Protein AF-A0A3B8IHG0-F1 (afdb_monomer_lite)

Radius of gyration: 27.93 Å; chains: 1; bounding box: 76×72×78 Å

Secondary structure (DSSP, 8-state):
-PPPPPTT--S-SS-S--B--S-EEEEPPP-SS---TT--SEEEEEEE---TTTTSBS-PPPPHHHHHHTTTS--TTTT--GGGSPEEEEEEE--STT--EEEEEE---HHHHHHHHT-SSSHHHHHHHHH-TTSS-EEETTEEEETTTEE-----SEEEEE--TT-SS-EEEEE-TTS--EEE-TTT--EEEESS-GGGS--TTTTT---SS----B-SB-EEETTTTEEEEEEEE--HHHHS----HHHHHHHHHHHHHHHHHHTT-HHHHHHHH---HHHHHHHHHHHHHHHHHHHHHHHHHHTTS-STTHHHHHHHHHHGGG-HHHHHHHHHHHHHHHHHHTT----S-EEEEEEESSSSS-EEEEEEEE-SSTT-EEEPP-SSEEEEEEE-SSEEEEEEE-----GGGG-S-TTTT-HHHHHHHHHHH--PPPSEEEEEEEEHHHHHHSTTEEE-----S---TT------S-TT---S-----EEEEHHHHHHHHHHTS-----------

pLDDT: mean 70.33, std 22.25, range [24.97, 97.0]

Foldseek 3Di:
DDDDDDPPDPDPPDDPFWAAQDKDKDWDDDPDDFDDQPDFDKDKWKDFFAALQCRGDDNDDDDPVLVVLCVPPDSLSFLADSLQGAIKMWMWGCHDGRIIMIIIHTEDDVLNVLQNCLHSVDPRNVVVCNVQVLSHWDQQFNWTARNQAGTDPRLGQTKDWADFVPRPDIWIWGFGFQAFIWIADNPPRYTDGGAFDPVLFAALQNPDDDHNGGRWGKARAWDADPVNRKTKIKTKFADLVLQDFPLPPVLLVVLVVVLVVVCVVPLPPVVVVCPPPVDDPVNVVVVVVVVVVVVVVVVVVVVVVCVVPDDPPVVSVVSVLVSLPPDPVCSCVVVCVVVVVVVVSVSDDRPDIWMKMWMDRPDNHIFIATEWADDPDVPDTHGDHQNAGQNHWDDDPWWTKGKSDFPFPWSLSSDSCSPPPCVVNNVSVSVRRGDDTDQWIKIWIWTPVVCVVDGHYTYTYEDPDADDPPDDPPPDDDPPPDDPHDDYTYTHGPVVVVVVVVVVVPDDPPPPDDDD

Structure (mmCIF, N/CA/C/O backbone):
data_AF-A0A3B8IHG0-F1
#
_entry.id   AF-A0A3B8IHG0-F1
#
loop_
_atom_site.group_PDB
_atom_site.id
_atom_site.type_symbol
_atom_site.label_atom_id
_atom_site.label_alt_id
_atom_site.label_comp_id
_atom_site.label_asym_id
_atom_site.label_entity_id
_atom_site.label_seq_id
_atom_site.pdbx_PDB_ins_code
_atom_site.Cartn_x
_atom_site.Cartn_y
_atom_site.Cartn_z
_atom_site.occupancy
_atom_site.B_iso_or_equiv
_atom_site.auth_seq_id
_atom_site.auth_comp_id
_atom_site.auth_asym_id
_atom_site.auth_atom_id
_atom_site.pdbx_PDB_model_num
ATOM 1 N N . MET A 1 1 ? 11.547 38.301 6.079 1.00 32.38 1 MET A N 1
ATOM 2 C CA . MET A 1 1 ? 11.155 39.068 4.879 1.00 32.38 1 MET A CA 1
ATOM 3 C C . MET A 1 1 ? 9.718 38.705 4.564 1.00 32.38 1 MET A C 1
ATOM 5 O O . MET A 1 1 ? 9.453 37.568 4.198 1.00 32.38 1 MET A O 1
ATOM 9 N N . SER A 1 2 ? 8.798 39.617 4.855 1.00 24.97 2 SER A N 1
ATOM 10 C CA . SER A 1 2 ? 7.365 39.487 4.592 1.00 24.97 2 SER A CA 1
ATOM 11 C C . SER A 1 2 ? 7.101 39.687 3.102 1.00 24.97 2 SER A C 1
ATOM 13 O O . SER A 1 2 ? 7.487 40.715 2.553 1.00 24.97 2 SER A O 1
ATOM 15 N N . VAL A 1 3 ? 6.467 38.713 2.455 1.00 30.45 3 VAL A N 1
ATOM 16 C CA . VAL A 1 3 ? 5.963 38.863 1.086 1.00 30.45 3 VAL A CA 1
ATOM 17 C C . VAL A 1 3 ? 4.487 39.219 1.194 1.00 30.45 3 VAL A C 1
ATOM 19 O O . VAL A 1 3 ? 3.702 38.452 1.749 1.00 30.45 3 VAL A O 1
ATOM 22 N N . GLU A 1 4 ? 4.138 40.412 0.722 1.00 30.56 4 GLU A N 1
ATOM 23 C CA . GLU A 1 4 ? 2.764 40.901 0.647 1.00 30.56 4 GLU A CA 1
ATOM 24 C C . GLU A 1 4 ? 1.925 40.026 -0.296 1.00 30.56 4 GLU A C 1
ATOM 26 O O . GLU A 1 4 ? 2.321 39.701 -1.419 1.00 30.56 4 GLU A O 1
ATOM 31 N N . ASN A 1 5 ? 0.749 39.630 0.191 1.00 35.06 5 ASN A N 1
ATOM 32 C CA . ASN A 1 5 ? -0.229 38.840 -0.542 1.00 35.06 5 ASN A CA 1
ATOM 33 C C . ASN A 1 5 ? -0.982 39.731 -1.533 1.00 35.06 5 ASN A C 1
ATOM 35 O O . ASN A 1 5 ? -1.719 40.627 -1.133 1.00 35.06 5 ASN A O 1
ATOM 39 N N . ASN A 1 6 ? -0.841 39.441 -2.825 1.00 31.97 6 ASN A N 1
ATOM 40 C CA . ASN A 1 6 ? -1.679 40.014 -3.874 1.00 31.97 6 ASN A CA 1
ATOM 41 C C . ASN A 1 6 ? -3.000 39.202 -3.955 1.00 31.97 6 ASN A C 1
ATOM 43 O O . ASN A 1 6 ? -2.927 37.996 -4.215 1.00 31.97 6 ASN A O 1
ATOM 47 N N . PRO A 1 7 ? -4.185 39.796 -3.709 1.00 39.50 7 PRO A N 1
ATOM 48 C CA . PRO A 1 7 ? -5.433 39.069 -3.429 1.00 39.50 7 PRO A CA 1
ATOM 49 C C . PRO A 1 7 ? -6.188 38.513 -4.657 1.00 39.50 7 PRO A C 1
ATOM 51 O O . PRO A 1 7 ? -7.359 38.168 -4.544 1.00 39.50 7 PRO A O 1
ATOM 54 N N . THR A 1 8 ? -5.564 38.395 -5.834 1.00 40.06 8 THR A N 1
ATOM 55 C CA . THR A 1 8 ? -6.278 38.099 -7.099 1.00 40.06 8 THR A CA 1
ATOM 56 C C . THR A 1 8 ? -6.035 36.711 -7.707 1.00 40.06 8 THR A C 1
ATOM 58 O O . THR A 1 8 ? -6.460 36.456 -8.829 1.00 40.06 8 THR A O 1
ATOM 61 N N . SER A 1 9 ? -5.420 35.770 -6.982 1.00 37.22 9 SER A N 1
ATOM 62 C CA . SER A 1 9 ? -5.340 34.356 -7.397 1.00 37.22 9 SER A CA 1
ATOM 63 C C . SER A 1 9 ? -6.061 33.480 -6.378 1.00 37.22 9 SER A C 1
ATOM 65 O O . SER A 1 9 ? -5.497 33.170 -5.332 1.00 37.22 9 SER A O 1
ATOM 67 N N . SER A 1 10 ? -7.296 33.069 -6.676 1.00 41.34 10 SER A N 1
ATOM 68 C CA . SER A 1 10 ? -8.087 32.152 -5.837 1.00 41.34 10 SER A CA 1
ATOM 69 C C . SER A 1 10 ? -7.561 30.710 -5.828 1.00 41.34 10 SER A C 1
ATOM 71 O O . SER A 1 10 ? -8.042 29.889 -5.052 1.00 41.34 10 SER A O 1
ATOM 73 N N . TYR A 1 11 ? -6.552 30.398 -6.645 1.00 38.50 11 TYR A N 1
ATOM 74 C CA . TYR A 1 11 ? -5.833 29.130 -6.588 1.00 38.50 11 TYR A CA 1
ATOM 75 C C . TYR A 1 11 ? -4.583 29.265 -5.707 1.00 38.50 11 TYR A C 1
ATOM 77 O O . TYR A 1 11 ? -3.817 30.224 -5.887 1.00 38.50 11 TYR A O 1
ATOM 85 N N . PRO A 1 12 ? -4.338 28.334 -4.763 1.00 41.59 12 PRO A N 1
ATOM 86 C CA . PRO A 1 12 ? -3.113 28.341 -3.978 1.00 41.59 12 PRO A CA 1
ATOM 87 C C . PRO A 1 12 ? -1.902 28.231 -4.915 1.00 41.59 12 PRO A C 1
ATOM 89 O O . PRO A 1 12 ? -1.787 27.297 -5.699 1.00 41.59 12 PRO A O 1
ATOM 92 N N . LYS A 1 13 ? -0.970 29.190 -4.818 1.00 50.28 13 LYS A N 1
ATOM 93 C CA . LYS A 1 13 ? 0.314 29.185 -5.555 1.00 50.28 13 LYS A CA 1
ATOM 94 C C . LYS A 1 13 ? 1.269 28.065 -5.110 1.00 50.28 13 LYS A C 1
ATOM 96 O O . LYS A 1 13 ? 2.335 27.898 -5.693 1.00 50.28 13 LYS A O 1
ATOM 101 N N . GLN A 1 14 ? 0.925 27.337 -4.049 1.00 54.75 14 GLN A N 1
ATOM 102 C CA . GLN A 1 14 ? 1.645 26.148 -3.607 1.00 54.75 14 GLN A CA 1
ATOM 103 C C . GLN A 1 14 ? 1.074 24.928 -4.324 1.00 54.75 14 GLN A C 1
ATOM 105 O O . GLN A 1 14 ? -0.140 24.824 -4.481 1.00 54.75 14 GLN A O 1
ATOM 110 N N . ALA A 1 15 ? 1.946 24.004 -4.739 1.00 55.78 15 ALA A N 1
ATOM 111 C CA . ALA A 1 15 ? 1.513 22.710 -5.250 1.00 55.78 15 ALA A CA 1
ATOM 112 C C . ALA A 1 15 ? 0.480 22.107 -4.286 1.00 55.78 15 ALA A C 1
ATOM 114 O O . ALA A 1 15 ? 0.706 22.094 -3.076 1.00 55.78 15 ALA A O 1
ATOM 115 N N . ILE A 1 16 ? -0.629 21.595 -4.829 1.00 63.72 16 ILE A N 1
ATOM 116 C CA . ILE A 1 16 ? -1.713 20.936 -4.073 1.00 63.72 16 ILE A CA 1
ATOM 117 C C . ILE A 1 16 ? -1.166 19.789 -3.192 1.00 63.72 16 ILE A C 1
ATOM 119 O O . ILE A 1 16 ? -1.805 19.371 -2.236 1.00 63.72 16 ILE A O 1
ATOM 123 N N . MET A 1 17 ? 0.050 19.313 -3.479 1.00 74.75 17 MET A N 1
ATOM 124 C CA . MET A 1 17 ? 0.672 18.142 -2.874 1.00 74.75 17 MET A CA 1
ATOM 125 C C . MET A 1 17 ? 1.993 18.512 -2.195 1.00 74.75 17 MET A C 1
ATOM 127 O O . MET A 1 17 ? 3.075 18.302 -2.745 1.00 74.75 17 MET A O 1
ATOM 131 N N . ASN A 1 18 ? 1.895 19.076 -0.993 1.00 86.12 18 ASN A N 1
ATOM 132 C CA . ASN A 1 18 ? 3.021 19.247 -0.079 1.00 86.12 18 ASN A CA 1
ATOM 133 C C . ASN A 1 18 ? 2.807 18.339 1.128 1.00 86.12 18 ASN A C 1
ATOM 135 O O . ASN A 1 18 ? 1.807 18.461 1.833 1.00 86.12 18 ASN A O 1
ATOM 139 N N . ALA A 1 19 ? 3.766 17.460 1.384 1.00 89.56 19 ALA A N 1
ATOM 140 C CA . ALA A 1 19 ? 3.739 16.567 2.531 1.00 89.56 19 ALA A CA 1
ATOM 141 C C . ALA A 1 19 ? 5.154 16.417 3.080 1.00 89.56 19 ALA A C 1
ATOM 143 O O . ALA A 1 19 ? 6.122 16.359 2.323 1.00 89.56 19 ALA A O 1
ATOM 144 N N . SER A 1 20 ? 5.278 16.381 4.401 1.00 90.88 20 SER A N 1
ATOM 145 C CA . SER A 1 20 ? 6.559 16.233 5.086 1.00 90.88 20 SER A CA 1
ATOM 146 C C . SER A 1 20 ? 6.671 14.838 5.675 1.00 90.88 20 SER A C 1
ATOM 148 O O . SER A 1 20 ? 5.685 14.300 6.167 1.00 90.88 20 SER A O 1
ATOM 150 N N . ARG A 1 21 ? 7.888 14.289 5.682 1.00 93.44 21 ARG A N 1
ATOM 151 C CA . ARG A 1 21 ? 8.213 13.070 6.439 1.00 93.44 21 ARG A CA 1
ATOM 152 C C . ARG A 1 21 ? 8.388 13.325 7.932 1.00 93.44 21 ARG A C 1
ATOM 154 O O . ARG A 1 21 ? 8.485 12.373 8.695 1.00 93.44 21 ARG A O 1
ATOM 161 N N . ASN A 1 22 ? 8.516 14.588 8.335 1.00 93.56 22 ASN A N 1
ATOM 162 C CA . ASN A 1 22 ? 8.795 14.925 9.721 1.00 93.56 22 ASN A CA 1
ATOM 163 C C . ASN A 1 22 ? 7.569 14.664 10.586 1.00 93.56 22 ASN A C 1
ATOM 165 O O . ASN A 1 22 ? 6.467 15.124 10.275 1.00 93.56 22 ASN A O 1
ATOM 169 N N . ASP A 1 23 ? 7.811 14.013 11.714 1.00 94.62 23 ASP A N 1
ATOM 170 C CA . ASP A 1 23 ? 6.814 13.876 12.757 1.00 94.62 23 ASP A CA 1
ATOM 171 C C . ASP A 1 23 ? 6.455 15.249 13.335 1.00 94.62 23 ASP A C 1
ATOM 173 O O . ASP A 1 23 ? 7.310 16.126 13.505 1.00 94.62 23 ASP A O 1
ATOM 177 N N . TYR A 1 24 ? 5.186 15.430 13.682 1.00 94.19 24 TYR A N 1
ATOM 178 C CA . TYR A 1 24 ? 4.730 16.614 14.402 1.00 94.19 24 TYR A CA 1
ATOM 179 C C . TYR A 1 24 ? 3.562 16.276 15.315 1.00 94.19 24 TYR A C 1
ATOM 181 O O . TYR A 1 24 ? 2.831 15.316 15.080 1.00 94.19 24 TYR A O 1
ATOM 189 N N . ARG A 1 25 ? 3.367 17.108 16.339 1.00 95.25 25 ARG A N 1
ATOM 190 C CA . ARG A 1 25 ? 2.206 17.081 17.227 1.00 95.25 25 ARG A CA 1
ATOM 191 C C . ARG A 1 25 ? 1.835 18.511 17.589 1.00 95.25 25 ARG A C 1
ATOM 193 O O . ARG A 1 25 ? 2.660 19.233 18.145 1.00 95.25 25 ARG A O 1
ATOM 200 N N . VAL A 1 26 ? 0.633 18.936 17.220 1.00 96.25 26 VAL A N 1
ATOM 201 C CA . VAL A 1 26 ? 0.191 20.331 17.335 1.00 96.25 26 VAL A CA 1
ATOM 202 C C . VAL A 1 26 ? -1.273 20.409 17.749 1.00 96.25 26 VAL A C 1
ATOM 204 O O . VAL A 1 26 ? -2.099 19.617 17.305 1.00 96.25 26 VAL A O 1
ATOM 207 N N . THR A 1 27 ? -1.616 21.403 18.563 1.00 97.00 27 THR A N 1
ATOM 208 C CA . THR A 1 27 ? -3.016 21.764 18.810 1.00 97.00 27 THR A CA 1
ATOM 209 C C . THR A 1 27 ? -3.531 22.580 17.628 1.00 97.00 27 THR A C 1
ATOM 211 O O . THR A 1 27 ? -2.935 23.597 17.256 1.00 97.00 27 THR A O 1
ATOM 214 N N . LEU A 1 28 ? -4.625 22.132 17.020 1.00 95.81 28 LEU A N 1
ATOM 215 C CA . LEU A 1 28 ? -5.257 22.824 15.905 1.00 95.81 28 LEU A CA 1
ATOM 216 C C . LEU A 1 28 ? -5.952 24.099 16.391 1.00 95.81 28 LEU A C 1
ATOM 218 O O . LEU A 1 28 ? -6.587 24.126 17.443 1.00 95.81 28 LEU A O 1
ATOM 222 N N . LYS A 1 29 ? -5.842 25.168 15.596 1.00 95.44 29 LYS A N 1
ATOM 223 C CA . LYS A 1 29 ? -6.593 26.407 15.818 1.00 95.44 29 LYS A CA 1
ATOM 224 C C . LYS A 1 29 ? -7.931 26.317 15.097 1.00 95.44 29 LYS A C 1
ATOM 226 O O . LYS A 1 29 ? -7.952 26.120 13.882 1.00 95.44 29 LYS A O 1
ATOM 231 N N . ILE A 1 30 ? -9.020 26.521 15.830 1.00 93.12 30 ILE A N 1
ATOM 232 C CA . ILE A 1 30 ? -10.362 26.626 15.256 1.00 93.12 30 ILE A CA 1
ATOM 233 C C . ILE A 1 30 ? -10.409 27.897 14.396 1.00 93.12 30 ILE A C 1
ATOM 235 O O . ILE A 1 30 ? -10.124 28.992 14.878 1.00 93.12 30 ILE A O 1
ATOM 239 N N . ARG A 1 31 ? -10.690 27.737 13.099 1.00 94.00 31 ARG A N 1
ATOM 240 C CA . ARG A 1 31 ? -10.816 28.851 12.141 1.00 94.00 31 ARG A CA 1
ATOM 241 C C . ARG A 1 31 ? -12.199 29.498 12.203 1.00 94.00 31 ARG A C 1
ATOM 243 O O . ARG A 1 31 ? -12.289 30.714 12.096 1.00 94.00 31 ARG A O 1
ATOM 250 N N . GLU A 1 32 ? -13.235 28.682 12.365 1.00 95.50 32 GLU A N 1
ATOM 251 C CA . GLU A 1 32 ? -14.646 29.068 12.382 1.00 95.50 32 GLU A CA 1
ATOM 252 C C . GLU A 1 32 ? -15.437 28.062 13.234 1.00 95.50 32 GLU A C 1
ATOM 254 O O . GLU A 1 32 ? -15.062 26.889 13.303 1.00 95.50 32 GLU A O 1
ATOM 259 N N . GLY A 1 33 ? -16.518 28.517 13.874 1.00 95.00 33 GLY A N 1
ATOM 260 C CA . GLY A 1 33 ? -17.397 27.678 14.692 1.00 95.00 33 GLY A CA 1
ATOM 261 C C . GLY A 1 33 ? -16.801 27.272 16.044 1.00 95.00 33 GLY A C 1
ATOM 262 O O . GLY A 1 33 ? -15.905 27.929 16.573 1.00 95.00 33 GLY A O 1
ATOM 263 N N . GLN A 1 34 ? -17.333 26.188 16.608 1.00 94.69 34 GLN A N 1
ATOM 264 C CA . GLN A 1 34 ? -16.883 25.580 17.861 1.00 94.69 34 GLN A CA 1
ATOM 265 C C . GLN A 1 34 ? -16.839 24.056 17.711 1.00 94.69 34 GLN A C 1
ATOM 267 O O . GLN A 1 34 ? -17.663 23.482 17.000 1.00 94.69 34 GLN A O 1
ATOM 272 N N . ILE A 1 35 ? -15.872 23.409 18.364 1.00 94.69 35 ILE A N 1
ATOM 273 C CA . ILE A 1 35 ? -15.823 21.944 18.445 1.00 94.69 35 ILE A CA 1
ATOM 274 C C . ILE A 1 35 ? -16.945 21.502 19.399 1.00 94.69 35 ILE A C 1
ATOM 276 O O . ILE A 1 35 ? -17.004 22.051 20.502 1.00 94.69 35 ILE A O 1
ATOM 280 N N . PRO A 1 36 ? -17.828 20.562 19.007 1.00 93.81 36 PRO A N 1
ATOM 281 C CA . PRO A 1 36 ? -18.856 20.035 19.902 1.00 93.81 36 PRO A CA 1
ATOM 282 C C . PRO A 1 36 ? -18.241 19.497 21.198 1.00 93.81 36 PRO A C 1
ATOM 284 O O . PRO A 1 36 ? -17.192 18.864 21.165 1.00 93.81 36 PRO A O 1
ATOM 287 N N . GLU A 1 37 ? -18.859 19.756 22.348 1.00 92.62 37 GLU A N 1
ATOM 288 C CA . GLU A 1 37 ? -18.316 19.299 23.639 1.00 92.62 37 GLU A CA 1
ATOM 289 C C . GLU A 1 37 ? -18.487 17.788 23.856 1.00 92.62 37 GLU A C 1
ATOM 291 O O . GLU A 1 37 ? -17.806 17.202 24.695 1.00 92.62 37 GLU A O 1
ATOM 296 N N . ASP A 1 38 ? -19.383 17.164 23.093 1.00 93.50 38 ASP A N 1
ATOM 297 C CA . ASP A 1 38 ? -19.737 15.748 23.143 1.00 93.50 38 ASP A CA 1
ATOM 298 C C . ASP A 1 38 ? -18.982 14.884 22.120 1.00 93.50 38 ASP A C 1
ATOM 300 O O . ASP A 1 38 ? -19.128 13.660 22.123 1.00 93.50 38 ASP A O 1
ATOM 304 N N . ILE A 1 39 ? -18.148 15.484 21.262 1.00 94.31 39 ILE A N 1
ATOM 305 C CA . ILE A 1 39 ? -17.276 14.722 20.366 1.00 94.31 39 ILE A CA 1
ATOM 306 C C . ILE A 1 39 ? -16.133 14.087 21.166 1.00 94.31 39 ILE A C 1
ATOM 308 O O . ILE A 1 39 ? -15.470 14.737 21.972 1.00 94.31 39 ILE A O 1
ATOM 312 N N . TYR A 1 40 ? -15.887 12.800 20.934 1.00 93.94 40 TYR A N 1
ATOM 313 C CA . TYR A 1 40 ? -14.830 12.049 21.604 1.00 93.94 40 TYR A CA 1
ATOM 314 C C . TYR A 1 40 ? -14.223 11.013 20.658 1.00 93.94 40 TYR A C 1
ATOM 316 O O . TYR A 1 40 ? -14.923 10.419 19.838 1.00 93.94 40 TYR A O 1
ATOM 324 N N . GLY A 1 41 ? -12.919 10.774 20.799 1.00 91.75 41 GLY A N 1
ATOM 325 C CA . GLY A 1 41 ? -12.177 9.785 20.022 1.00 91.75 41 GLY A CA 1
ATOM 326 C C . GLY A 1 41 ? -11.142 10.405 19.088 1.00 91.75 41 GLY A C 1
ATOM 327 O O . GLY A 1 41 ? -10.774 11.574 19.210 1.00 91.75 41 GLY A O 1
ATOM 328 N N . VAL A 1 42 ? -10.640 9.588 18.163 1.00 92.12 42 VAL A N 1
ATOM 329 C CA . VAL A 1 42 ? -9.525 9.944 17.282 1.00 92.12 42 VAL A CA 1
ATOM 330 C C . VAL A 1 42 ? -9.880 9.608 15.840 1.00 92.12 42 VAL A C 1
ATOM 332 O O . VAL A 1 42 ? -10.253 8.478 15.530 1.00 92.12 42 VAL A O 1
ATOM 335 N N . VAL A 1 43 ? -9.713 10.575 14.942 1.00 92.75 43 VAL A N 1
ATOM 336 C CA . VAL A 1 43 ? -9.741 10.332 13.496 1.00 92.75 43 VAL A CA 1
ATOM 337 C C . VAL A 1 43 ? -8.337 9.943 13.062 1.00 92.75 43 VAL A C 1
ATOM 339 O O . VAL A 1 43 ? -7.399 10.697 13.305 1.00 92.75 43 VAL A O 1
ATOM 342 N N . VAL A 1 44 ? -8.186 8.794 12.410 1.00 93.19 44 VAL A N 1
ATOM 343 C CA . VAL A 1 44 ? -6.906 8.295 11.891 1.00 93.19 44 VAL A CA 1
ATOM 344 C C . VAL A 1 44 ? -6.970 8.137 10.376 1.00 93.19 44 VAL A C 1
ATOM 346 O O . VAL A 1 44 ? -7.945 7.624 9.834 1.00 93.19 44 VAL A O 1
ATOM 349 N N . MET A 1 45 ? -5.935 8.603 9.685 1.00 92.38 45 MET A N 1
ATOM 350 C CA . MET A 1 45 ? -5.834 8.609 8.226 1.00 92.38 45 MET A CA 1
ATOM 351 C C . MET A 1 45 ? -4.400 8.301 7.798 1.00 92.38 45 MET A C 1
ATOM 353 O O . MET A 1 45 ? -3.443 8.627 8.503 1.00 92.38 45 MET A O 1
ATOM 357 N N . THR A 1 46 ? -4.239 7.673 6.638 1.00 92.25 46 THR A N 1
ATOM 358 C CA . THR A 1 46 ? -2.932 7.536 5.996 1.00 92.25 46 THR A CA 1
ATOM 359 C C . THR A 1 46 ? -2.626 8.794 5.194 1.00 92.25 46 THR A C 1
ATOM 361 O O . THR A 1 46 ? -3.513 9.449 4.646 1.00 92.25 46 THR A O 1
ATOM 364 N N . ASN A 1 47 ? -1.350 9.144 5.126 1.00 91.25 47 ASN A N 1
ATOM 365 C CA . ASN A 1 47 ? -0.840 10.201 4.274 1.00 91.25 47 ASN A CA 1
ATOM 366 C C . ASN A 1 47 ? 0.401 9.700 3.533 1.00 91.25 47 ASN A C 1
ATOM 368 O O . ASN A 1 47 ? 1.187 8.927 4.078 1.00 91.25 47 ASN A O 1
ATOM 372 N N . LEU A 1 48 ? 0.588 10.158 2.300 1.00 93.19 48 LEU A N 1
ATOM 373 C CA . LEU A 1 48 ? 1.728 9.804 1.458 1.00 93.19 48 LEU A CA 1
ATOM 374 C C . LEU A 1 48 ? 2.767 10.920 1.574 1.00 93.19 48 LEU A C 1
ATOM 376 O O . LEU A 1 48 ? 2.482 12.072 1.247 1.00 93.19 48 LEU A O 1
ATOM 380 N N . VAL A 1 49 ? 3.974 10.600 2.042 1.00 94.19 49 VAL A N 1
ATOM 381 C CA . VAL A 1 49 ? 4.981 11.612 2.424 1.00 94.19 49 VAL A CA 1
ATOM 382 C C . VAL A 1 49 ? 6.282 11.532 1.615 1.00 94.19 49 VAL A C 1
ATOM 384 O O . VAL A 1 49 ? 7.348 11.937 2.079 1.00 94.19 49 VAL A O 1
ATOM 387 N N . GLY A 1 50 ? 6.215 11.038 0.375 1.00 93.06 50 GLY A N 1
ATOM 388 C CA . GLY A 1 50 ? 7.387 10.876 -0.496 1.00 93.06 50 GLY A CA 1
ATOM 389 C C . GLY A 1 50 ? 8.364 9.816 0.029 1.00 93.06 50 GLY A C 1
ATOM 390 O O . GLY A 1 50 ? 7.987 8.954 0.808 1.00 93.06 50 GLY A O 1
ATOM 391 N N . SER A 1 51 ? 9.632 9.851 -0.367 1.00 92.81 51 SER A N 1
ATOM 392 C CA . SER A 1 51 ? 10.648 8.864 0.036 1.00 92.81 51 SER A CA 1
ATOM 393 C C . SER A 1 51 ? 11.778 9.501 0.849 1.00 92.81 51 SER A C 1
ATOM 395 O O . SER A 1 51 ? 11.894 10.728 0.929 1.00 92.81 51 SER A O 1
ATOM 397 N N . CYS A 1 52 ? 12.653 8.681 1.438 1.00 91.62 52 CYS A N 1
ATOM 398 C CA . CYS A 1 52 ? 13.858 9.176 2.111 1.00 91.62 52 CYS A CA 1
ATOM 399 C C . CYS A 1 52 ? 14.754 9.981 1.150 1.00 91.62 52 CYS A C 1
ATOM 401 O O . CYS A 1 52 ? 15.463 10.891 1.571 1.00 91.62 52 CYS A O 1
ATOM 403 N N . ASN A 1 53 ? 14.680 9.690 -0.152 1.00 89.12 53 ASN A N 1
ATOM 404 C CA . ASN A 1 53 ? 15.413 10.394 -1.195 1.00 89.12 53 ASN A CA 1
ATOM 405 C C . ASN A 1 53 ? 14.718 11.683 -1.650 1.00 89.12 53 ASN A C 1
ATOM 407 O O . ASN A 1 53 ? 15.414 12.593 -2.089 1.00 89.12 53 ASN A O 1
ATOM 411 N N . SER A 1 54 ? 13.389 11.792 -1.570 1.00 88.44 54 SER A N 1
ATOM 412 C CA . SER A 1 54 ? 12.681 13.036 -1.914 1.00 88.44 54 SER A CA 1
ATOM 413 C C . SER A 1 54 ? 12.557 14.001 -0.731 1.00 88.44 54 SER A C 1
ATOM 415 O O . SER A 1 54 ? 12.388 15.203 -0.935 1.00 88.44 54 SER A O 1
ATOM 417 N N . ASN A 1 55 ? 12.681 13.482 0.497 1.00 88.75 55 ASN A N 1
ATOM 418 C CA . ASN A 1 55 ? 12.502 14.209 1.753 1.00 88.75 55 ASN A CA 1
ATOM 419 C C . ASN A 1 55 ? 11.154 14.954 1.827 1.00 88.75 55 ASN A C 1
ATOM 421 O O . ASN A 1 55 ? 11.094 16.138 2.162 1.00 88.75 55 ASN A O 1
ATOM 425 N N . GLY A 1 56 ? 10.075 14.253 1.475 1.00 90.69 56 GLY A N 1
ATOM 426 C CA . GLY A 1 56 ? 8.733 14.823 1.376 1.00 90.69 56 GLY A CA 1
ATOM 427 C C . GLY A 1 56 ? 8.232 14.939 -0.062 1.00 90.69 56 GLY A C 1
ATOM 428 O O . GLY A 1 56 ? 8.877 14.491 -1.013 1.00 90.69 56 GLY A O 1
ATOM 429 N N . LEU A 1 57 ? 7.060 15.546 -0.202 1.00 90.62 57 LEU A N 1
ATOM 430 C CA . LEU A 1 57 ? 6.447 15.912 -1.473 1.00 90.62 57 LEU A CA 1
ATOM 431 C C . LEU A 1 57 ? 6.547 17.429 -1.709 1.00 90.62 57 LEU A C 1
ATOM 433 O O . LEU A 1 57 ? 6.559 18.196 -0.739 1.00 90.62 57 LEU A O 1
ATOM 437 N N . PRO A 1 58 ? 6.581 17.873 -2.980 1.00 88.12 58 PRO A N 1
ATOM 438 C CA . PRO A 1 58 ? 6.551 17.058 -4.202 1.00 88.12 58 PRO A CA 1
ATOM 439 C C . PRO A 1 58 ? 7.894 16.371 -4.495 1.00 88.12 58 PRO A C 1
ATOM 441 O O . PRO A 1 58 ? 8.935 16.773 -3.975 1.00 88.12 58 PRO A O 1
ATOM 444 N N . TYR A 1 59 ? 7.882 15.365 -5.373 1.00 85.00 59 TYR A N 1
ATOM 445 C CA . TYR A 1 59 ? 9.103 14.788 -5.936 1.00 85.00 59 TYR A CA 1
ATOM 446 C C . TYR A 1 59 ? 9.824 15.824 -6.806 1.00 85.00 59 TYR A C 1
ATOM 448 O O . TYR A 1 59 ? 9.366 16.168 -7.894 1.00 85.00 59 TYR A O 1
ATOM 456 N N . LYS A 1 60 ? 10.939 16.360 -6.306 1.00 78.19 60 LYS A N 1
ATOM 457 C CA . LYS A 1 60 ? 11.696 17.424 -6.980 1.00 78.19 60 LYS A CA 1
ATOM 458 C C . LYS A 1 60 ? 12.692 16.838 -7.973 1.00 78.19 60 LYS A C 1
ATOM 460 O O . LYS A 1 60 ? 13.365 15.859 -7.653 1.00 78.19 60 LYS A O 1
ATOM 465 N N . SER A 1 61 ? 12.862 17.504 -9.116 1.00 72.44 61 SER A N 1
ATOM 466 C CA . SER A 1 61 ? 13.982 17.213 -10.010 1.00 72.44 61 SER A CA 1
ATOM 467 C C . SER A 1 61 ? 15.312 17.438 -9.279 1.00 72.44 61 SER A C 1
ATOM 469 O O . SER A 1 61 ? 15.471 18.463 -8.605 1.00 72.44 61 SER A O 1
ATOM 471 N N . PRO A 1 62 ? 16.287 16.519 -9.401 1.00 68.25 62 PRO A N 1
ATOM 472 C CA . PRO A 1 62 ? 17.589 16.698 -8.781 1.00 68.25 62 PRO A CA 1
ATOM 473 C C . PRO A 1 62 ? 18.315 17.900 -9.395 1.00 68.25 62 PRO A C 1
ATOM 475 O O . PRO A 1 62 ? 18.259 18.134 -10.607 1.00 68.25 62 PRO A O 1
ATOM 478 N N . THR A 1 63 ? 19.036 18.649 -8.560 1.00 69.62 63 THR A N 1
ATOM 479 C CA . THR A 1 63 ? 19.860 19.785 -8.994 1.00 69.62 63 THR A CA 1
ATOM 480 C C . THR A 1 63 ? 20.994 19.328 -9.918 1.00 69.62 63 THR A C 1
ATOM 482 O O . THR A 1 63 ? 21.388 18.162 -9.913 1.00 69.62 63 THR A O 1
ATOM 485 N N . HIS A 1 64 ? 21.587 20.244 -10.694 1.00 68.69 64 HIS A N 1
ATOM 486 C CA . HIS A 1 64 ? 22.753 19.916 -11.530 1.00 68.69 64 HIS A CA 1
ATOM 487 C C . HIS A 1 64 ? 23.905 19.299 -10.728 1.00 68.69 64 HIS A C 1
ATOM 489 O O . HIS A 1 64 ? 24.524 18.343 -11.190 1.00 68.69 64 HIS A O 1
ATOM 495 N N . GLN A 1 65 ? 24.160 19.801 -9.517 1.00 67.94 65 GLN A N 1
ATOM 496 C CA . GLN A 1 65 ? 25.172 19.246 -8.623 1.00 67.94 65 GLN A CA 1
ATOM 497 C C . GLN A 1 65 ? 24.814 17.816 -8.197 1.00 67.94 65 GLN A C 1
ATOM 499 O O . GLN A 1 65 ? 25.644 16.916 -8.305 1.00 67.94 65 GLN A O 1
ATOM 504 N N . GLN A 1 66 ? 23.560 17.577 -7.804 1.00 67.75 66 GLN A N 1
ATOM 505 C CA . GLN A 1 66 ? 23.071 16.238 -7.475 1.00 67.75 66 GLN A CA 1
ATOM 506 C C . GLN A 1 66 ? 23.190 15.285 -8.673 1.00 67.75 66 GLN A C 1
ATOM 508 O O . GLN A 1 66 ? 23.705 14.183 -8.507 1.00 67.75 66 GLN A O 1
ATOM 513 N N . LYS A 1 67 ? 22.822 15.718 -9.890 1.00 66.81 67 LYS A N 1
ATOM 514 C CA . LYS A 1 67 ? 23.001 14.946 -11.136 1.00 66.81 67 LYS A CA 1
ATOM 515 C C . LYS A 1 67 ? 24.488 14.629 -11.408 1.00 66.81 67 LYS A C 1
ATOM 517 O O . LYS A 1 67 ? 24.802 13.530 -11.861 1.00 66.81 67 LYS A O 1
ATOM 522 N N . GLN A 1 68 ? 25.416 15.541 -11.100 1.00 65.31 68 GLN A N 1
ATOM 523 C CA . GLN A 1 68 ? 26.865 15.326 -11.259 1.00 65.31 68 GLN A CA 1
ATOM 524 C C . GLN A 1 68 ? 27.468 14.391 -10.197 1.00 65.31 68 GLN A C 1
ATOM 526 O O . GLN A 1 68 ? 28.364 13.607 -10.510 1.00 65.31 68 GLN A O 1
ATOM 531 N N . GLU A 1 69 ? 26.988 14.435 -8.955 1.00 63.25 69 GLU A N 1
ATOM 532 C CA . GLU A 1 69 ? 27.420 13.531 -7.877 1.00 63.25 69 GLU A CA 1
ATOM 533 C C . GLU A 1 69 ? 26.818 12.120 -8.028 1.00 63.25 69 GLU A C 1
ATOM 535 O O . GLU A 1 69 ? 27.428 11.112 -7.651 1.00 63.25 69 GLU A O 1
ATOM 540 N N . ALA A 1 70 ? 25.636 12.037 -8.637 1.00 59.31 70 ALA A N 1
ATOM 541 C CA . ALA A 1 70 ? 24.870 10.827 -8.916 1.00 59.31 70 ALA A CA 1
ATOM 542 C C . ALA A 1 70 ? 25.400 9.993 -10.100 1.00 59.31 70 ALA A C 1
ATOM 544 O O . ALA A 1 70 ? 24.736 9.048 -10.501 1.00 59.31 70 ALA A O 1
ATOM 545 N N . ARG A 1 71 ? 26.601 10.278 -10.637 1.00 54.16 71 ARG A N 1
ATOM 546 C CA . ARG A 1 71 ? 27.231 9.656 -11.835 1.00 54.16 71 ARG A CA 1
ATOM 547 C C . ARG A 1 71 ? 27.071 8.132 -12.032 1.00 54.16 71 ARG A C 1
ATOM 549 O O . ARG A 1 71 ? 27.274 7.671 -13.148 1.00 54.16 71 ARG A O 1
ATOM 556 N N . LEU A 1 72 ? 26.753 7.358 -10.990 1.00 49.97 72 LEU A N 1
ATOM 557 C CA . LEU A 1 72 ? 26.550 5.901 -11.035 1.00 49.97 72 LEU A CA 1
ATOM 558 C C . LEU A 1 72 ? 25.146 5.427 -10.604 1.00 49.97 72 LEU A C 1
ATOM 560 O O . LEU A 1 72 ? 24.831 4.262 -10.812 1.00 49.97 72 LEU A O 1
ATOM 564 N N . LEU A 1 73 ? 24.321 6.285 -9.997 1.00 54.97 73 LEU A N 1
ATOM 565 C CA . LEU A 1 73 ? 22.980 5.958 -9.502 1.00 54.97 73 LEU A CA 1
ATOM 566 C C . LEU A 1 73 ? 22.059 7.157 -9.745 1.00 54.97 73 LEU A C 1
ATOM 568 O O . LEU A 1 73 ? 22.245 8.173 -9.076 1.00 54.97 73 LEU A O 1
ATOM 572 N N . PRO A 1 74 ? 21.093 7.079 -10.674 1.00 57.00 74 PRO A N 1
ATOM 573 C CA . PRO A 1 74 ? 20.162 8.174 -10.895 1.00 57.00 74 PRO A CA 1
ATOM 574 C C . PRO A 1 74 ? 19.388 8.481 -9.606 1.00 57.00 74 PRO A C 1
ATOM 576 O O . PRO A 1 74 ? 18.813 7.577 -9.004 1.00 57.00 74 PRO A O 1
ATOM 579 N N . ILE A 1 75 ? 19.333 9.752 -9.193 1.00 56.22 75 ILE A N 1
ATOM 580 C CA . ILE A 1 75 ? 18.323 10.220 -8.229 1.00 56.22 75 ILE A CA 1
ATOM 581 C C . ILE A 1 75 ? 17.019 10.374 -9.028 1.00 56.22 75 ILE A C 1
ATOM 583 O O . ILE A 1 75 ? 16.601 11.479 -9.359 1.00 56.22 75 ILE A O 1
ATOM 587 N N . GLU A 1 76 ? 16.436 9.255 -9.452 1.00 64.75 76 GLU A N 1
ATOM 588 C CA . GLU A 1 76 ? 15.209 9.210 -10.260 1.00 64.75 76 GLU A CA 1
ATOM 589 C C . GLU A 1 76 ? 13.995 9.032 -9.338 1.00 64.75 76 GLU A C 1
ATOM 591 O O . GLU A 1 76 ? 13.281 8.035 -9.370 1.00 64.75 76 GLU A O 1
ATOM 596 N N . GLU A 1 77 ? 13.799 10.015 -8.454 1.00 79.38 77 GLU A N 1
ATOM 597 C CA . GLU A 1 77 ? 12.538 10.180 -7.718 1.00 79.38 77 GLU A CA 1
ATOM 598 C C . GLU A 1 77 ? 11.592 11.138 -8.459 1.00 79.38 77 GLU A C 1
ATOM 600 O O . GLU A 1 77 ? 10.387 11.114 -8.221 1.00 79.38 77 GLU A O 1
ATOM 605 N N . THR A 1 78 ? 12.116 11.976 -9.364 1.00 76.06 78 THR A N 1
ATOM 606 C CA . THR A 1 78 ? 11.328 12.889 -10.206 1.00 76.06 78 THR A CA 1
ATOM 607 C C . THR A 1 78 ? 10.189 12.149 -10.894 1.00 76.06 78 THR A C 1
ATOM 609 O O . THR A 1 78 ? 10.373 11.014 -11.318 1.00 76.06 78 THR A O 1
ATOM 612 N N . ALA A 1 79 ? 9.024 12.798 -10.991 1.00 76.50 79 ALA A N 1
ATOM 613 C CA . ALA A 1 79 ? 7.842 12.268 -11.676 1.00 76.50 79 ALA A CA 1
ATOM 614 C C . ALA A 1 79 ? 7.383 10.875 -11.192 1.00 76.50 79 ALA A C 1
ATOM 616 O O . ALA A 1 79 ? 6.627 10.182 -11.876 1.00 76.50 79 ALA A O 1
ATOM 617 N N . SER A 1 80 ? 7.783 10.488 -9.977 1.00 85.00 80 SER A N 1
ATOM 618 C CA . SER A 1 80 ? 7.261 9.287 -9.338 1.00 85.00 80 SER A CA 1
ATOM 619 C C . SER A 1 80 ? 5.783 9.473 -8.967 1.00 85.00 80 SER A C 1
ATOM 621 O O . SER A 1 80 ? 5.410 10.539 -8.462 1.00 85.00 80 SER A O 1
ATOM 623 N N . PRO A 1 81 ? 4.925 8.459 -9.183 1.00 85.81 81 PRO A N 1
ATOM 624 C CA . PRO A 1 81 ? 3.553 8.469 -8.700 1.00 85.81 81 PRO A CA 1
ATOM 625 C C . PRO A 1 81 ? 3.501 8.685 -7.190 1.00 85.81 81 PRO A C 1
ATOM 627 O O . PRO A 1 81 ? 4.279 8.094 -6.450 1.00 85.81 81 PRO A O 1
ATOM 630 N N . LEU A 1 82 ? 2.530 9.460 -6.709 1.00 87.44 82 LEU A N 1
ATOM 631 C CA . LEU A 1 82 ? 2.330 9.678 -5.268 1.00 87.44 82 LEU A CA 1
ATOM 632 C C . LEU A 1 82 ? 2.225 8.378 -4.473 1.00 87.44 82 LEU A C 1
ATOM 634 O O . LEU A 1 82 ? 2.718 8.309 -3.354 1.00 87.44 82 LEU A O 1
ATOM 638 N N . LEU A 1 83 ? 1.604 7.362 -5.079 1.00 88.31 83 LEU A N 1
ATOM 639 C CA . LEU A 1 83 ? 1.352 6.046 -4.492 1.00 88.31 83 LEU A CA 1
ATOM 640 C C . LEU A 1 83 ? 2.631 5.307 -4.078 1.00 88.31 83 LEU A C 1
ATOM 642 O O . LEU A 1 83 ? 2.556 4.376 -3.283 1.00 88.31 83 LEU A O 1
ATOM 646 N N . VAL A 1 84 ? 3.798 5.724 -4.582 1.00 90.50 84 VAL A N 1
ATOM 647 C CA . VAL A 1 84 ? 5.092 5.136 -4.218 1.00 90.50 84 VAL A CA 1
ATOM 648 C C . VAL A 1 84 ? 5.742 5.805 -2.991 1.00 90.50 84 VAL A C 1
ATOM 650 O O . VAL A 1 84 ? 6.832 5.422 -2.564 1.00 90.50 84 VAL A O 1
ATOM 653 N N . GLY A 1 85 ? 5.090 6.817 -2.412 1.00 92.69 85 GLY A N 1
ATOM 654 C CA . GLY A 1 85 ? 5.550 7.496 -1.203 1.00 92.69 85 GLY A CA 1
ATOM 655 C C . GLY A 1 85 ? 5.395 6.639 0.052 1.00 92.69 85 GLY A C 1
ATOM 656 O O . GLY A 1 85 ? 4.493 5.819 0.152 1.00 92.69 85 GLY A O 1
ATOM 657 N N . ASP A 1 86 ? 6.253 6.854 1.041 1.00 95.44 86 ASP A N 1
ATOM 658 C CA . ASP A 1 86 ? 6.111 6.266 2.367 1.00 95.44 86 ASP A CA 1
ATOM 659 C C . ASP A 1 86 ? 4.800 6.699 3.022 1.00 95.44 86 ASP A C 1
ATOM 661 O O . ASP A 1 86 ? 4.341 7.833 2.841 1.00 95.44 86 ASP A O 1
ATOM 665 N N . GLY A 1 87 ? 4.214 5.788 3.795 1.00 95.50 87 GLY A N 1
ATOM 666 C CA . GLY A 1 87 ? 3.047 6.073 4.609 1.00 95.50 87 GLY A CA 1
ATOM 667 C C . GLY A 1 87 ? 3.410 6.836 5.877 1.00 95.50 87 GLY A C 1
ATOM 668 O O . GLY A 1 87 ? 4.387 6.526 6.558 1.00 95.50 87 GLY A O 1
ATOM 669 N N . ALA A 1 88 ? 2.586 7.811 6.228 1.00 95.62 88 ALA A N 1
ATOM 670 C CA . ALA A 1 88 ? 2.532 8.412 7.549 1.00 95.62 88 ALA A CA 1
ATOM 671 C C . ALA A 1 88 ? 1.111 8.282 8.103 1.00 95.62 88 ALA A C 1
ATOM 673 O O . ALA A 1 88 ? 0.138 8.408 7.362 1.00 95.62 88 ALA A O 1
ATOM 674 N N . MET A 1 89 ? 0.986 8.045 9.404 1.00 95.62 89 MET A N 1
ATOM 675 C CA . MET A 1 89 ? -0.293 8.121 10.097 1.00 95.62 89 MET A CA 1
ATOM 676 C C . MET A 1 89 ? -0.536 9.566 10.513 1.00 95.62 89 MET A C 1
ATOM 678 O O . MET A 1 89 ? 0.238 10.119 11.294 1.00 95.62 89 MET A O 1
ATOM 682 N N . LEU A 1 90 ? -1.615 10.156 10.011 1.00 94.44 90 LEU A N 1
ATOM 683 C CA . LEU A 1 90 ? -2.177 11.407 10.495 1.00 94.44 90 LEU A CA 1
ATOM 684 C C . LEU A 1 90 ? -3.315 11.078 11.462 1.00 94.44 90 LEU A C 1
ATOM 686 O O . LEU A 1 90 ? -4.267 10.402 11.080 1.00 94.44 90 LEU A O 1
ATOM 690 N N . SER A 1 91 ? -3.240 11.574 12.690 1.00 94.62 91 SER A N 1
ATOM 691 C CA . SER A 1 91 ? -4.312 11.455 13.672 1.00 94.62 91 SER A CA 1
ATOM 692 C C . SER A 1 91 ? -4.794 12.825 14.139 1.00 94.62 91 SER A C 1
ATOM 694 O O . SER A 1 91 ? -3.998 13.755 14.268 1.00 94.62 91 SER A O 1
ATOM 696 N N . ILE A 1 92 ? -6.096 12.954 14.388 1.00 95.06 92 ILE A N 1
ATOM 697 C CA . ILE A 1 92 ? -6.732 14.126 14.998 1.00 95.06 92 ILE A CA 1
ATOM 698 C C . ILE A 1 92 ? -7.501 13.636 16.221 1.00 95.06 92 ILE A C 1
ATOM 700 O O . ILE A 1 92 ? -8.491 12.921 16.088 1.00 95.06 92 ILE A O 1
ATOM 704 N N . ASP A 1 93 ? -7.008 13.988 17.401 1.00 94.50 93 ASP A N 1
ATOM 705 C CA . ASP A 1 93 ? -7.535 13.569 18.697 1.00 94.50 93 ASP A CA 1
ATOM 706 C C . ASP A 1 93 ? -8.470 14.641 19.273 1.00 94.50 93 ASP A C 1
ATOM 708 O O . ASP A 1 93 ? -8.065 15.798 19.430 1.00 94.50 93 ASP A O 1
ATOM 712 N N . PHE A 1 94 ? -9.704 14.237 19.576 1.00 95.62 94 PHE A N 1
ATOM 713 C CA . PHE A 1 94 ? -10.772 15.047 20.166 1.00 95.62 94 PHE A CA 1
ATOM 714 C C . PHE A 1 94 ? -11.070 14.665 21.626 1.00 95.62 94 PHE A C 1
ATOM 716 O O . PHE A 1 94 ? -12.075 15.083 22.189 1.00 95.62 94 PHE A O 1
ATOM 723 N N . SER A 1 95 ? -10.214 13.872 22.274 1.00 91.81 95 SER A N 1
ATOM 724 C CA . SER A 1 95 ? -10.459 13.355 23.631 1.00 91.81 95 SER A CA 1
ATOM 725 C C . SER A 1 95 ? -10.490 14.435 24.721 1.00 91.81 95 SER A C 1
ATOM 727 O O . SER A 1 95 ? -10.887 14.156 25.852 1.00 91.81 95 SER A O 1
ATOM 729 N N . GLN A 1 96 ? -10.046 15.656 24.411 1.00 92.62 96 GLN A N 1
ATOM 730 C CA . GLN A 1 96 ? -10.115 16.818 25.295 1.00 92.62 96 GLN A CA 1
ATOM 731 C C . GLN A 1 96 ? -11.181 17.804 24.779 1.00 92.62 96 GLN A C 1
ATOM 733 O O . GLN A 1 96 ? -10.988 18.364 23.692 1.00 92.62 96 GLN A O 1
ATOM 738 N N . PRO A 1 97 ? -12.259 18.067 25.550 1.00 93.44 97 PRO A N 1
ATOM 739 C CA . PRO A 1 97 ? -13.354 18.942 25.134 1.00 93.44 97 PRO A CA 1
ATOM 740 C C . PRO A 1 97 ? -12.881 20.308 24.632 1.00 93.44 97 PRO A C 1
ATOM 742 O O . PRO A 1 97 ? -12.009 20.942 25.230 1.00 93.44 97 PRO A O 1
ATOM 745 N N . GLY A 1 98 ? -13.455 20.758 23.514 1.00 91.75 98 GLY A N 1
ATOM 746 C CA . GLY A 1 98 ? -13.130 22.048 22.901 1.00 91.75 98 GLY A CA 1
ATOM 747 C C . GLY A 1 98 ? -11.756 22.117 22.223 1.00 91.75 98 GLY A C 1
ATOM 748 O O . GLY A 1 98 ? -11.366 23.188 21.752 1.00 91.75 98 GLY A O 1
ATOM 749 N N . THR A 1 99 ? -11.014 21.008 22.140 1.00 93.56 99 THR A N 1
ATOM 750 C CA . THR A 1 99 ? -9.689 20.968 21.508 1.00 93.56 99 THR A CA 1
ATOM 751 C C . THR A 1 99 ? -9.586 19.861 20.463 1.00 93.56 99 THR A C 1
ATOM 753 O O . THR A 1 99 ? -10.282 18.854 20.521 1.00 93.56 99 THR A O 1
ATOM 756 N N . ALA A 1 100 ? -8.694 20.062 19.494 1.00 96.25 100 ALA A N 1
ATOM 757 C CA . ALA A 1 100 ? -8.317 19.046 18.523 1.00 96.25 100 ALA A CA 1
ATOM 758 C C . ALA A 1 100 ? -6.793 19.017 18.401 1.00 96.25 100 ALA A C 1
ATOM 760 O O . ALA A 1 100 ? -6.162 20.045 18.130 1.00 96.25 100 ALA A O 1
ATOM 761 N N . MET A 1 101 ? -6.186 17.854 18.603 1.00 96.19 101 MET A N 1
ATOM 762 C CA . MET A 1 101 ? -4.738 17.674 18.530 1.00 96.19 101 MET A CA 1
ATOM 763 C C . MET A 1 101 ? -4.374 16.841 17.308 1.00 96.19 101 MET A C 1
ATOM 765 O O . MET A 1 101 ? -4.731 15.672 17.220 1.00 96.19 101 MET A O 1
ATOM 769 N N . ALA A 1 102 ? -3.639 17.439 16.374 1.00 95.19 102 ALA A N 1
ATOM 770 C CA . ALA A 1 102 ? -3.142 16.746 15.198 1.00 95.19 102 ALA A CA 1
ATOM 771 C C . ALA A 1 102 ? -1.746 16.174 15.449 1.00 95.19 102 ALA A C 1
ATOM 773 O O . ALA A 1 102 ? -0.861 16.876 15.946 1.00 95.19 102 ALA A O 1
ATOM 774 N N . GLN A 1 103 ? -1.525 14.929 15.044 1.00 94.94 103 GLN A N 1
ATOM 775 C CA . GLN A 1 103 ? -0.223 14.275 15.054 1.00 94.94 103 GLN A CA 1
ATOM 776 C C . GLN A 1 103 ? 0.035 13.620 13.699 1.00 94.94 103 GLN A C 1
ATOM 778 O O . GLN A 1 103 ? -0.863 13.020 13.122 1.00 94.94 103 GLN A O 1
ATOM 783 N N . SER A 1 104 ? 1.262 13.723 13.197 1.00 94.81 104 SER A N 1
ATOM 784 C CA . SER A 1 104 ? 1.736 12.922 12.068 1.00 94.81 104 SER A CA 1
ATOM 785 C C . SER A 1 104 ? 2.919 12.089 12.517 1.00 94.81 104 SER A C 1
ATOM 787 O O . SER A 1 104 ? 3.820 12.615 13.178 1.00 94.81 104 SER A O 1
ATOM 789 N N . LYS A 1 105 ? 2.919 10.810 12.148 1.00 96.00 105 LYS A N 1
ATOM 790 C CA . LYS A 1 105 ? 4.001 9.875 12.443 1.00 96.00 105 LYS A CA 1
ATOM 791 C C . LYS A 1 105 ? 4.360 9.068 11.204 1.00 96.00 105 LYS A C 1
ATOM 793 O O . LYS A 1 105 ? 3.484 8.427 10.623 1.00 96.00 105 LYS A O 1
ATOM 798 N N . LEU A 1 106 ? 5.629 9.078 10.804 1.00 96.38 106 LEU A N 1
ATOM 799 C CA . LEU A 1 106 ? 6.104 8.210 9.725 1.00 96.38 106 LEU A CA 1
ATOM 800 C C . LEU A 1 106 ? 5.936 6.733 10.117 1.00 96.38 106 LEU A C 1
ATOM 802 O O . LEU A 1 106 ? 6.313 6.326 11.218 1.00 96.38 106 LEU A O 1
ATOM 806 N N . LEU A 1 107 ? 5.391 5.926 9.209 1.00 96.00 107 LEU A N 1
ATOM 807 C CA . LEU A 1 107 ? 5.201 4.497 9.424 1.00 96.00 107 LEU A CA 1
ATOM 808 C C . LEU A 1 107 ? 6.447 3.727 8.985 1.00 96.00 107 LEU A C 1
ATOM 810 O O . LEU A 1 107 ? 6.915 3.833 7.849 1.00 96.00 107 LEU A O 1
ATOM 814 N N . ILE A 1 108 ? 7.002 2.939 9.905 1.00 95.44 108 ILE A N 1
ATOM 815 C CA . ILE A 1 108 ? 8.308 2.304 9.739 1.00 95.44 108 ILE A CA 1
ATOM 816 C C . ILE A 1 108 ? 8.133 0.799 9.556 1.00 95.44 108 ILE A C 1
ATOM 818 O O . ILE A 1 108 ? 8.006 0.035 10.511 1.00 95.44 108 ILE A O 1
ATOM 822 N N . HIS A 1 109 ? 8.202 0.360 8.302 1.00 94.69 109 HIS A N 1
ATOM 823 C CA . HIS A 1 109 ? 8.390 -1.043 7.950 1.00 94.69 109 HIS A CA 1
ATOM 824 C C . HIS A 1 109 ? 9.898 -1.384 7.959 1.00 94.69 109 HIS A C 1
ATOM 826 O O . HIS A 1 109 ? 10.717 -0.514 7.654 1.00 94.69 109 HIS A O 1
ATOM 832 N N . PRO A 1 110 ? 10.332 -2.637 8.204 1.00 93.75 110 PRO A N 1
ATOM 833 C CA . PRO A 1 110 ? 11.749 -3.003 8.097 1.00 93.75 110 PRO A CA 1
ATOM 834 C C . PRO A 1 110 ? 12.410 -2.629 6.757 1.00 93.75 110 PRO A C 1
ATOM 836 O O . PRO A 1 110 ? 13.585 -2.270 6.727 1.00 93.75 110 PRO A O 1
ATOM 839 N N . SER A 1 111 ? 11.660 -2.637 5.648 1.00 94.31 111 SER A N 1
ATOM 840 C CA . SER A 1 111 ? 12.170 -2.147 4.356 1.00 94.31 111 SER A CA 1
ATOM 841 C C . SER A 1 111 ? 12.448 -0.639 4.346 1.00 94.31 111 SER A C 1
ATOM 843 O O . SER A 1 111 ? 13.327 -0.212 3.607 1.00 94.31 111 SER A O 1
ATOM 845 N N . THR A 1 112 ? 11.721 0.157 5.145 1.00 95.25 112 THR A N 1
ATOM 846 C CA . THR A 1 112 ? 11.958 1.603 5.322 1.00 95.25 112 THR A CA 1
ATOM 847 C C . THR A 1 112 ? 13.358 1.843 5.865 1.00 95.25 112 THR A C 1
ATOM 849 O O . THR A 1 112 ? 14.096 2.654 5.322 1.00 95.25 112 THR A O 1
ATOM 852 N N . LEU A 1 113 ? 13.768 1.068 6.872 1.00 94.75 113 LEU A N 1
ATOM 853 C CA . LEU A 1 113 ? 15.088 1.202 7.491 1.00 94.75 113 LEU A CA 1
ATOM 854 C C . LEU A 1 113 ? 16.223 0.913 6.501 1.00 94.75 113 LEU A C 1
ATOM 856 O O . LEU A 1 113 ? 17.242 1.599 6.502 1.00 94.75 113 LEU A O 1
ATOM 860 N N . VAL A 1 114 ? 16.055 -0.091 5.634 1.00 94.00 114 VAL A N 1
ATOM 861 C CA . VAL A 1 114 ? 17.067 -0.421 4.616 1.00 94.00 114 VAL A CA 1
ATOM 862 C C . VAL A 1 114 ? 17.138 0.651 3.526 1.00 94.00 114 VAL A C 1
ATOM 864 O O . VAL A 1 114 ? 18.218 0.992 3.040 1.00 94.00 114 VAL A O 1
ATOM 867 N N . ASP A 1 115 ? 15.992 1.212 3.159 1.00 94.56 115 ASP A N 1
ATOM 868 C CA . ASP A 1 115 ? 15.916 2.320 2.216 1.00 94.56 115 ASP A CA 1
ATOM 869 C C . ASP A 1 115 ? 16.581 3.588 2.771 1.00 94.56 115 ASP A C 1
ATOM 871 O O . ASP A 1 115 ? 17.408 4.212 2.110 1.00 94.56 115 ASP A O 1
ATOM 875 N N . GLU A 1 116 ? 16.323 3.919 4.035 1.00 94.62 116 GLU A N 1
ATOM 876 C CA . GLU A 1 116 ? 16.998 5.013 4.736 1.00 94.62 116 GLU A CA 1
ATOM 877 C C . GLU A 1 116 ? 18.506 4.771 4.874 1.00 94.62 116 GLU A C 1
ATOM 879 O O . GLU A 1 116 ? 19.295 5.682 4.627 1.00 94.62 116 GLU A O 1
ATOM 884 N N . ALA A 1 117 ? 18.938 3.540 5.163 1.00 94.38 117 ALA A N 1
ATOM 885 C CA . ALA A 1 117 ? 20.360 3.192 5.225 1.00 94.38 117 ALA A CA 1
ATOM 886 C C . ALA A 1 117 ? 21.078 3.348 3.871 1.00 94.38 117 ALA A C 1
ATOM 888 O O . ALA A 1 117 ? 22.278 3.623 3.835 1.00 94.38 117 ALA A O 1
ATOM 889 N N . THR A 1 118 ? 20.357 3.186 2.758 1.00 91.81 118 THR A N 1
ATOM 890 C CA . THR A 1 118 ? 20.884 3.352 1.392 1.00 91.81 118 THR A CA 1
ATOM 891 C C . THR A 1 118 ? 20.472 4.679 0.749 1.00 91.81 118 THR A C 1
ATOM 893 O O . THR A 1 118 ? 20.612 4.837 -0.465 1.00 91.81 118 THR A O 1
ATOM 896 N N . THR A 1 119 ? 19.996 5.647 1.539 1.00 89.31 119 THR A N 1
ATOM 897 C CA . THR A 1 119 ? 19.522 6.935 1.023 1.00 89.31 119 THR A CA 1
ATOM 898 C C . THR A 1 119 ? 20.608 7.691 0.261 1.00 89.31 119 THR A C 1
ATOM 900 O O . THR A 1 119 ? 21.780 7.730 0.644 1.00 89.31 119 THR A O 1
ATOM 903 N N . LEU A 1 120 ? 20.211 8.375 -0.807 1.00 85.81 120 LEU A N 1
ATOM 904 C CA . LEU A 1 120 ? 21.111 9.226 -1.580 1.00 85.81 120 LEU A CA 1
ATOM 905 C C . LEU A 1 120 ? 21.301 10.612 -0.948 1.00 85.81 120 LEU A C 1
ATOM 907 O O . LEU A 1 120 ? 22.159 11.372 -1.405 1.00 85.81 120 LEU A O 1
ATOM 911 N N . GLN A 1 121 ? 20.565 10.938 0.120 1.00 83.81 121 GLN A N 1
ATOM 912 C CA . GLN A 1 121 ? 20.667 12.224 0.817 1.00 83.81 121 GLN A CA 1
ATOM 913 C C . GLN A 1 121 ? 21.924 12.328 1.696 1.00 83.81 121 GLN A C 1
ATOM 915 O O . GLN A 1 121 ? 22.515 13.404 1.804 1.00 83.81 121 GLN A O 1
ATOM 920 N N . THR A 1 122 ? 22.420 11.215 2.243 1.00 86.50 122 THR A N 1
ATOM 921 C CA . THR A 1 122 ? 23.617 11.186 3.102 1.00 86.50 122 THR A CA 1
ATOM 922 C C . THR A 1 122 ? 24.848 10.680 2.352 1.00 86.50 122 THR A C 1
ATOM 924 O O . THR A 1 122 ? 24.752 9.974 1.345 1.00 86.50 122 THR A O 1
ATOM 927 N N . LYS A 1 123 ? 26.047 11.048 2.817 1.00 87.31 123 LYS A N 1
ATOM 928 C CA . LYS A 1 123 ? 27.300 10.580 2.204 1.00 87.31 123 LYS A CA 1
ATOM 929 C C . LYS A 1 123 ? 27.452 9.068 2.376 1.00 87.31 123 LYS A C 1
ATOM 931 O O . LYS A 1 123 ? 27.835 8.380 1.432 1.00 87.31 123 LYS A O 1
ATOM 936 N N . GLU A 1 124 ? 27.131 8.572 3.562 1.00 91.00 124 GLU A N 1
ATOM 937 C CA . GLU A 1 124 ? 27.221 7.171 3.965 1.00 91.00 124 GLU A CA 1
ATOM 938 C C . GLU A 1 124 ? 26.251 6.315 3.147 1.00 91.00 124 GLU A C 1
ATOM 940 O O . GLU A 1 124 ? 26.669 5.317 2.557 1.00 91.00 124 GLU A O 1
ATOM 945 N N . GLY A 1 125 ? 24.995 6.755 3.015 1.00 90.19 125 GLY A N 1
ATOM 946 C CA . GLY A 1 125 ? 23.995 6.070 2.200 1.00 90.19 125 GLY A CA 1
ATOM 947 C C . GLY A 1 125 ? 24.384 6.027 0.720 1.00 90.19 125 GLY A C 1
ATOM 948 O O . GLY A 1 125 ? 24.337 4.959 0.108 1.00 90.19 125 GLY A O 1
ATOM 949 N N . ARG A 1 126 ? 24.933 7.122 0.163 1.00 86.81 126 ARG A N 1
ATOM 950 C CA . ARG A 1 126 ? 25.500 7.132 -1.203 1.00 86.81 126 ARG A CA 1
ATOM 951 C C . ARG A 1 126 ? 26.651 6.139 -1.381 1.00 86.81 126 ARG A C 1
ATOM 953 O O . ARG A 1 126 ? 26.793 5.556 -2.456 1.00 86.81 126 ARG A O 1
ATOM 960 N N . VAL A 1 127 ? 27.513 5.966 -0.379 1.00 88.75 127 VAL A N 1
ATOM 961 C CA . VAL A 1 127 ? 28.597 4.967 -0.426 1.00 88.75 127 VAL A CA 1
ATOM 962 C C . VAL A 1 127 ? 28.015 3.555 -0.401 1.00 88.75 127 VAL A C 1
ATOM 964 O O . VAL A 1 127 ? 28.415 2.723 -1.219 1.00 88.75 127 VAL A O 1
ATOM 967 N N . LEU A 1 128 ? 27.050 3.295 0.484 1.00 89.50 128 LEU A N 1
ATOM 968 C CA . LEU A 1 128 ? 26.428 1.982 0.623 1.00 89.50 128 LEU A CA 1
ATOM 969 C C . LEU A 1 128 ? 25.660 1.583 -0.642 1.00 89.50 128 LEU A C 1
ATOM 971 O O . LEU A 1 128 ? 25.879 0.488 -1.159 1.00 89.50 128 LEU A O 1
ATOM 975 N N . ALA A 1 129 ? 24.850 2.490 -1.192 1.00 86.50 129 ALA A N 1
ATOM 976 C CA . ALA A 1 129 ? 24.096 2.270 -2.422 1.00 86.50 129 ALA A CA 1
ATOM 977 C C . ALA A 1 129 ? 25.019 1.968 -3.615 1.00 86.50 129 ALA A C 1
ATOM 979 O O . ALA A 1 129 ? 24.747 1.054 -4.388 1.00 86.50 129 ALA A O 1
ATOM 980 N N . ARG A 1 130 ? 26.157 2.669 -3.748 1.00 85.19 130 ARG A N 1
ATOM 981 C CA . ARG A 1 130 ? 27.133 2.397 -4.824 1.00 85.19 130 ARG A CA 1
ATOM 982 C C . ARG A 1 130 ? 27.863 1.070 -4.646 1.00 85.19 130 ARG A C 1
ATOM 984 O O . ARG A 1 130 ? 28.134 0.392 -5.632 1.00 85.19 130 ARG A O 1
ATOM 991 N N . LYS A 1 131 ? 28.209 0.708 -3.408 1.00 88.06 131 LYS A N 1
ATOM 992 C CA . LYS A 1 131 ? 28.895 -0.556 -3.104 1.00 88.06 131 LYS A CA 1
ATOM 993 C C . LYS A 1 131 ? 27.958 -1.758 -3.254 1.00 88.06 131 LYS A C 1
ATOM 995 O O . LYS A 1 131 ? 28.404 -2.838 -3.634 1.00 88.06 131 LYS A O 1
ATOM 1000 N N . HIS A 1 132 ? 26.671 -1.564 -2.975 1.00 87.31 132 HIS A N 1
ATOM 1001 C CA . HIS A 1 132 ? 25.653 -2.608 -2.988 1.00 87.31 132 HIS A CA 1
ATOM 1002 C C . HIS A 1 132 ? 24.389 -2.178 -3.760 1.00 87.31 132 HIS A C 1
ATOM 1004 O O . HIS A 1 132 ? 23.304 -2.097 -3.180 1.00 87.31 132 HIS A O 1
ATOM 1010 N N . PRO A 1 133 ? 24.483 -1.954 -5.084 1.00 81.38 133 PRO A N 1
ATOM 1011 C CA . PRO A 1 133 ? 23.394 -1.379 -5.882 1.00 81.38 133 PRO A CA 1
ATOM 1012 C C . PRO A 1 133 ? 22.143 -2.260 -5.966 1.00 81.38 133 PRO A C 1
ATOM 1014 O O . PRO A 1 133 ? 21.063 -1.750 -6.247 1.00 81.38 133 PRO A O 1
ATOM 1017 N N . LEU A 1 134 ? 22.267 -3.567 -5.697 1.00 83.69 134 LEU A N 1
ATOM 1018 C CA . LEU A 1 134 ? 21.133 -4.495 -5.622 1.00 83.69 134 LEU A CA 1
ATOM 1019 C C . LEU A 1 134 ? 20.266 -4.284 -4.370 1.00 83.69 134 LEU A C 1
ATOM 1021 O O . LEU A 1 134 ? 19.112 -4.700 -4.370 1.00 83.69 134 LEU A O 1
ATOM 1025 N N . PHE A 1 135 ? 20.800 -3.670 -3.313 1.00 89.12 135 PHE A N 1
ATOM 1026 C CA . PHE A 1 135 ? 20.084 -3.436 -2.053 1.00 89.12 135 PHE A CA 1
ATOM 1027 C C . PHE A 1 135 ? 19.560 -2.000 -1.915 1.00 89.12 135 PHE A C 1
ATOM 1029 O O . PHE A 1 135 ? 18.870 -1.701 -0.946 1.00 89.12 135 PHE A O 1
ATOM 1036 N N . HIS A 1 136 ? 19.860 -1.131 -2.882 1.00 89.31 136 HIS A N 1
ATOM 1037 C CA . HIS A 1 136 ? 19.258 0.193 -2.980 1.00 89.31 136 HIS A CA 1
ATOM 1038 C C . HIS A 1 136 ? 17.867 0.104 -3.619 1.00 89.31 136 HIS A C 1
ATOM 1040 O O . HIS A 1 136 ? 17.674 -0.652 -4.575 1.00 89.31 136 HIS A O 1
ATOM 1046 N N . TYR A 1 137 ? 16.912 0.872 -3.096 1.00 90.56 137 TYR A N 1
ATOM 1047 C CA . TYR A 1 137 ? 15.561 0.940 -3.639 1.00 90.56 137 TYR A CA 1
ATOM 1048 C C . TYR A 1 137 ? 15.441 1.998 -4.728 1.00 90.56 137 TYR A C 1
ATOM 1050 O O . TYR A 1 137 ? 15.834 3.147 -4.546 1.00 90.56 137 TYR A O 1
ATOM 1058 N N . TYR A 1 138 ? 14.816 1.605 -5.832 1.00 85.31 138 TYR A N 1
ATOM 1059 C CA . TYR A 1 138 ? 14.497 2.479 -6.953 1.00 85.31 138 TYR A CA 1
ATOM 1060 C C . TYR A 1 138 ? 12.983 2.592 -7.080 1.00 85.31 138 TYR A C 1
ATOM 1062 O O . TYR A 1 138 ? 12.278 1.591 -6.907 1.00 85.31 138 TYR A O 1
ATOM 1070 N N . ASN A 1 139 ? 12.483 3.776 -7.431 1.00 86.31 139 ASN A N 1
ATOM 1071 C CA . ASN A 1 139 ? 11.104 3.884 -7.888 1.00 86.31 139 ASN A CA 1
ATOM 1072 C C . ASN A 1 139 ? 11.010 3.291 -9.298 1.00 86.31 139 ASN A C 1
ATOM 1074 O O . ASN A 1 139 ? 11.828 3.567 -10.177 1.00 86.31 139 ASN A O 1
ATOM 1078 N N . PHE A 1 140 ? 9.980 2.492 -9.505 1.00 78.56 140 PHE A N 1
ATOM 1079 C CA . PHE A 1 140 ? 9.637 1.817 -10.742 1.00 78.56 140 PHE A CA 1
ATOM 1080 C C . PHE A 1 140 ? 8.131 1.991 -10.957 1.00 78.56 140 PHE A C 1
ATOM 1082 O O . PHE A 1 140 ? 7.327 1.077 -10.753 1.00 78.56 140 PHE A O 1
ATOM 1089 N N . GLY A 1 141 ? 7.748 3.236 -11.253 1.00 82.12 141 GLY A N 1
ATOM 1090 C CA . GLY A 1 141 ? 6.356 3.654 -11.259 1.00 82.12 141 GLY A CA 1
ATOM 1091 C C . GLY A 1 141 ? 5.745 3.586 -9.870 1.00 82.12 141 GLY A C 1
ATOM 1092 O O . GLY A 1 141 ? 6.294 4.121 -8.911 1.00 82.12 141 GLY A O 1
ATOM 1093 N N . ILE A 1 142 ? 4.626 2.876 -9.761 1.00 82.88 142 ILE A N 1
ATOM 1094 C CA . ILE A 1 142 ? 3.925 2.629 -8.492 1.00 82.88 142 ILE A CA 1
ATOM 1095 C C . ILE A 1 142 ? 4.662 1.669 -7.542 1.00 82.88 142 ILE A C 1
ATOM 1097 O O . ILE A 1 142 ? 4.234 1.496 -6.405 1.00 82.88 142 ILE A O 1
ATOM 1101 N N . LEU A 1 143 ? 5.744 1.020 -7.986 1.00 85.12 143 LEU A N 1
ATOM 1102 C CA . LEU A 1 143 ? 6.542 0.119 -7.155 1.00 85.12 143 LEU A CA 1
ATOM 1103 C C . LEU A 1 143 ? 7.827 0.797 -6.700 1.00 85.12 143 LEU A C 1
ATOM 1105 O O . LEU A 1 143 ? 8.479 1.492 -7.471 1.00 85.12 143 LEU A O 1
ATOM 1109 N N . ARG A 1 144 ? 8.267 0.496 -5.479 1.00 90.25 144 ARG A N 1
ATOM 1110 C CA . ARG A 1 144 ? 9.624 0.799 -5.017 1.00 90.25 144 ARG A CA 1
ATOM 1111 C C . ARG A 1 144 ? 10.344 -0.497 -4.717 1.00 90.25 144 ARG A C 1
ATOM 1113 O O . ARG A 1 144 ? 9.920 -1.235 -3.834 1.00 90.25 144 ARG A O 1
ATOM 1120 N N . ILE A 1 145 ? 11.405 -0.805 -5.456 1.00 87.75 145 ILE A N 1
ATOM 1121 C CA . ILE A 1 145 ? 12.015 -2.141 -5.453 1.00 87.75 145 ILE A CA 1
ATOM 1122 C C . ILE A 1 145 ? 13.536 -2.087 -5.343 1.00 87.75 145 ILE A C 1
ATOM 1124 O O . ILE A 1 145 ? 14.194 -1.274 -5.989 1.00 87.75 145 ILE A O 1
ATOM 1128 N N . ALA A 1 146 ? 14.092 -2.992 -4.539 1.00 89.00 146 ALA A N 1
ATOM 1129 C CA . ALA A 1 146 ? 15.514 -3.305 -4.508 1.00 89.00 146 ALA A CA 1
ATOM 1130 C C . ALA A 1 146 ? 15.688 -4.741 -5.010 1.00 89.00 146 ALA A C 1
ATOM 1132 O O . ALA A 1 146 ? 15.188 -5.680 -4.398 1.00 89.00 146 ALA A O 1
ATOM 1133 N N . PHE A 1 147 ? 16.391 -4.958 -6.121 1.00 83.75 147 PHE A N 1
ATOM 1134 C CA . PHE A 1 147 ? 16.440 -6.275 -6.785 1.00 83.75 147 PHE A CA 1
ATOM 1135 C C . PHE A 1 147 ? 17.033 -7.409 -5.928 1.00 83.75 147 PHE A C 1
ATOM 1137 O O . PHE A 1 147 ? 16.782 -8.589 -6.188 1.00 83.75 147 PHE A O 1
ATOM 1144 N N . GLY A 1 148 ? 17.829 -7.070 -4.916 1.00 84.19 148 GLY A N 1
ATOM 1145 C CA . GLY A 1 148 ? 18.365 -7.996 -3.924 1.00 84.19 148 GLY A CA 1
ATOM 1146 C C . GLY A 1 148 ? 17.450 -8.233 -2.719 1.00 84.19 148 GLY A C 1
ATOM 1147 O O . GLY A 1 148 ? 17.666 -9.218 -2.019 1.00 84.19 148 GLY A O 1
ATOM 1148 N N . LEU A 1 149 ? 16.451 -7.374 -2.474 1.00 89.25 149 LEU A N 1
ATOM 1149 C CA . LEU A 1 149 ? 15.586 -7.437 -1.284 1.00 89.25 149 LEU A CA 1
ATOM 1150 C C . LEU A 1 149 ? 14.104 -7.672 -1.585 1.00 89.25 149 LEU A C 1
ATOM 1152 O O . LEU A 1 149 ? 13.423 -8.190 -0.711 1.00 89.25 149 LEU A O 1
ATOM 1156 N N . GLY A 1 150 ? 13.627 -7.310 -2.776 1.00 88.81 150 GLY A N 1
ATOM 1157 C CA . GLY A 1 150 ? 12.218 -7.311 -3.169 1.00 88.81 150 GLY A CA 1
ATOM 1158 C C . GLY A 1 150 ? 11.556 -5.927 -3.110 1.00 88.81 150 GLY A C 1
ATOM 1159 O O . GLY A 1 150 ? 12.252 -4.916 -2.951 1.00 88.81 150 GLY A O 1
ATOM 1160 N N . PRO A 1 151 ? 10.231 -5.845 -3.337 1.00 89.81 151 PRO A N 1
ATOM 1161 C CA . PRO A 1 151 ? 9.480 -4.595 -3.252 1.00 89.81 151 PRO A CA 1
ATOM 1162 C C . PRO A 1 151 ? 9.346 -4.099 -1.807 1.00 89.81 151 PRO A C 1
ATOM 1164 O O . PRO A 1 151 ? 9.331 -4.880 -0.853 1.00 89.81 151 PRO A O 1
ATOM 1167 N N . ARG A 1 152 ? 9.211 -2.781 -1.637 1.00 92.88 152 ARG A N 1
ATOM 1168 C CA . ARG A 1 152 ? 8.866 -2.184 -0.347 1.00 92.88 152 ARG A CA 1
ATOM 1169 C C . ARG A 1 152 ? 7.404 -2.419 -0.024 1.00 92.88 152 ARG A C 1
ATOM 1171 O O . ARG A 1 152 ? 6.528 -2.188 -0.848 1.00 92.88 152 ARG A O 1
ATOM 1178 N N . ASN A 1 153 ? 7.166 -2.745 1.238 1.00 93.69 153 ASN A N 1
ATOM 1179 C CA . ASN A 1 153 ? 5.872 -2.546 1.858 1.00 93.69 153 ASN A CA 1
ATOM 1180 C C . ASN A 1 153 ? 5.819 -1.094 2.357 1.00 93.69 153 ASN A C 1
ATOM 1182 O O . ASN A 1 153 ? 6.507 -0.744 3.320 1.00 93.69 153 ASN A O 1
ATOM 1186 N N . LEU A 1 154 ? 5.100 -0.238 1.630 1.00 94.06 154 LEU A N 1
ATOM 1187 C CA . LEU A 1 154 ? 5.059 1.206 1.889 1.00 94.06 154 LEU A CA 1
ATOM 1188 C C . LEU A 1 154 ? 4.101 1.587 3.020 1.00 94.06 154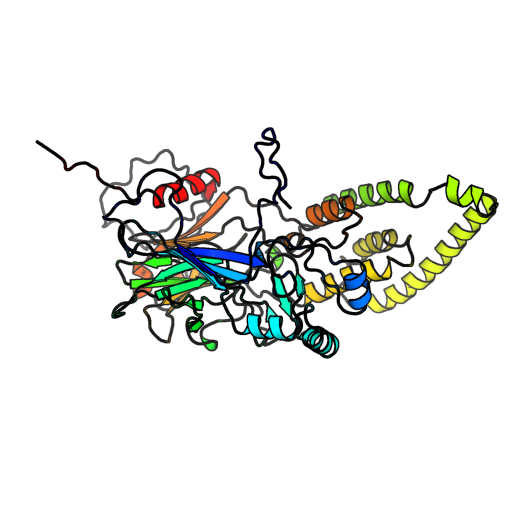 LEU A C 1
ATOM 1190 O O . LEU A 1 154 ? 4.204 2.709 3.510 1.00 94.06 154 LEU A O 1
ATOM 1194 N N . VAL A 1 155 ? 3.213 0.666 3.432 1.00 93.44 155 VAL A N 1
ATOM 1195 C CA . VAL A 1 155 ? 2.219 0.856 4.507 1.00 93.44 155 VAL A CA 1
ATOM 1196 C C . VAL A 1 155 ? 1.511 2.214 4.410 1.00 93.44 155 VAL A C 1
ATOM 1198 O O . VAL A 1 155 ? 1.487 2.982 5.364 1.00 93.44 155 VAL A O 1
ATOM 1201 N N . ASN A 1 156 ? 0.992 2.550 3.226 1.00 94.75 156 ASN A N 1
ATOM 1202 C CA . ASN A 1 156 ? 0.604 3.921 2.879 1.00 94.75 156 ASN A CA 1
ATOM 1203 C C . ASN A 1 156 ? -0.823 4.079 2.331 1.00 94.75 156 ASN A C 1
ATOM 1205 O O . ASN A 1 156 ? -1.204 5.200 2.004 1.00 94.75 156 ASN A O 1
ATOM 1209 N N . THR A 1 157 ? -1.597 2.999 2.180 1.00 94.38 157 THR A N 1
ATOM 1210 C CA . THR A 1 157 ? -2.844 3.061 1.404 1.00 94.38 157 THR A CA 1
ATOM 1211 C C . THR A 1 157 ? -4.072 3.246 2.281 1.00 94.38 157 THR A C 1
ATOM 1213 O O . THR A 1 157 ? -4.767 4.244 2.113 1.00 94.38 157 THR A O 1
ATOM 1216 N N . ALA A 1 158 ? -4.328 2.357 3.244 1.00 94.94 158 ALA A N 1
ATOM 1217 C CA . ALA A 1 158 ? -5.494 2.488 4.118 1.00 94.94 158 ALA A CA 1
ATOM 1218 C C . ALA A 1 158 ? -5.178 2.196 5.587 1.00 94.94 158 ALA A C 1
ATOM 1220 O O . ALA A 1 158 ? -4.165 1.583 5.923 1.00 94.94 158 ALA A O 1
ATOM 1221 N N . ILE A 1 159 ? -6.072 2.669 6.453 1.00 95.00 159 ILE A N 1
ATOM 1222 C CA . ILE A 1 159 ? -6.101 2.384 7.884 1.00 95.00 159 ILE A CA 1
ATOM 1223 C C . ILE A 1 159 ? -7.398 1.650 8.199 1.00 95.00 159 ILE A C 1
ATOM 1225 O O . ILE A 1 159 ? -8.470 2.065 7.763 1.00 95.00 159 ILE A O 1
ATOM 1229 N N . VAL A 1 160 ? -7.290 0.580 8.979 1.00 95.50 160 VAL A N 1
ATOM 1230 C CA . VAL A 1 160 ? -8.421 -0.211 9.459 1.00 95.50 160 VAL A CA 1
ATOM 1231 C C . VAL A 1 160 ? -8.336 -0.293 10.982 1.00 95.50 160 VAL A C 1
ATOM 1233 O O . VAL A 1 160 ? -7.472 -1.005 11.506 1.00 95.50 160 VAL A O 1
ATOM 1236 N N . PRO A 1 161 ? -9.190 0.444 11.712 1.00 93.81 161 PRO A N 1
ATOM 1237 C CA . PRO A 1 161 ? -9.378 0.235 13.139 1.00 93.81 161 PRO A CA 1
ATOM 1238 C C . PRO A 1 161 ? -9.943 -1.165 13.378 1.00 93.81 161 PRO A C 1
ATOM 1240 O O . PRO A 1 161 ? -10.883 -1.583 12.701 1.00 93.81 161 PRO A O 1
ATOM 1243 N N . VAL A 1 162 ? -9.373 -1.895 14.330 1.00 94.06 162 VAL A N 1
ATOM 1244 C CA . VAL A 1 162 ? -9.827 -3.236 14.697 1.00 94.06 162 VAL A CA 1
ATOM 1245 C C . VAL A 1 162 ? -9.868 -3.386 16.210 1.00 94.06 162 VAL A C 1
ATOM 1247 O O . VAL A 1 162 ? -9.007 -2.874 16.926 1.00 94.06 162 VAL A O 1
ATOM 1250 N N . ARG A 1 163 ? -10.848 -4.148 16.692 1.00 93.75 163 ARG A N 1
ATOM 1251 C CA . ARG A 1 163 ? -10.911 -4.611 18.079 1.00 93.75 163 ARG A CA 1
ATOM 1252 C C . ARG A 1 163 ? -11.327 -6.070 18.081 1.00 93.75 163 ARG A C 1
ATOM 1254 O O . ARG A 1 163 ? -12.505 -6.376 17.916 1.00 93.75 163 ARG A O 1
ATOM 1261 N N . MET A 1 164 ? -10.362 -6.968 18.220 1.00 93.38 164 MET A N 1
ATOM 1262 C CA . MET A 1 164 ? -10.627 -8.405 18.198 1.00 93.38 164 MET A CA 1
ATOM 1263 C C . MET A 1 164 ? -11.372 -8.833 19.462 1.00 93.38 164 MET A C 1
ATOM 1265 O O . MET A 1 164 ? -11.384 -8.131 20.477 1.00 93.38 164 MET A O 1
ATOM 1269 N N . GLN A 1 165 ? -11.982 -10.015 19.418 1.00 93.25 165 GLN A N 1
ATOM 1270 C CA . GLN A 1 165 ? -12.645 -10.571 20.588 1.00 93.25 165 GLN A CA 1
ATOM 1271 C C . GLN A 1 165 ? -11.637 -10.757 21.734 1.00 93.25 165 GLN A C 1
ATOM 1273 O O . GLN A 1 165 ? -10.651 -11.478 21.599 1.00 93.25 165 GLN A O 1
ATOM 1278 N N . GLY A 1 166 ? -11.906 -10.112 22.872 1.00 91.12 166 GLY A N 1
ATOM 1279 C CA . GLY A 1 166 ? -11.038 -10.142 24.052 1.00 91.12 166 GLY A CA 1
ATOM 1280 C C . GLY A 1 166 ? -9.946 -9.066 24.088 1.00 91.12 166 GLY A C 1
ATOM 1281 O O . GLY A 1 166 ? -9.251 -8.972 25.100 1.00 91.12 166 GLY A O 1
ATOM 1282 N N . ASP A 1 167 ? -9.810 -8.236 23.048 1.00 91.75 167 ASP A N 1
ATOM 1283 C CA . ASP A 1 167 ? -8.934 -7.064 23.105 1.00 91.75 167 ASP A CA 1
ATOM 1284 C C . ASP A 1 167 ? -9.454 -6.069 24.160 1.00 91.75 167 ASP A C 1
ATOM 1286 O O . ASP A 1 167 ? -10.652 -5.795 24.259 1.00 91.75 167 ASP A O 1
ATOM 1290 N N . THR A 1 168 ? -8.542 -5.500 24.951 1.00 90.94 168 THR A N 1
ATOM 1291 C CA . THR A 1 168 ? -8.860 -4.471 25.958 1.00 90.94 168 THR A CA 1
ATOM 1292 C C . THR A 1 168 ? -8.743 -3.046 25.420 1.00 90.94 168 THR A C 1
ATOM 1294 O O . THR A 1 168 ? -9.107 -2.099 26.115 1.00 90.94 168 THR A O 1
ATOM 1297 N N . ALA A 1 169 ? -8.226 -2.883 24.201 1.00 88.88 169 ALA A N 1
ATOM 1298 C CA . ALA A 1 169 ? -8.007 -1.602 23.546 1.00 88.88 169 ALA A CA 1
ATOM 1299 C C . ALA A 1 169 ? -8.166 -1.737 22.026 1.00 88.88 169 ALA A C 1
ATOM 1301 O O . ALA A 1 169 ? -7.999 -2.823 21.471 1.00 88.88 169 ALA A O 1
ATOM 1302 N N . ASP A 1 170 ? -8.460 -0.620 21.360 1.00 89.50 170 ASP A N 1
ATOM 1303 C CA . ASP A 1 170 ? -8.435 -0.557 19.900 1.00 89.50 170 ASP A CA 1
ATOM 1304 C C . ASP A 1 170 ? -7.022 -0.690 19.360 1.00 89.50 170 ASP A C 1
ATOM 1306 O O . ASP A 1 170 ? -6.042 -0.228 19.952 1.00 89.50 170 ASP A O 1
ATOM 1310 N N . ARG A 1 171 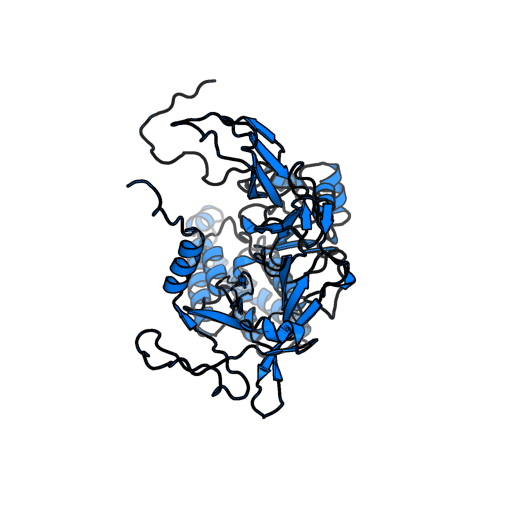? -6.942 -1.282 18.177 1.00 91.31 171 ARG A N 1
ATOM 1311 C CA . ARG A 1 171 ? -5.720 -1.437 17.402 1.00 91.31 171 ARG A CA 1
ATOM 1312 C C . ARG A 1 171 ? -5.947 -0.817 16.036 1.00 91.31 171 ARG A C 1
ATOM 1314 O O . ARG A 1 171 ? -7.075 -0.748 15.550 1.00 91.31 171 ARG A O 1
ATOM 1321 N N . VAL A 1 172 ? -4.872 -0.389 15.390 1.00 94.69 172 VAL A N 1
ATOM 1322 C CA . VAL A 1 172 ? -4.934 0.129 14.024 1.00 94.69 172 VAL A CA 1
ATOM 1323 C C . VAL A 1 172 ? -4.060 -0.732 13.135 1.00 94.69 172 VAL A C 1
ATOM 1325 O O . VAL A 1 172 ? -2.888 -0.963 13.425 1.00 94.69 172 VAL A O 1
ATOM 1328 N N . LEU A 1 173 ? -4.635 -1.214 12.040 1.00 96.25 173 LEU A N 1
ATOM 1329 C CA . LEU A 1 173 ? -3.891 -1.835 10.958 1.00 96.25 173 LEU A CA 1
ATOM 1330 C C . LEU A 1 173 ? -3.684 -0.811 9.849 1.00 96.25 173 LEU A C 1
ATOM 1332 O O . LEU A 1 173 ? -4.612 -0.101 9.478 1.00 96.25 173 LEU A O 1
ATOM 1336 N N . VAL A 1 174 ? -2.480 -0.769 9.295 1.00 96.81 174 VAL A N 1
ATOM 1337 C CA . VAL A 1 174 ? -2.152 -0.021 8.087 1.00 96.81 174 VAL A CA 1
ATOM 1338 C C . VAL A 1 174 ? -1.842 -0.999 6.973 1.00 96.81 174 VAL A C 1
ATOM 1340 O O . VAL A 1 174 ? -1.127 -1.987 7.162 1.00 96.81 174 VAL A O 1
ATOM 1343 N N . THR A 1 175 ? -2.403 -0.733 5.808 1.00 95.88 175 THR A N 1
ATOM 1344 C CA . THR A 1 175 ? -2.430 -1.654 4.678 1.00 95.88 175 THR A CA 1
ATOM 1345 C C . THR A 1 175 ? -1.887 -0.975 3.429 1.00 95.88 175 THR A C 1
ATOM 1347 O O . THR A 1 175 ? -1.821 0.254 3.315 1.00 95.88 175 THR A O 1
ATOM 1350 N N . VAL A 1 176 ? -1.449 -1.799 2.487 1.00 92.62 176 VAL A N 1
ATOM 1351 C CA . VAL A 1 176 ? -0.972 -1.378 1.174 1.00 92.62 176 VAL A CA 1
ATOM 1352 C C . VAL A 1 176 ? -1.330 -2.460 0.168 1.00 92.62 176 VAL A C 1
ATOM 1354 O O . VAL A 1 176 ? -1.431 -3.633 0.539 1.00 92.62 176 VAL A O 1
ATOM 1357 N N . ASP A 1 177 ? -1.485 -2.092 -1.100 1.00 87.00 177 ASP A N 1
ATOM 1358 C CA . ASP A 1 177 ? -1.441 -3.105 -2.151 1.00 87.00 177 ASP A CA 1
ATOM 1359 C C . ASP A 1 177 ? -0.050 -3.745 -2.178 1.00 87.00 177 ASP A C 1
ATOM 1361 O O . ASP A 1 177 ? 0.970 -3.075 -2.016 1.00 87.00 177 ASP A O 1
ATOM 1365 N N . LEU A 1 178 ? 0.022 -5.046 -2.448 1.00 84.44 178 LEU A N 1
ATOM 1366 C CA . LEU A 1 178 ? 1.305 -5.751 -2.603 1.00 84.44 178 LEU A CA 1
ATOM 1367 C C . LEU A 1 178 ? 2.169 -5.814 -1.323 1.00 84.44 178 LEU A C 1
ATOM 1369 O O . LEU A 1 178 ? 3.387 -6.012 -1.407 1.00 84.44 178 LEU A O 1
ATOM 1373 N N . GLY A 1 179 ? 1.569 -5.701 -0.136 1.00 90.19 179 GLY A N 1
ATOM 1374 C CA . GLY A 1 179 ? 2.283 -5.841 1.128 1.00 90.19 179 GLY A CA 1
ATOM 1375 C C . GLY A 1 179 ? 1.416 -6.385 2.253 1.00 90.19 179 GLY A C 1
ATOM 1376 O O . GLY A 1 179 ? 0.202 -6.278 2.261 1.00 90.19 179 GLY A O 1
ATOM 1377 N N . ARG A 1 180 ? 2.052 -6.964 3.269 1.00 92.44 180 ARG A N 1
ATOM 1378 C CA . ARG A 1 180 ? 1.328 -7.433 4.457 1.00 92.44 180 ARG A CA 1
ATOM 1379 C C . ARG A 1 180 ? 0.782 -6.246 5.258 1.00 92.44 180 ARG A C 1
ATOM 1381 O O . ARG A 1 180 ? 1.531 -5.284 5.438 1.00 92.44 180 ARG A O 1
ATOM 1388 N N . PRO A 1 181 ? -0.427 -6.339 5.836 1.00 95.00 181 PRO A N 1
ATOM 1389 C CA . PRO A 1 181 ? -0.886 -5.364 6.816 1.00 95.00 181 PRO A CA 1
ATOM 1390 C C . PRO A 1 181 ? 0.076 -5.272 8.006 1.00 95.00 181 PRO A C 1
ATOM 1392 O O . PRO A 1 181 ? 0.670 -6.276 8.420 1.00 95.00 181 PRO A O 1
ATOM 1395 N N . MET A 1 182 ? 0.217 -4.076 8.560 1.00 95.12 182 MET A N 1
ATOM 1396 C CA . MET A 1 182 ? 1.065 -3.780 9.708 1.00 95.12 182 MET A CA 1
ATOM 1397 C C . MET A 1 182 ? 0.229 -3.166 10.820 1.00 95.12 182 MET A C 1
ATOM 1399 O O . MET A 1 182 ? -0.562 -2.267 10.579 1.00 95.12 182 MET A O 1
ATOM 1403 N N . GLU A 1 183 ? 0.423 -3.626 12.043 1.00 94.94 183 GLU A N 1
ATOM 1404 C CA . GLU A 1 183 ? -0.172 -3.016 13.219 1.00 94.94 183 GLU A CA 1
ATOM 1405 C C . GLU A 1 183 ? 0.599 -1.769 13.647 1.00 94.94 183 GLU A C 1
ATOM 1407 O O . GLU A 1 183 ? 1.836 -1.742 13.639 1.00 94.94 183 GLU A O 1
ATOM 1412 N N . VAL A 1 184 ? -0.150 -0.752 14.051 1.00 94.00 184 VAL A N 1
ATOM 1413 C CA . VAL A 1 184 ? 0.337 0.528 14.549 1.00 94.00 184 VAL A CA 1
ATOM 1414 C C . VAL A 1 184 ? -0.400 0.851 15.842 1.00 94.00 184 VAL A C 1
ATOM 1416 O O . VAL A 1 184 ? -1.607 0.640 15.959 1.00 94.00 184 VAL A O 1
ATOM 1419 N N . ASP A 1 185 ? 0.339 1.366 16.818 1.00 91.00 185 ASP A N 1
ATOM 1420 C CA . ASP A 1 185 ? -0.236 1.903 18.044 1.00 91.00 185 ASP A CA 1
ATOM 1421 C C . ASP A 1 185 ? -1.012 3.192 17.707 1.00 91.00 185 ASP A C 1
ATOM 1423 O O . ASP A 1 185 ? -0.400 4.164 17.249 1.00 91.00 185 ASP A O 1
ATOM 1427 N N . PRO A 1 186 ? -2.338 3.240 17.930 1.00 87.75 186 PRO A N 1
ATOM 1428 C CA . PRO A 1 186 ? -3.160 4.390 17.553 1.00 87.75 186 PRO A CA 1
ATOM 1429 C C . PRO A 1 186 ? -2.839 5.667 18.344 1.00 87.75 186 PRO A C 1
ATOM 1431 O O . PRO A 1 186 ? -3.136 6.765 17.879 1.00 87.75 186 PRO A O 1
ATOM 1434 N N . THR A 1 187 ? -2.225 5.545 19.522 1.00 87.31 187 THR A N 1
ATOM 1435 C CA . THR A 1 187 ? -1.887 6.675 20.399 1.00 87.31 187 THR A CA 1
ATOM 1436 C C . THR A 1 187 ? -0.532 7.269 20.026 1.00 87.31 187 THR A C 1
ATOM 1438 O O . THR A 1 187 ? -0.374 8.488 19.906 1.00 87.31 187 THR A O 1
ATOM 1441 N N . THR A 1 188 ? 0.478 6.414 19.850 1.00 88.94 188 THR A N 1
ATOM 1442 C CA . THR A 1 188 ? 1.857 6.863 19.584 1.00 88.94 188 THR A CA 1
ATOM 1443 C C . THR A 1 188 ? 2.177 6.973 18.094 1.00 88.94 188 THR A C 1
ATOM 1445 O O . THR A 1 188 ? 3.115 7.676 17.716 1.00 88.94 188 THR A O 1
ATOM 1448 N N . GLY A 1 189 ? 1.414 6.292 17.237 1.00 90.19 189 GLY A N 1
ATOM 1449 C CA . GLY A 1 189 ? 1.707 6.121 15.814 1.00 90.19 189 GLY A CA 1
ATOM 1450 C C . GLY A 1 189 ? 2.892 5.205 15.530 1.00 90.19 189 GLY A C 1
ATOM 1451 O O . GLY A 1 189 ? 3.349 5.129 14.391 1.00 90.19 189 GLY A O 1
ATOM 1452 N N . HIS A 1 190 ? 3.429 4.524 16.544 1.00 92.88 190 HIS A N 1
ATOM 1453 C CA . HIS A 1 190 ? 4.559 3.624 16.365 1.00 92.88 190 HIS A CA 1
ATOM 1454 C C . HIS A 1 190 ? 4.124 2.322 15.699 1.00 92.88 190 HIS A C 1
ATOM 1456 O O . HIS A 1 190 ? 3.140 1.695 16.088 1.00 92.88 190 HIS A O 1
ATOM 1462 N N . SER A 1 191 ? 4.896 1.894 14.704 1.00 93.69 191 SER A N 1
ATOM 1463 C CA . SER A 1 191 ? 4.742 0.583 14.081 1.00 93.69 191 SER A CA 1
ATOM 1464 C C . SER A 1 191 ? 5.060 -0.520 15.092 1.00 93.69 191 SER A C 1
ATOM 1466 O O . SER A 1 191 ? 6.108 -0.486 15.737 1.00 93.69 191 SER A O 1
ATOM 1468 N N . VAL A 1 192 ? 4.155 -1.487 15.235 1.00 93.19 192 VAL A N 1
ATOM 1469 C CA . VAL A 1 192 ? 4.247 -2.561 16.234 1.00 93.19 192 VAL A CA 1
ATOM 1470 C C . VAL A 1 192 ? 4.784 -3.833 15.591 1.00 93.19 192 VAL A C 1
ATOM 1472 O O . VAL A 1 192 ? 5.866 -4.309 15.933 1.00 93.19 192 VAL A O 1
ATOM 1475 N N . THR A 1 193 ? 4.029 -4.415 14.657 1.00 92.00 193 THR A N 1
ATOM 1476 C CA . THR A 1 193 ? 4.409 -5.673 14.009 1.00 92.00 193 THR A CA 1
ATOM 1477 C C . THR A 1 193 ? 3.629 -5.919 12.725 1.00 92.00 193 THR A C 1
ATOM 1479 O O . THR A 1 193 ? 2.578 -5.332 12.490 1.00 92.00 193 THR A O 1
ATOM 1482 N N . MET A 1 194 ? 4.127 -6.826 11.889 1.00 91.94 194 MET A N 1
ATOM 1483 C CA . MET A 1 194 ? 3.402 -7.274 10.704 1.00 91.94 194 MET A CA 1
ATOM 1484 C C . MET A 1 194 ? 2.329 -8.285 11.089 1.00 91.94 194 MET A C 1
ATOM 1486 O O . MET A 1 194 ? 2.571 -9.181 11.897 1.00 91.94 194 MET A O 1
ATOM 1490 N N . LEU A 1 195 ? 1.173 -8.211 10.439 1.00 91.56 195 LEU A N 1
ATOM 1491 C CA . LEU A 1 195 ? 0.050 -9.084 10.736 1.00 91.56 195 LEU A CA 1
ATOM 1492 C C . LEU A 1 195 ? 0.386 -10.554 10.421 1.00 91.56 195 LEU A C 1
ATOM 1494 O O . LEU A 1 195 ? 0.786 -10.884 9.300 1.00 91.56 195 LEU A O 1
ATOM 1498 N N . GLY A 1 196 ? 0.246 -11.449 11.403 1.00 86.50 196 GLY A N 1
ATOM 1499 C CA . GLY A 1 196 ? 0.562 -12.882 11.280 1.00 86.50 196 GLY A CA 1
ATOM 1500 C C . GLY A 1 196 ? 2.063 -13.212 11.169 1.00 86.50 196 GLY A C 1
ATOM 1501 O O . GLY A 1 196 ? 2.933 -12.345 11.220 1.00 86.50 196 GLY A O 1
ATOM 1502 N N . LYS A 1 197 ? 2.408 -14.495 11.006 1.00 83.00 197 LYS A N 1
ATOM 1503 C CA . LYS A 1 197 ? 3.799 -14.915 10.731 1.00 83.00 197 LYS A CA 1
ATOM 1504 C C . LYS A 1 197 ? 4.123 -14.781 9.243 1.00 83.00 197 LYS A C 1
ATOM 1506 O O . LYS A 1 197 ? 3.231 -14.914 8.418 1.00 83.00 197 LYS A O 1
ATOM 1511 N N . VAL A 1 198 ? 5.398 -14.580 8.886 1.00 80.88 198 VAL A N 1
ATOM 1512 C CA . VAL A 1 198 ? 5.842 -14.474 7.475 1.00 80.88 198 VAL A CA 1
ATOM 1513 C C . VAL A 1 198 ? 5.385 -15.674 6.642 1.00 80.88 198 VAL A C 1
ATOM 1515 O O . VAL A 1 198 ? 4.885 -15.485 5.544 1.00 80.88 198 VAL A O 1
ATOM 1518 N N . ASN A 1 199 ? 5.489 -16.889 7.185 1.00 78.75 199 ASN A N 1
ATOM 1519 C CA . ASN A 1 199 ? 5.100 -18.123 6.499 1.00 78.75 199 ASN A CA 1
ATOM 1520 C C . ASN A 1 199 ? 3.583 -18.309 6.337 1.00 78.75 199 ASN A C 1
ATOM 1522 O O . ASN A 1 199 ? 3.170 -19.197 5.601 1.00 78.75 199 ASN A O 1
ATOM 1526 N N . ASN A 1 200 ? 2.759 -17.478 6.983 1.00 81.00 200 ASN A N 1
ATOM 1527 C CA . ASN A 1 200 ? 1.326 -17.453 6.705 1.00 81.00 200 ASN A CA 1
ATOM 1528 C C . ASN A 1 200 ? 1.034 -16.729 5.384 1.00 81.00 200 ASN A C 1
ATOM 1530 O O . ASN A 1 200 ? -0.084 -16.808 4.896 1.00 81.00 200 ASN A O 1
ATOM 1534 N N . TRP A 1 201 ? 1.989 -15.999 4.802 1.00 85.50 201 TRP A N 1
ATOM 1535 C CA . TRP A 1 201 ? 1.792 -15.211 3.587 1.00 85.50 201 TRP A CA 1
ATOM 1536 C C . TRP A 1 201 ? 2.600 -15.776 2.433 1.00 85.50 201 TRP A C 1
ATOM 1538 O O . TRP A 1 201 ? 3.783 -16.080 2.586 1.00 85.50 201 TRP A O 1
ATOM 1548 N N . TRP A 1 202 ? 1.956 -15.925 1.279 1.00 78.31 202 TRP A N 1
ATOM 1549 C CA . TRP A 1 202 ? 2.588 -16.532 0.116 1.00 78.31 202 TRP A CA 1
ATOM 1550 C C . TRP A 1 202 ? 3.073 -15.438 -0.833 1.00 78.31 202 TRP A C 1
ATOM 1552 O O . TRP A 1 202 ? 2.449 -14.384 -0.958 1.00 78.31 202 TRP A O 1
ATOM 1562 N N . GLN A 1 203 ? 4.216 -15.683 -1.469 1.00 75.62 203 GLN A N 1
ATOM 1563 C CA . GLN A 1 203 ? 4.788 -14.752 -2.439 1.00 75.62 203 GLN A CA 1
ATOM 1564 C C . GLN A 1 203 ? 4.050 -14.908 -3.767 1.00 75.62 203 GLN A C 1
ATOM 1566 O O . GLN A 1 203 ? 3.747 -16.034 -4.153 1.00 75.62 203 GLN A O 1
ATOM 1571 N N . ALA A 1 204 ? 3.800 -13.813 -4.478 1.00 64.88 204 ALA A N 1
ATOM 1572 C CA . ALA A 1 204 ? 3.182 -13.877 -5.803 1.00 64.88 204 ALA A CA 1
ATOM 1573 C C . ALA A 1 204 ? 4.047 -14.555 -6.863 1.00 64.88 204 ALA A C 1
ATOM 1575 O O . ALA A 1 204 ? 3.530 -15.177 -7.778 1.00 64.88 204 ALA A O 1
ATOM 1576 N N . ASN A 1 205 ? 5.365 -14.531 -6.691 1.00 58.56 205 ASN A N 1
ATOM 1577 C CA . ASN A 1 205 ? 6.327 -15.107 -7.623 1.00 58.56 205 ASN A CA 1
ATOM 1578 C C . ASN A 1 205 ? 6.857 -16.472 -7.147 1.00 58.56 205 ASN A C 1
ATOM 1580 O O . ASN A 1 205 ? 8.076 -16.664 -7.124 1.00 58.56 205 ASN A O 1
ATOM 1584 N N . GLN A 1 206 ? 5.971 -17.395 -6.738 1.00 53.69 206 GLN A N 1
ATOM 1585 C CA . GLN A 1 206 ? 6.270 -18.625 -5.968 1.00 53.69 206 GLN A CA 1
ATOM 1586 C C . GLN A 1 206 ? 7.454 -19.504 -6.443 1.00 53.69 206 GLN A C 1
ATOM 1588 O O . GLN A 1 206 ? 7.803 -20.446 -5.735 1.00 53.69 206 GLN A O 1
ATOM 1593 N N . GLN A 1 207 ? 8.101 -19.249 -7.587 1.00 49.75 207 GLN A N 1
ATOM 1594 C CA . GLN A 1 207 ? 9.001 -20.210 -8.224 1.00 49.75 207 GLN A CA 1
ATOM 1595 C C . GLN A 1 207 ? 10.454 -19.788 -8.505 1.00 49.75 207 GLN A C 1
ATOM 1597 O O . GLN A 1 207 ? 11.233 -20.676 -8.842 1.00 49.75 207 GLN A O 1
ATOM 1602 N N . LYS A 1 208 ? 10.903 -18.524 -8.369 1.00 53.19 208 LYS A N 1
ATOM 1603 C CA . LYS A 1 208 ? 12.274 -18.181 -8.854 1.00 53.19 208 LYS A CA 1
ATOM 1604 C C . LYS A 1 208 ? 13.200 -17.409 -7.913 1.00 53.19 208 LYS A C 1
ATOM 1606 O O . LYS A 1 208 ? 14.418 -17.532 -8.057 1.00 53.19 208 LYS A O 1
ATOM 1611 N N . ARG A 1 209 ? 12.701 -16.638 -6.937 1.00 63.81 209 ARG A N 1
ATOM 1612 C CA . ARG A 1 209 ? 13.589 -15.852 -6.055 1.00 63.81 209 ARG A CA 1
ATOM 1613 C C . ARG A 1 209 ? 12.966 -15.549 -4.695 1.00 63.81 209 ARG A C 1
ATOM 1615 O O . ARG A 1 209 ? 12.056 -14.736 -4.602 1.00 63.81 209 ARG A O 1
ATOM 1622 N N . ALA A 1 210 ? 13.515 -16.149 -3.638 1.00 71.25 210 ALA A N 1
ATOM 1623 C CA . ALA A 1 210 ? 13.128 -15.861 -2.259 1.00 71.25 210 ALA A CA 1
ATOM 1624 C C . ALA A 1 210 ? 13.699 -14.505 -1.816 1.00 71.25 210 ALA A C 1
ATOM 1626 O O . ALA A 1 210 ? 14.830 -14.410 -1.333 1.00 71.25 210 ALA A O 1
ATOM 1627 N N . TRP A 1 211 ? 12.931 -13.440 -2.023 1.00 84.25 211 TRP A N 1
ATOM 1628 C CA . TRP A 1 211 ? 13.290 -12.113 -1.536 1.00 84.25 211 TRP A CA 1
ATOM 1629 C C . TRP A 1 211 ? 13.048 -11.980 -0.022 1.00 84.25 211 TRP A C 1
ATOM 1631 O O . TRP A 1 211 ? 12.024 -12.460 0.469 1.00 84.25 211 TRP A O 1
ATOM 1641 N N . PRO A 1 212 ? 13.946 -11.301 0.724 1.00 87.94 212 PRO A N 1
ATOM 1642 C CA . PRO A 1 212 ? 13.723 -10.942 2.127 1.00 87.94 212 PRO A CA 1
ATOM 1643 C C . PRO A 1 212 ? 12.405 -10.195 2.378 1.00 87.94 212 PRO A C 1
ATOM 1645 O O . PRO A 1 212 ? 11.740 -10.442 3.383 1.00 87.94 212 PRO A O 1
ATOM 1648 N N . PHE A 1 213 ? 12.020 -9.306 1.459 1.00 89.50 213 PHE A N 1
ATOM 1649 C CA . PHE A 1 213 ? 10.726 -8.633 1.427 1.00 89.50 213 PHE A CA 1
ATOM 1650 C C . PHE A 1 213 ? 9.926 -9.177 0.240 1.00 89.50 213 PHE A C 1
ATOM 1652 O O . PHE A 1 213 ? 10.084 -8.707 -0.887 1.00 89.50 213 PHE A O 1
ATOM 1659 N N . PRO A 1 214 ? 9.117 -10.224 0.449 1.00 85.75 214 PRO A N 1
ATOM 1660 C CA . PRO A 1 214 ? 8.370 -10.838 -0.636 1.00 85.75 214 PRO A CA 1
ATOM 1661 C C . PRO A 1 214 ? 7.265 -9.923 -1.160 1.00 85.75 214 PRO A C 1
ATOM 1663 O O . PRO A 1 214 ? 6.646 -9.178 -0.400 1.00 85.75 214 PRO A O 1
ATOM 1666 N N . MET A 1 215 ? 6.964 -10.049 -2.452 1.00 84.81 215 MET A N 1
ATOM 1667 C CA . MET A 1 215 ? 5.769 -9.448 -3.036 1.00 84.81 215 MET A CA 1
ATOM 1668 C C . MET A 1 215 ? 4.548 -10.252 -2.588 1.00 84.81 215 MET A C 1
ATOM 1670 O O . MET A 1 215 ? 4.376 -11.396 -3.008 1.00 84.81 215 MET A O 1
ATOM 1674 N N . ILE A 1 216 ? 3.726 -9.673 -1.716 1.00 88.50 216 ILE A N 1
ATOM 1675 C CA . ILE A 1 216 ? 2.531 -10.324 -1.170 1.00 88.50 216 ILE A CA 1
ATOM 1676 C C . ILE A 1 216 ? 1.329 -9.526 -1.641 1.00 88.50 216 ILE A C 1
ATOM 1678 O O . ILE A 1 216 ? 1.065 -8.444 -1.139 1.00 88.50 216 ILE A O 1
ATOM 1682 N N . GLN A 1 217 ? 0.617 -10.048 -2.627 1.00 88.62 217 GLN A N 1
ATOM 1683 C CA . GLN A 1 217 ? -0.495 -9.361 -3.269 1.00 88.62 217 GLN A CA 1
ATOM 1684 C C . GLN A 1 217 ? -1.762 -9.446 -2.415 1.00 88.62 217 GLN A C 1
ATOM 1686 O O . GLN A 1 217 ? -2.531 -10.396 -2.517 1.00 88.62 217 GLN A O 1
ATOM 1691 N N . THR A 1 218 ? -1.962 -8.459 -1.547 1.00 92.06 218 THR A N 1
ATOM 1692 C CA . THR A 1 218 ? -3.197 -8.287 -0.772 1.00 92.06 218 THR A CA 1
ATOM 1693 C C . THR A 1 218 ? -4.023 -7.110 -1.255 1.00 92.06 218 THR A C 1
ATOM 1695 O O . THR A 1 218 ? -3.498 -6.211 -1.912 1.00 92.06 218 THR A O 1
ATOM 1698 N N . THR A 1 219 ? -5.302 -7.094 -0.875 1.00 93.62 219 THR A N 1
ATOM 1699 C CA . THR A 1 219 ? -6.135 -5.884 -0.924 1.00 93.62 219 THR A CA 1
ATOM 1700 C C . THR A 1 219 ? -5.540 -4.769 -0.066 1.00 93.62 219 THR A C 1
ATOM 1702 O O . THR A 1 219 ? -5.107 -5.009 1.069 1.00 93.62 219 THR A O 1
ATOM 1705 N N . ALA A 1 220 ? -5.548 -3.543 -0.583 1.00 93.56 220 ALA A N 1
ATOM 1706 C CA . ALA A 1 220 ? -5.244 -2.363 0.209 1.00 93.56 220 ALA A CA 1
ATOM 1707 C C . ALA A 1 220 ? -6.379 -1.980 1.161 1.00 93.56 220 ALA A C 1
ATOM 1709 O O . ALA A 1 220 ? -6.110 -1.350 2.179 1.00 93.56 220 ALA A O 1
ATOM 1710 N N . HIS A 1 221 ? -7.624 -2.362 0.874 1.00 95.56 221 HIS A N 1
ATOM 1711 C CA . H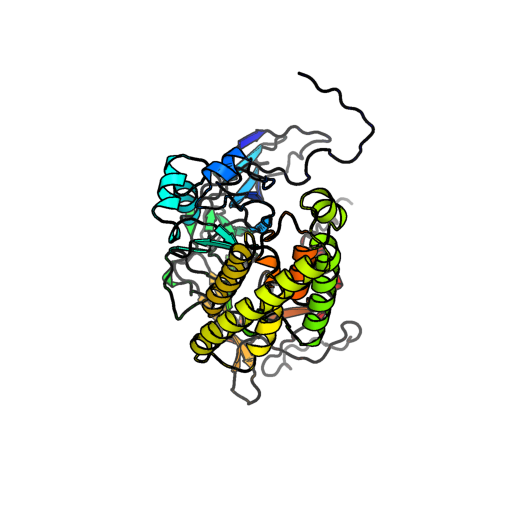IS A 1 221 ? -8.780 -2.048 1.715 1.00 95.56 221 HIS A CA 1
ATOM 1712 C C . HIS A 1 221 ? -9.445 -3.325 2.238 1.00 95.56 221 HIS A C 1
ATOM 1714 O O . HIS A 1 221 ? -10.506 -3.709 1.741 1.00 95.56 221 HIS A O 1
ATOM 1720 N N . PRO A 1 222 ? -8.824 -4.011 3.214 1.00 96.25 222 PRO A N 1
ATOM 1721 C CA . PRO A 1 222 ? -9.482 -5.083 3.944 1.00 96.25 222 PRO A CA 1
ATOM 1722 C C . PRO A 1 222 ? -10.592 -4.531 4.842 1.00 96.25 222 PRO A C 1
ATOM 1724 O O . PRO A 1 222 ? -10.669 -3.326 5.089 1.00 96.25 222 PRO A O 1
ATOM 1727 N N . VAL A 1 223 ? -11.435 -5.421 5.356 1.00 96.56 223 VAL A N 1
ATOM 1728 C CA . VAL A 1 223 ? -12.609 -5.051 6.158 1.00 96.56 223 VAL A CA 1
ATOM 1729 C C . VAL A 1 223 ? -12.567 -5.696 7.528 1.00 96.56 223 VAL A C 1
ATOM 1731 O O . VAL A 1 223 ? -12.105 -6.824 7.689 1.00 96.56 223 VAL A O 1
ATOM 1734 N N . PHE A 1 224 ? -13.060 -4.970 8.521 1.00 96.88 224 PHE A N 1
ATOM 1735 C CA . PHE A 1 224 ? -13.256 -5.464 9.873 1.00 96.88 224 PHE A CA 1
ATOM 1736 C C . PHE A 1 224 ? -14.748 -5.456 10.189 1.00 96.88 224 PHE A C 1
ATOM 1738 O O . PHE A 1 224 ? -15.410 -4.440 9.986 1.00 96.88 224 PHE A O 1
ATOM 1745 N N . ASP A 1 225 ? -15.261 -6.584 10.669 1.00 96.31 225 ASP A N 1
ATOM 1746 C CA . ASP A 1 225 ? -16.629 -6.708 11.155 1.00 96.31 225 ASP A CA 1
ATOM 1747 C C . ASP A 1 225 ? -16.666 -6.428 12.667 1.00 96.31 225 ASP A C 1
ATOM 1749 O O . ASP A 1 225 ? -16.151 -7.239 13.448 1.00 96.31 225 ASP A O 1
ATOM 1753 N N . PRO A 1 226 ? -17.273 -5.312 13.111 1.00 93.12 226 PRO A N 1
ATOM 1754 C CA . PRO A 1 226 ? -17.376 -4.993 14.529 1.00 93.12 226 PRO A CA 1
ATOM 1755 C C . PRO A 1 226 ? -18.381 -5.870 15.289 1.00 93.12 226 PRO A C 1
ATOM 1757 O O . PRO A 1 226 ? -18.300 -5.924 16.514 1.00 93.12 226 PRO A O 1
ATOM 1760 N N . HIS A 1 227 ? -19.314 -6.546 14.612 1.00 93.50 227 HIS A N 1
ATOM 1761 C CA . HIS A 1 227 ? -20.296 -7.429 15.248 1.00 93.50 227 HIS A CA 1
ATOM 1762 C C . HIS A 1 227 ? -19.694 -8.792 15.578 1.00 93.50 227 HIS A C 1
ATOM 1764 O O . HIS A 1 227 ? -19.928 -9.326 16.663 1.00 93.50 227 HIS A O 1
ATOM 1770 N N . THR A 1 228 ? -18.911 -9.356 14.656 1.00 93.75 228 THR A N 1
ATOM 1771 C CA . THR A 1 228 ? -18.269 -10.667 14.852 1.00 93.75 228 THR A CA 1
ATOM 1772 C C . THR A 1 228 ? -16.827 -10.572 15.340 1.00 93.75 228 THR A C 1
ATOM 1774 O O . THR A 1 228 ? -16.256 -11.586 15.743 1.00 93.75 228 THR A O 1
ATOM 1777 N N . HIS A 1 229 ? -16.246 -9.369 15.364 1.00 95.38 229 HIS A N 1
ATOM 1778 C CA . HIS A 1 229 ? -14.844 -9.114 15.700 1.00 95.38 229 HIS A CA 1
ATOM 1779 C C . HIS A 1 229 ? -13.863 -9.857 14.779 1.00 95.38 229 HIS A C 1
ATOM 1781 O O . HIS A 1 229 ? -12.829 -10.371 15.219 1.00 95.38 229 HIS A O 1
ATOM 1787 N N . GLU A 1 230 ? -14.190 -9.916 13.489 1.00 94.81 230 GLU A N 1
ATOM 1788 C CA . GLU A 1 230 ? -13.430 -10.635 12.467 1.00 94.81 230 GLU A CA 1
ATOM 1789 C C . GLU A 1 230 ? -12.821 -9.656 11.461 1.00 94.81 230 GLU A C 1
ATOM 1791 O O . GLU A 1 230 ? -13.487 -8.760 10.950 1.00 94.81 230 GLU A O 1
ATOM 1796 N N . PHE A 1 231 ? -11.545 -9.842 11.132 1.00 96.12 231 PHE A N 1
ATOM 1797 C CA . PHE A 1 231 ? -10.882 -9.107 10.058 1.00 96.12 231 PHE A CA 1
ATOM 1798 C C . PHE A 1 231 ? -10.747 -9.983 8.818 1.00 96.12 231 PHE A C 1
ATOM 1800 O O . PHE A 1 231 ? -10.227 -11.099 8.899 1.00 96.12 231 PHE A O 1
ATOM 1807 N N . PHE A 1 232 ? -11.152 -9.453 7.670 1.00 96.31 232 PHE A N 1
ATOM 1808 C CA . PHE A 1 232 ? -11.084 -10.124 6.383 1.00 96.31 232 PHE A CA 1
ATOM 1809 C C . PHE A 1 232 ? -10.146 -9.397 5.430 1.00 96.31 232 PHE A C 1
ATOM 1811 O O . PHE A 1 232 ? -10.193 -8.178 5.279 1.00 96.31 232 PHE A O 1
ATOM 1818 N N . THR A 1 233 ? -9.300 -10.164 4.754 1.00 95.69 233 THR A N 1
ATOM 1819 C CA . THR A 1 233 ? -8.385 -9.673 3.722 1.00 95.69 233 THR A CA 1
ATOM 1820 C C . THR A 1 233 ? -8.289 -10.694 2.597 1.00 95.69 233 THR A C 1
ATOM 1822 O O . THR A 1 233 ? -8.689 -11.848 2.756 1.00 95.69 233 THR A O 1
ATOM 1825 N N . THR A 1 234 ? -7.747 -10.288 1.458 1.00 93.25 234 THR A N 1
ATOM 1826 C CA . THR A 1 234 ? -7.470 -11.185 0.340 1.00 93.25 234 THR A CA 1
ATOM 1827 C C . THR A 1 234 ? -5.975 -11.361 0.160 1.00 93.25 234 THR A C 1
ATOM 1829 O O . THR A 1 234 ? -5.180 -10.464 0.441 1.00 93.25 234 THR A O 1
ATOM 1832 N N . LEU A 1 235 ? -5.600 -12.532 -0.331 1.00 90.75 235 LEU A N 1
ATOM 1833 C CA . LEU A 1 235 ? -4.336 -12.777 -1.003 1.00 90.75 235 LEU A CA 1
ATOM 1834 C C . LEU A 1 235 ? -4.692 -13.185 -2.431 1.00 90.75 235 LEU A C 1
ATOM 1836 O O . LEU A 1 235 ? -5.581 -14.013 -2.604 1.00 90.75 235 LEU A O 1
ATOM 1840 N N . TYR A 1 236 ? -4.059 -12.619 -3.448 1.00 87.81 236 TYR A N 1
ATOM 1841 C CA . TYR A 1 236 ? -4.424 -12.927 -4.826 1.00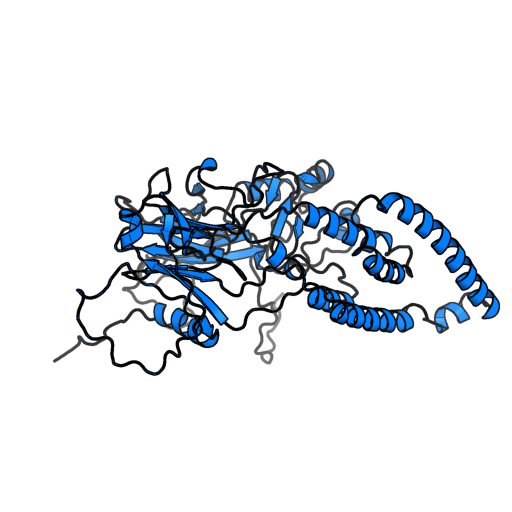 87.81 236 TYR A CA 1
ATOM 1842 C C . TYR A 1 236 ? -3.232 -12.934 -5.768 1.00 87.81 236 TYR A C 1
ATOM 1844 O O . TYR A 1 236 ? -2.310 -12.159 -5.592 1.00 87.81 236 TYR A O 1
ATOM 1852 N N . PHE A 1 237 ? -3.263 -13.777 -6.790 1.00 82.00 237 PHE A N 1
ATOM 1853 C CA . PHE A 1 237 ? -2.313 -13.774 -7.895 1.00 82.00 237 PHE A CA 1
ATOM 1854 C C . PHE A 1 237 ? -3.058 -13.447 -9.173 1.00 82.00 237 PHE A C 1
ATOM 1856 O O . PHE A 1 237 ? -4.209 -13.849 -9.354 1.00 82.00 237 PHE A O 1
ATOM 1863 N N . ARG A 1 238 ? -2.411 -12.675 -10.039 1.00 73.88 238 ARG A N 1
ATOM 1864 C CA . ARG A 1 238 ? -2.988 -12.243 -11.307 1.00 73.88 238 ARG A CA 1
ATOM 1865 C C . ARG A 1 238 ? -2.299 -12.983 -12.446 1.00 73.88 238 ARG A C 1
ATOM 1867 O O . ARG A 1 238 ? -1.089 -13.167 -12.409 1.00 73.88 238 ARG A O 1
ATOM 1874 N N . ASP A 1 239 ? -3.066 -13.347 -13.465 1.00 66.50 239 ASP A N 1
ATOM 1875 C CA . ASP A 1 239 ? -2.545 -13.994 -14.671 1.00 66.50 239 ASP A CA 1
ATOM 1876 C C . ASP A 1 239 ? -1.590 -13.048 -15.420 1.00 66.50 239 ASP A C 1
ATOM 1878 O O . ASP A 1 239 ? -1.914 -11.875 -15.646 1.00 66.50 239 ASP A O 1
ATOM 1882 N N . GLU A 1 240 ? -0.431 -13.557 -15.836 1.00 57.81 240 GLU A N 1
ATOM 1883 C CA . GLU A 1 240 ? 0.565 -12.844 -16.640 1.00 57.81 240 GLU A CA 1
ATOM 1884 C C . GLU A 1 240 ? -0.042 -12.214 -17.898 1.00 57.81 240 GLU A C 1
ATOM 1886 O O . GLU A 1 240 ? 0.320 -11.090 -18.271 1.00 57.81 240 GLU A O 1
ATOM 1891 N N . ALA A 1 241 ? -0.986 -12.900 -18.554 1.00 56.94 241 ALA A N 1
ATOM 1892 C CA . ALA A 1 241 ? -1.622 -12.409 -19.777 1.00 56.94 241 ALA A CA 1
ATOM 1893 C C . ALA A 1 241 ? -2.364 -11.081 -19.548 1.00 56.94 241 ALA A C 1
ATOM 1895 O O . ALA A 1 241 ? -2.457 -10.237 -20.444 1.00 56.94 241 ALA A O 1
ATOM 1896 N N . SER A 1 242 ? -2.839 -10.840 -18.325 1.00 54.28 242 SER A N 1
ATOM 1897 C CA . SER A 1 242 ? -3.543 -9.611 -17.968 1.00 54.28 242 SER A CA 1
ATOM 1898 C C . SER A 1 242 ? -2.624 -8.380 -17.868 1.00 54.28 242 SER A C 1
ATOM 1900 O O . SER A 1 242 ? -3.116 -7.255 -18.030 1.00 54.28 242 SER A O 1
ATOM 1902 N N . MET A 1 243 ? -1.317 -8.576 -17.642 1.00 51.78 243 MET A N 1
ATOM 1903 C CA . MET A 1 243 ? -0.300 -7.518 -17.546 1.00 51.78 243 MET A CA 1
ATOM 1904 C C . MET A 1 243 ? 0.391 -7.219 -18.879 1.00 51.78 243 MET A C 1
ATOM 1906 O O . MET A 1 243 ? 0.994 -6.152 -19.030 1.00 51.78 243 MET A O 1
ATOM 1910 N N . ARG A 1 244 ? 0.297 -8.128 -19.858 1.00 56.72 244 ARG A N 1
ATOM 1911 C CA . ARG A 1 244 ? 0.870 -7.917 -21.189 1.00 56.72 244 ARG A CA 1
ATOM 1912 C C . ARG A 1 244 ? 0.105 -6.789 -21.898 1.00 56.72 244 ARG A C 1
ATOM 1914 O O . ARG A 1 244 ? -1.124 -6.853 -21.995 1.00 56.72 244 ARG A O 1
ATOM 1921 N N . PRO A 1 245 ? 0.784 -5.729 -22.369 1.00 51.91 245 PRO A N 1
ATOM 1922 C CA . PRO A 1 245 ? 0.127 -4.708 -23.173 1.00 51.91 245 PRO A CA 1
ATOM 1923 C C . PRO A 1 245 ? -0.472 -5.341 -24.437 1.00 51.91 245 PRO A C 1
ATOM 1925 O O . PRO A 1 245 ? 0.139 -6.215 -25.051 1.00 51.91 245 PRO A O 1
ATOM 1928 N N . ASP A 1 246 ? -1.662 -4.885 -24.842 1.00 50.62 246 ASP A N 1
ATOM 1929 C CA . ASP A 1 246 ? -2.248 -5.222 -26.146 1.00 50.62 246 ASP A CA 1
ATOM 1930 C C . ASP A 1 246 ? -1.447 -4.501 -27.238 1.00 50.62 246 ASP A C 1
ATOM 1932 O O . ASP A 1 246 ? -1.779 -3.398 -27.688 1.00 50.62 246 ASP A O 1
ATOM 1936 N N . LEU A 1 247 ? -0.342 -5.140 -27.608 1.00 51.00 247 LEU A N 1
ATOM 1937 C CA . LEU A 1 247 ? 0.622 -4.730 -28.618 1.00 51.00 247 LEU A CA 1
ATOM 1938 C C . LEU A 1 247 ? 0.200 -5.201 -30.016 1.00 51.00 247 LEU A C 1
ATOM 1940 O O . LEU A 1 247 ? 1.025 -5.642 -30.816 1.00 51.00 247 LEU A O 1
ATOM 1944 N N . SER A 1 248 ? -1.091 -5.109 -30.339 1.00 50.47 248 SER A N 1
ATOM 1945 C CA . SER A 1 248 ? -1.571 -5.411 -31.686 1.00 50.47 248 SER A CA 1
ATOM 1946 C C . SER A 1 248 ? -0.854 -4.563 -32.752 1.00 50.47 248 SER A C 1
ATOM 1948 O O . SER A 1 248 ? -0.577 -3.370 -32.577 1.00 50.47 248 SER A O 1
ATOM 1950 N N . MET A 1 249 ? -0.577 -5.186 -33.904 1.00 39.38 249 MET A N 1
ATOM 1951 C CA . MET A 1 249 ? 0.157 -4.612 -35.049 1.00 39.38 249 MET A CA 1
ATOM 1952 C C . MET A 1 249 ? -0.305 -3.204 -35.459 1.00 39.38 249 MET A C 1
ATOM 1954 O O . MET A 1 249 ? 0.478 -2.383 -35.937 1.00 39.38 249 MET A O 1
ATOM 1958 N N . THR A 1 250 ? -1.591 -2.910 -35.286 1.00 44.03 250 THR A N 1
ATOM 1959 C CA . THR A 1 250 ? -2.225 -1.648 -35.680 1.00 44.03 250 THR A CA 1
ATOM 1960 C C . THR A 1 250 ? -1.852 -0.484 -34.757 1.00 44.03 250 THR A C 1
ATOM 1962 O O . THR A 1 250 ? -1.695 0.645 -35.230 1.00 44.03 250 THR A O 1
ATOM 1965 N N . LYS A 1 251 ? -1.669 -0.734 -33.453 1.00 48.59 251 LYS A N 1
ATOM 1966 C CA . LYS A 1 251 ? -1.233 0.293 -32.489 1.00 48.59 251 LYS A CA 1
ATOM 1967 C C . LYS A 1 251 ? 0.249 0.626 -32.672 1.00 48.59 251 LYS A C 1
ATOM 1969 O O . LYS A 1 251 ? 0.613 1.800 -32.638 1.00 48.59 251 LYS A O 1
ATOM 1974 N N . TRP A 1 252 ? 1.068 -0.369 -33.010 1.00 48.16 252 TRP A N 1
ATOM 1975 C CA . TRP A 1 252 ? 2.486 -0.180 -33.328 1.00 48.16 252 TRP A CA 1
ATOM 1976 C C . TRP A 1 252 ? 2.737 0.657 -34.584 1.00 48.16 252 TRP A C 1
ATOM 1978 O O . TRP A 1 252 ? 3.528 1.597 -34.546 1.00 48.16 252 TRP A O 1
ATOM 1988 N N . LYS A 1 253 ? 2.001 0.411 -35.677 1.00 44.75 253 LYS A N 1
ATOM 1989 C CA . LYS A 1 253 ? 2.101 1.230 -36.903 1.00 44.75 253 LYS A CA 1
ATOM 1990 C C . LYS A 1 253 ? 1.792 2.715 -36.660 1.00 44.75 253 LYS A C 1
ATOM 1992 O O . LYS A 1 253 ? 2.353 3.580 -37.331 1.00 44.75 253 LYS A O 1
ATOM 1997 N N . LYS A 1 254 ? 0.912 3.026 -35.697 1.00 46.59 254 LYS A N 1
ATOM 1998 C CA . LYS A 1 254 ? 0.616 4.408 -35.281 1.00 46.59 254 LYS A CA 1
ATOM 1999 C C . LYS A 1 254 ? 1.772 5.037 -34.507 1.00 46.59 254 LYS A C 1
ATOM 2001 O O . LYS A 1 254 ? 2.087 6.184 -34.795 1.00 46.59 254 LYS A O 1
ATOM 2006 N N . VAL A 1 255 ? 2.402 4.308 -33.585 1.00 43.22 255 VAL A N 1
ATOM 2007 C CA . VAL A 1 255 ? 3.593 4.785 -32.857 1.00 43.22 255 VAL A CA 1
ATOM 2008 C C . VAL A 1 255 ? 4.729 5.095 -33.829 1.00 43.22 255 VAL A C 1
ATOM 2010 O O . VAL A 1 255 ? 5.277 6.191 -33.790 1.00 43.22 255 VAL A O 1
ATOM 2013 N N . TRP A 1 256 ? 4.983 4.201 -34.782 1.00 46.56 256 TRP A N 1
ATOM 2014 C CA . TRP A 1 256 ? 6.018 4.377 -35.802 1.00 46.56 256 TRP A CA 1
ATOM 2015 C C . TRP A 1 256 ? 5.815 5.625 -36.673 1.00 46.56 256 TRP A C 1
ATOM 2017 O O . TRP A 1 256 ? 6.733 6.411 -36.882 1.00 46.56 256 TRP A O 1
ATOM 2027 N N . ARG A 1 257 ? 4.582 5.886 -37.130 1.00 47.38 257 ARG A N 1
ATOM 2028 C CA . ARG A 1 257 ? 4.279 7.099 -37.913 1.00 47.38 257 ARG A CA 1
ATOM 2029 C C . ARG A 1 257 ? 4.626 8.385 -37.155 1.00 47.38 257 ARG A C 1
ATOM 2031 O O . ARG A 1 257 ? 4.964 9.385 -37.780 1.00 47.38 257 ARG A O 1
ATOM 2038 N N . ILE A 1 258 ? 4.499 8.350 -35.834 1.00 43.81 258 ILE A N 1
ATOM 2039 C CA . ILE A 1 258 ? 4.683 9.509 -34.975 1.00 43.81 258 ILE A CA 1
ATOM 2040 C C . ILE A 1 258 ? 6.167 9.695 -34.609 1.00 43.81 258 ILE A C 1
ATOM 2042 O O . ILE A 1 258 ? 6.660 10.816 -34.682 1.00 43.81 258 ILE A O 1
ATOM 2046 N N . LEU A 1 259 ? 6.900 8.615 -34.313 1.00 42.88 259 LEU A N 1
ATOM 2047 C CA . LEU A 1 259 ? 8.360 8.653 -34.115 1.00 42.88 259 LEU A CA 1
ATOM 2048 C C . LEU A 1 259 ? 9.098 9.142 -35.376 1.00 42.88 259 LEU A C 1
ATOM 2050 O O . LEU A 1 259 ? 10.067 9.899 -35.289 1.00 42.88 259 LEU A O 1
ATOM 2054 N N . ARG A 1 260 ? 8.561 8.806 -36.555 1.00 42.06 260 ARG A N 1
ATOM 2055 C CA . ARG A 1 260 ? 9.067 9.251 -37.857 1.00 42.06 260 ARG A CA 1
ATOM 2056 C C . ARG A 1 260 ? 8.910 10.755 -38.102 1.00 42.06 260 ARG A C 1
ATOM 2058 O O . ARG A 1 260 ? 9.728 11.328 -38.822 1.00 42.06 260 ARG A O 1
ATOM 2065 N N . GLN A 1 261 ? 7.864 11.382 -37.559 1.00 44.81 261 GLN A N 1
ATOM 2066 C CA . GLN A 1 261 ? 7.597 12.813 -37.750 1.00 44.81 261 GLN A CA 1
ATOM 2067 C C . GLN A 1 261 ? 8.517 13.684 -36.887 1.00 44.81 261 GLN A C 1
ATOM 2069 O O . GLN A 1 261 ? 9.120 14.602 -37.437 1.00 44.81 261 GLN A O 1
ATOM 2074 N N . ASP A 1 262 ? 8.728 13.335 -35.613 1.00 42.03 262 ASP A N 1
ATOM 2075 C CA . ASP A 1 262 ? 9.587 14.111 -34.696 1.00 42.03 262 ASP A CA 1
ATOM 2076 C C . ASP A 1 262 ? 11.060 14.105 -35.144 1.00 42.03 262 ASP A C 1
ATOM 2078 O O . ASP A 1 262 ? 11.789 15.089 -35.010 1.00 42.03 262 ASP A O 1
ATOM 2082 N N . HIS A 1 263 ? 11.499 13.009 -35.767 1.00 43.50 263 HIS A N 1
ATOM 2083 C CA . HIS A 1 263 ? 12.882 12.837 -36.188 1.00 43.50 263 HIS A CA 1
ATOM 2084 C C . HIS A 1 263 ? 13.287 13.690 -37.406 1.00 43.50 263 HIS A C 1
ATOM 2086 O O . HIS A 1 263 ? 14.468 13.999 -37.597 1.00 43.50 263 HIS A O 1
ATOM 2092 N N . LEU A 1 264 ? 12.340 14.035 -38.274 1.00 39.69 264 LEU A N 1
ATOM 2093 C CA . LEU A 1 264 ? 12.625 14.876 -39.440 1.00 39.69 264 LEU A CA 1
ATOM 2094 C C . LEU A 1 264 ? 12.818 16.348 -39.054 1.00 39.69 264 LEU A C 1
ATOM 2096 O O . LEU A 1 264 ? 13.494 17.067 -39.784 1.00 39.69 264 LEU A O 1
ATOM 2100 N N . THR A 1 265 ? 12.285 16.755 -37.904 1.00 42.62 265 THR A N 1
ATOM 2101 C CA . THR A 1 265 ? 12.433 18.095 -37.327 1.00 42.62 265 THR A CA 1
ATOM 2102 C C . THR A 1 265 ? 13.738 18.276 -36.540 1.00 42.62 265 THR A C 1
ATOM 2104 O O . THR A 1 265 ? 14.361 19.318 -36.687 1.00 42.62 265 THR A O 1
ATOM 2107 N N . ASP A 1 266 ? 14.218 17.262 -35.803 1.00 41.34 266 ASP A N 1
ATOM 2108 C CA . ASP A 1 266 ? 15.435 17.385 -34.966 1.00 41.34 266 ASP A CA 1
ATOM 2109 C C . ASP A 1 266 ? 16.757 17.036 -35.684 1.00 41.34 266 ASP A C 1
ATOM 2111 O O . ASP A 1 266 ? 17.815 17.565 -35.351 1.00 41.34 266 ASP A O 1
ATOM 2115 N N . ALA A 1 267 ? 16.744 16.134 -36.675 1.00 42.53 267 ALA A N 1
ATOM 2116 C CA . ALA A 1 267 ? 17.972 15.707 -37.372 1.00 42.53 267 ALA A CA 1
ATOM 2117 C C . ALA A 1 267 ? 18.447 16.688 -38.456 1.00 42.53 267 ALA A C 1
ATOM 2119 O O . ALA A 1 267 ? 19.451 16.444 -39.127 1.00 42.53 267 ALA A O 1
ATOM 2120 N N . LEU A 1 268 ? 17.692 17.758 -38.667 1.00 44.72 268 LEU A N 1
ATOM 2121 C CA . LEU A 1 268 ? 17.891 18.720 -39.731 1.00 44.72 268 LEU A CA 1
ATOM 2122 C C . LEU A 1 268 ? 17.635 20.120 -39.182 1.00 44.72 268 LEU A C 1
ATOM 2124 O O . LEU A 1 268 ? 16.810 20.854 -39.720 1.00 44.72 268 LEU A O 1
ATOM 2128 N N . ASP A 1 269 ? 18.423 20.525 -38.184 1.00 48.22 269 ASP A N 1
ATOM 2129 C CA . ASP A 1 269 ? 18.794 21.937 -38.090 1.00 48.22 269 ASP A CA 1
ATOM 2130 C C . ASP A 1 269 ? 19.722 22.224 -39.285 1.00 48.22 269 ASP A C 1
ATOM 2132 O O . ASP A 1 269 ? 20.954 22.208 -39.203 1.00 48.22 269 ASP A O 1
ATOM 2136 N N . ARG A 1 270 ? 19.102 22.286 -40.474 1.00 49.50 270 ARG A N 1
ATOM 2137 C CA . ARG A 1 270 ? 19.768 22.459 -41.772 1.00 49.50 270 ARG A CA 1
ATOM 2138 C C . ARG A 1 270 ? 20.654 23.696 -41.742 1.00 49.50 270 ARG A C 1
ATOM 2140 O O . ARG A 1 270 ? 21.700 23.687 -42.379 1.00 49.50 270 ARG A O 1
ATOM 2147 N N . ASP A 1 271 ? 20.267 24.692 -40.961 1.00 45.97 271 ASP A N 1
ATOM 2148 C CA . ASP A 1 271 ? 20.955 25.967 -40.870 1.00 45.97 271 ASP A CA 1
ATOM 2149 C C . ASP A 1 271 ? 22.262 25.845 -40.059 1.00 45.97 271 ASP A C 1
ATOM 2151 O O . ASP A 1 271 ? 23.281 26.416 -40.445 1.00 45.97 271 ASP A O 1
ATOM 2155 N N . GLU A 1 272 ? 22.322 24.996 -39.023 1.00 47.50 272 GLU A N 1
ATOM 2156 C CA . GLU A 1 272 ? 23.520 24.868 -38.173 1.00 47.50 272 GLU A CA 1
ATOM 2157 C C . GLU A 1 272 ? 24.679 24.087 -38.833 1.00 47.50 272 GLU A C 1
ATOM 2159 O O . GLU A 1 272 ? 25.856 24.363 -38.577 1.00 47.50 272 GLU A O 1
ATOM 2164 N N . LEU A 1 273 ? 24.364 23.118 -39.702 1.00 47.53 273 LEU A N 1
ATOM 2165 C CA . LEU A 1 273 ? 25.348 22.306 -40.438 1.00 47.53 273 LEU A CA 1
ATOM 2166 C C . LEU A 1 273 ? 25.845 22.981 -41.727 1.00 47.53 273 LEU A C 1
ATOM 2168 O O . LEU A 1 273 ? 26.986 22.739 -42.134 1.00 47.53 273 LEU A O 1
ATOM 2172 N N . TYR A 1 274 ? 25.028 23.841 -42.347 1.00 49.81 274 TYR A N 1
ATOM 2173 C CA . TYR A 1 274 ? 25.449 24.652 -43.494 1.00 49.81 274 TYR A CA 1
ATOM 2174 C C . TYR A 1 274 ? 26.418 25.769 -43.080 1.00 49.81 274 TYR A C 1
ATOM 2176 O O . TYR A 1 274 ? 27.409 25.990 -43.779 1.00 49.81 274 TYR A O 1
ATOM 2184 N N . ASP A 1 275 ? 26.198 26.401 -41.921 1.00 52.22 275 ASP A N 1
ATOM 2185 C CA . ASP A 1 275 ? 27.007 27.543 -41.474 1.00 52.22 275 ASP A CA 1
ATOM 2186 C C . ASP A 1 275 ? 28.354 27.162 -40.834 1.00 52.22 275 ASP A C 1
ATOM 2188 O O . ASP A 1 275 ? 29.311 27.935 -40.917 1.00 52.22 275 ASP A O 1
ATOM 2192 N N . LYS A 1 276 ? 28.484 25.980 -40.206 1.00 50.97 276 LYS A N 1
ATOM 2193 C CA . LYS A 1 276 ? 29.702 25.631 -39.439 1.00 50.97 276 LYS A CA 1
ATOM 2194 C C . LYS A 1 276 ? 30.803 24.908 -40.219 1.00 50.97 276 LYS A C 1
ATOM 2196 O O . LYS A 1 276 ? 31.968 25.071 -39.862 1.00 50.97 276 LYS A O 1
ATOM 2201 N N . GLU A 1 277 ? 30.491 24.115 -41.249 1.00 52.22 277 GLU A N 1
ATOM 2202 C CA . GLU A 1 277 ? 31.499 23.218 -41.859 1.00 52.22 277 GLU A CA 1
ATOM 2203 C C . GLU A 1 277 ? 31.619 23.273 -43.394 1.00 52.22 277 GLU A C 1
ATOM 2205 O O . GLU A 1 277 ? 32.482 22.591 -43.956 1.00 52.22 277 GLU A O 1
ATOM 2210 N N . GLY A 1 278 ? 30.809 24.076 -44.099 1.00 52.53 278 GLY A N 1
ATOM 2211 C CA . GLY A 1 278 ? 30.916 24.227 -45.561 1.00 52.53 278 GLY A CA 1
ATOM 2212 C C . GLY A 1 278 ? 30.806 22.899 -46.328 1.00 52.53 278 GLY A C 1
ATOM 2213 O O . GLY A 1 278 ? 31.489 22.684 -47.334 1.00 52.53 278 GLY A O 1
ATOM 2214 N N . ILE A 1 279 ? 30.008 21.959 -45.816 1.00 56.38 279 ILE A N 1
ATOM 2215 C CA . ILE A 1 279 ? 29.856 20.619 -46.385 1.00 56.38 279 ILE A CA 1
ATOM 2216 C C . ILE A 1 279 ? 28.867 20.675 -47.555 1.00 56.38 279 ILE A C 1
ATOM 2218 O O . ILE A 1 279 ? 27.681 20.905 -47.364 1.00 56.38 279 ILE A O 1
ATOM 2222 N N . ASP A 1 280 ? 29.352 20.399 -48.770 1.00 70.44 280 ASP A N 1
ATOM 2223 C CA . ASP A 1 280 ? 28.511 20.154 -49.952 1.00 70.44 280 ASP A CA 1
ATOM 2224 C C . ASP A 1 280 ? 27.556 18.971 -49.700 1.00 70.44 280 ASP A C 1
ATOM 2226 O O . ASP A 1 280 ? 27.957 17.910 -49.206 1.00 70.44 280 ASP A O 1
ATOM 2230 N N . GLU A 1 281 ? 26.299 19.150 -50.100 1.00 56.31 281 GLU A N 1
ATOM 2231 C CA . GLU A 1 281 ? 25.195 18.187 -50.105 1.00 56.31 281 GLU A CA 1
ATOM 2232 C C . GLU A 1 281 ? 25.612 16.774 -50.562 1.00 56.31 281 GLU A C 1
ATOM 2234 O O . GLU A 1 281 ? 25.219 15.762 -49.973 1.00 56.31 281 GLU A O 1
ATOM 2239 N N . ARG A 1 282 ? 26.513 16.663 -51.544 1.00 62.50 282 ARG A N 1
ATOM 2240 C CA . ARG A 1 282 ? 27.045 15.371 -52.016 1.00 62.50 282 ARG A CA 1
ATOM 2241 C C . ARG A 1 282 ? 27.925 14.666 -50.989 1.00 62.50 282 ARG A C 1
ATOM 2243 O O . ARG A 1 282 ? 27.950 13.434 -50.937 1.00 62.50 282 ARG A O 1
ATOM 2250 N N . LYS A 1 283 ? 28.695 15.415 -50.203 1.00 64.06 283 LYS A N 1
ATOM 2251 C CA . LYS A 1 283 ? 29.566 14.882 -49.147 1.00 64.06 283 LYS A CA 1
ATOM 2252 C C . LYS A 1 283 ? 28.733 14.464 -47.937 1.00 64.06 283 LYS A C 1
ATOM 2254 O O . LYS A 1 283 ? 28.997 13.397 -47.383 1.00 64.06 283 LYS A O 1
ATOM 2259 N N . LEU A 1 284 ? 27.689 15.227 -47.617 1.00 53.75 284 LEU A N 1
ATOM 2260 C CA . LEU A 1 284 ? 26.692 14.862 -46.612 1.00 53.75 284 LEU A CA 1
ATOM 2261 C C . LEU A 1 284 ? 25.992 13.546 -46.985 1.00 53.75 284 LEU A C 1
ATOM 2263 O O . LEU A 1 284 ? 26.008 12.594 -46.205 1.00 53.75 284 LEU A O 1
ATOM 2267 N N . GLN A 1 285 ? 25.508 13.428 -48.224 1.00 57.59 285 GLN A N 1
ATOM 2268 C CA . GLN A 1 285 ? 24.847 12.211 -48.700 1.00 57.59 285 GLN A CA 1
ATOM 2269 C C . GLN A 1 285 ? 25.770 10.983 -48.678 1.00 57.59 285 GLN A C 1
ATOM 2271 O O . GLN A 1 285 ? 25.345 9.870 -48.380 1.00 57.59 285 GLN A O 1
ATOM 2276 N N . ARG A 1 286 ? 27.066 11.159 -48.957 1.00 66.31 286 ARG A N 1
ATOM 2277 C CA . ARG A 1 286 ? 28.044 10.062 -48.873 1.00 66.31 286 ARG A CA 1
ATOM 2278 C C . ARG A 1 286 ? 28.314 9.613 -47.441 1.00 66.31 286 ARG A C 1
ATOM 2280 O O . ARG A 1 286 ? 28.544 8.424 -47.235 1.00 66.31 286 ARG A O 1
ATOM 2287 N N . LEU A 1 287 ? 28.323 10.530 -46.475 1.00 58.78 287 LEU A N 1
ATOM 2288 C CA . LEU A 1 287 ? 28.487 10.194 -45.058 1.00 58.78 287 LEU A CA 1
ATOM 2289 C C . LEU A 1 287 ? 27.270 9.426 -44.538 1.00 58.78 287 LEU A C 1
ATOM 2291 O O . LEU A 1 287 ? 27.452 8.399 -43.887 1.00 58.78 287 LEU A O 1
ATOM 2295 N N . ILE A 1 288 ? 26.068 9.851 -44.939 1.00 52.16 288 ILE A N 1
ATOM 2296 C CA . ILE A 1 288 ? 24.808 9.139 -44.678 1.00 52.16 288 ILE A CA 1
ATOM 2297 C C . ILE A 1 288 ? 24.897 7.704 -45.216 1.00 52.16 288 ILE A C 1
ATOM 2299 O O . ILE A 1 288 ? 24.852 6.745 -44.447 1.00 52.16 288 ILE A O 1
ATOM 2303 N N . ASN A 1 289 ? 25.174 7.548 -46.513 1.00 61.09 289 ASN A N 1
ATOM 2304 C CA . ASN A 1 289 ? 25.213 6.231 -47.157 1.00 61.09 289 ASN A CA 1
ATOM 2305 C C . ASN A 1 289 ? 26.340 5.321 -46.617 1.00 61.09 289 ASN A C 1
ATOM 2307 O O . ASN A 1 289 ? 26.270 4.092 -46.705 1.00 61.09 289 ASN A O 1
ATOM 2311 N N . LYS A 1 290 ? 27.435 5.899 -46.105 1.00 59.72 290 LYS A N 1
ATOM 2312 C CA . LYS A 1 290 ? 28.561 5.148 -45.529 1.00 59.72 290 LYS A CA 1
ATOM 2313 C C . LYS A 1 290 ? 28.225 4.604 -44.141 1.00 59.72 290 LYS A C 1
ATOM 2315 O O . LYS A 1 290 ? 28.587 3.463 -43.848 1.00 59.72 290 LYS A O 1
ATOM 2320 N N . GLU A 1 291 ? 27.550 5.391 -43.310 1.00 47.84 291 GLU A N 1
ATOM 2321 C CA . GLU A 1 291 ? 27.118 4.942 -41.985 1.00 47.84 291 GLU A CA 1
ATOM 2322 C C . GLU A 1 291 ? 25.983 3.916 -42.074 1.00 47.84 291 GLU A C 1
ATOM 2324 O O . GLU A 1 291 ? 26.040 2.909 -41.367 1.00 47.84 291 GLU A O 1
ATOM 2329 N N . GLU A 1 292 ? 25.061 4.052 -43.034 1.00 46.41 292 GLU A N 1
ATOM 2330 C CA . GLU A 1 292 ? 24.053 3.021 -43.347 1.00 46.41 292 GLU A CA 1
ATOM 2331 C C . GLU A 1 292 ? 24.692 1.638 -43.564 1.00 46.41 292 GLU A C 1
ATOM 2333 O O . GLU A 1 292 ? 24.344 0.653 -42.911 1.00 46.41 292 GLU A O 1
ATOM 2338 N N . ARG A 1 293 ? 25.716 1.556 -44.425 1.00 52.03 293 ARG A N 1
ATOM 2339 C CA . ARG A 1 293 ? 26.388 0.279 -44.735 1.00 52.03 293 ARG A CA 1
ATOM 2340 C C . ARG A 1 293 ? 27.112 -0.332 -43.535 1.00 52.03 293 ARG A C 1
ATOM 2342 O O . ARG A 1 293 ? 27.231 -1.554 -43.444 1.00 52.03 293 ARG A O 1
ATOM 2349 N N . ARG A 1 294 ? 27.639 0.495 -42.629 1.00 48.16 294 ARG A N 1
ATOM 2350 C CA . ARG A 1 294 ? 28.362 0.034 -41.435 1.00 48.16 294 ARG A CA 1
ATOM 2351 C C . ARG A 1 294 ? 27.405 -0.511 -40.374 1.00 48.16 294 ARG A C 1
ATOM 2353 O O . ARG A 1 294 ? 27.740 -1.503 -39.724 1.00 48.16 294 ARG A O 1
ATOM 2360 N N . LEU A 1 295 ? 26.238 0.111 -40.219 1.00 43.50 295 LEU A N 1
ATOM 2361 C CA . LEU A 1 295 ? 25.205 -0.297 -39.267 1.00 43.50 295 LEU A CA 1
ATOM 2362 C C . LEU A 1 295 ? 24.576 -1.642 -39.654 1.00 43.50 295 LEU A C 1
ATOM 2364 O O . LEU A 1 295 ? 24.462 -2.515 -38.790 1.00 43.50 295 LEU A O 1
ATOM 2368 N N . ASN A 1 296 ? 24.329 -1.866 -40.948 1.00 46.00 296 ASN A N 1
ATOM 2369 C CA . ASN A 1 296 ? 23.807 -3.138 -41.467 1.00 46.00 296 ASN A CA 1
ATOM 2370 C C . ASN A 1 296 ? 24.689 -4.335 -41.067 1.00 46.00 296 ASN A C 1
ATOM 2372 O O . ASN A 1 296 ? 24.209 -5.329 -40.526 1.00 46.00 296 ASN A O 1
ATOM 2376 N N . LYS A 1 297 ? 26.013 -4.199 -41.207 1.00 49.03 297 LYS A N 1
ATOM 2377 C CA . LYS A 1 297 ? 26.982 -5.270 -40.909 1.00 49.03 297 LYS A CA 1
ATOM 2378 C C . LYS A 1 297 ? 27.094 -5.623 -39.414 1.00 49.03 297 LYS A C 1
ATOM 2380 O O . LYS A 1 297 ? 27.584 -6.695 -39.060 1.00 49.03 297 LYS A O 1
ATOM 2385 N N . ILE A 1 298 ? 26.712 -4.708 -38.519 1.00 43.84 298 ILE A N 1
ATOM 2386 C CA . ILE A 1 298 ? 26.731 -4.921 -37.061 1.00 43.84 298 ILE A CA 1
ATOM 2387 C C . ILE A 1 298 ? 25.406 -5.536 -36.590 1.00 43.84 298 ILE A C 1
ATOM 2389 O O . ILE A 1 298 ? 25.436 -6.408 -35.720 1.00 43.84 298 ILE A O 1
ATOM 2393 N N . GLY A 1 299 ? 24.278 -5.139 -37.194 1.00 41.97 299 GLY A N 1
ATOM 2394 C CA . GLY A 1 299 ? 22.966 -5.758 -36.971 1.00 41.97 299 GLY A CA 1
ATOM 2395 C C . GLY A 1 299 ? 22.981 -7.257 -37.274 1.00 41.97 299 GLY A C 1
ATOM 2396 O O . GLY A 1 299 ? 22.623 -8.059 -36.413 1.00 41.97 299 GLY A O 1
ATOM 2397 N N . GLU A 1 300 ? 23.550 -7.643 -38.419 1.00 45.66 300 GLU A N 1
ATOM 2398 C CA . GLU A 1 300 ? 23.716 -9.048 -38.835 1.00 45.66 300 GLU A CA 1
ATOM 2399 C C . GLU A 1 300 ? 24.463 -9.920 -37.804 1.00 45.66 300 GLU A C 1
ATOM 2401 O O . GLU A 1 300 ? 24.087 -11.063 -37.561 1.00 45.66 300 GLU A O 1
ATOM 2406 N N . LYS A 1 301 ? 25.485 -9.389 -37.117 1.00 45.97 301 LYS A N 1
ATOM 2407 C CA . LYS A 1 301 ? 26.254 -10.152 -36.109 1.00 45.97 301 LYS A CA 1
ATOM 2408 C C . LYS A 1 301 ? 25.539 -10.319 -34.767 1.00 45.97 301 LYS A C 1
ATOM 2410 O O . LYS A 1 301 ? 25.866 -11.235 -34.010 1.00 45.97 301 LYS A O 1
ATOM 2415 N N . LEU A 1 302 ? 24.636 -9.403 -34.425 1.00 39.59 302 LEU A N 1
ATOM 2416 C CA . LEU A 1 302 ? 23.849 -9.460 -33.190 1.00 39.59 302 LEU A CA 1
ATOM 2417 C C . LEU A 1 302 ? 22.614 -10.356 -33.378 1.00 39.59 302 LEU A C 1
ATOM 2419 O O . LEU A 1 302 ? 22.269 -11.109 -32.467 1.00 39.59 302 LEU A O 1
ATOM 2423 N N . LEU A 1 303 ? 22.037 -10.329 -34.585 1.00 40.91 303 LEU A N 1
ATOM 2424 C CA . LEU A 1 303 ? 21.012 -11.248 -35.087 1.00 40.91 303 LEU A CA 1
ATOM 2425 C C . LEU A 1 303 ? 21.405 -12.718 -34.901 1.00 40.91 303 LEU A C 1
ATOM 2427 O O . LEU A 1 303 ? 20.636 -13.492 -34.336 1.00 40.91 303 LEU A O 1
ATOM 2431 N N . ASP A 1 304 ? 22.626 -13.093 -35.289 1.00 45.25 304 ASP A N 1
ATOM 2432 C CA . ASP A 1 304 ? 23.113 -14.473 -35.159 1.00 45.25 304 ASP A CA 1
ATOM 2433 C C . ASP A 1 304 ? 23.165 -14.973 -33.700 1.00 45.25 304 ASP A C 1
ATOM 2435 O O . ASP A 1 304 ? 23.008 -16.169 -33.461 1.00 45.25 304 ASP A O 1
ATOM 2439 N N . LYS A 1 305 ? 23.341 -14.077 -32.713 1.00 40.19 305 LYS A N 1
ATOM 2440 C CA . LYS A 1 305 ? 23.392 -14.428 -31.278 1.00 40.19 305 LYS A CA 1
ATOM 2441 C C . LYS A 1 305 ? 22.021 -14.522 -30.609 1.00 40.19 305 LYS A C 1
ATOM 2443 O O . LYS A 1 305 ? 21.899 -15.196 -29.591 1.00 40.19 305 LYS A O 1
ATOM 2448 N N . LEU A 1 306 ? 21.013 -13.836 -31.145 1.00 38.50 306 LEU A N 1
ATOM 2449 C CA . LEU A 1 306 ? 19.672 -13.741 -30.551 1.00 38.50 306 LEU A CA 1
ATOM 2450 C C . LEU A 1 306 ? 18.676 -14.756 -31.136 1.00 38.50 306 LEU A C 1
ATOM 2452 O O . LEU A 1 306 ? 17.610 -14.951 -30.564 1.00 38.50 306 LEU A O 1
ATOM 2456 N N . ARG A 1 307 ? 19.070 -15.497 -32.184 1.00 39.06 307 ARG A N 1
ATOM 2457 C CA . ARG A 1 307 ? 18.355 -16.654 -32.768 1.00 39.06 307 ARG A CA 1
ATOM 2458 C C . ARG A 1 307 ? 17.957 -17.771 -31.784 1.00 39.06 307 ARG A C 1
ATOM 2460 O O . ARG A 1 307 ? 17.224 -18.670 -32.176 1.00 39.06 307 ARG A O 1
ATOM 2467 N N . MET A 1 308 ? 18.437 -17.754 -30.538 1.00 42.12 308 MET A N 1
ATOM 2468 C CA . MET A 1 308 ? 18.145 -18.782 -29.527 1.00 42.12 308 MET A CA 1
ATOM 2469 C C . MET A 1 308 ? 16.869 -18.524 -28.703 1.00 42.12 308 MET A C 1
ATOM 2471 O O . MET A 1 308 ? 16.492 -19.382 -27.910 1.00 42.12 308 MET A O 1
ATOM 2475 N N . VAL A 1 309 ? 16.202 -17.376 -28.872 1.00 39.75 309 VAL A N 1
ATOM 2476 C CA . VAL A 1 309 ? 14.997 -16.995 -28.115 1.00 39.75 309 VAL A CA 1
ATOM 2477 C C . VAL A 1 309 ? 13.891 -16.639 -29.121 1.00 39.75 309 VAL A C 1
ATOM 2479 O O . VAL A 1 309 ? 14.083 -15.738 -29.924 1.00 39.75 309 VAL A O 1
ATOM 2482 N N . GLY A 1 310 ? 12.801 -17.421 -29.127 1.00 40.97 310 GLY A N 1
ATOM 2483 C CA . GLY A 1 310 ? 11.561 -17.346 -29.939 1.00 40.97 310 GLY A CA 1
ATOM 2484 C C . GLY A 1 310 ? 11.440 -16.307 -31.074 1.00 40.97 310 GLY A C 1
ATOM 2485 O O . GLY A 1 310 ? 11.423 -15.106 -30.836 1.00 40.97 310 GLY A O 1
ATOM 2486 N N . ALA A 1 311 ? 11.260 -16.784 -32.313 1.00 37.66 311 ALA A N 1
ATOM 2487 C CA . ALA A 1 311 ? 11.560 -16.039 -33.543 1.00 37.66 311 ALA A CA 1
ATOM 2488 C C . ALA A 1 311 ? 10.441 -15.165 -34.168 1.00 37.66 311 ALA A C 1
ATOM 2490 O O . ALA A 1 311 ? 10.762 -14.342 -35.018 1.00 37.66 311 ALA A O 1
ATOM 2491 N N . GLU A 1 312 ? 9.163 -15.277 -33.792 1.00 42.50 312 GLU A N 1
ATOM 2492 C CA . GLU A 1 312 ? 8.073 -14.603 -34.544 1.00 42.50 312 GLU A CA 1
ATOM 2493 C C . GLU A 1 312 ? 7.711 -13.180 -34.066 1.00 42.50 312 GLU A C 1
ATOM 2495 O O . GLU A 1 312 ? 7.099 -12.402 -34.801 1.00 42.50 312 GLU A O 1
ATOM 2500 N N . GLU A 1 313 ? 8.123 -12.792 -32.857 1.00 46.91 313 GLU A N 1
ATOM 2501 C CA . GLU A 1 313 ? 7.818 -11.469 -32.276 1.00 46.91 313 GLU A CA 1
ATOM 2502 C C . GLU A 1 313 ? 9.029 -10.514 -32.297 1.00 46.91 313 GLU A C 1
ATOM 2504 O O . GLU A 1 313 ? 8.880 -9.292 -32.227 1.00 46.91 313 GLU A O 1
ATOM 2509 N N . LEU A 1 314 ? 10.232 -11.061 -32.504 1.00 39.53 314 LEU A N 1
ATOM 2510 C CA . LEU A 1 314 ? 11.505 -10.335 -32.576 1.00 39.53 314 LEU A CA 1
ATOM 2511 C C . LEU A 1 314 ? 11.706 -9.578 -33.900 1.00 39.53 314 LEU A C 1
ATOM 2513 O O . LEU A 1 314 ? 12.362 -8.536 -33.908 1.00 39.53 314 LEU A O 1
ATOM 2517 N N . GLU A 1 315 ? 11.095 -10.044 -34.993 1.00 38.97 315 GLU A N 1
ATOM 2518 C CA . GLU A 1 315 ? 11.174 -9.413 -36.323 1.00 38.97 315 GLU A CA 1
ATOM 2519 C C . GLU A 1 315 ? 10.524 -8.016 -36.355 1.00 38.97 315 GLU A C 1
ATOM 2521 O O . GLU A 1 315 ? 10.896 -7.171 -37.155 1.00 38.97 315 GLU A O 1
ATOM 2526 N N . LYS A 1 316 ? 9.603 -7.734 -35.423 1.00 43.78 316 LYS A N 1
ATOM 2527 C CA . LYS A 1 316 ? 8.880 -6.451 -35.307 1.00 43.78 316 LYS A CA 1
ATOM 2528 C C . LYS A 1 316 ? 9.501 -5.502 -34.280 1.00 43.78 316 LYS A C 1
ATOM 2530 O O . LYS A 1 316 ? 9.353 -4.288 -34.382 1.00 43.78 316 LYS A O 1
ATOM 2535 N N . ALA A 1 317 ? 10.232 -6.046 -33.303 1.00 39.09 317 ALA A N 1
ATOM 2536 C CA . ALA A 1 317 ? 11.107 -5.267 -32.426 1.00 39.09 317 ALA A CA 1
ATOM 2537 C C . ALA A 1 317 ? 12.342 -4.738 -33.184 1.00 39.09 317 ALA A C 1
ATOM 2539 O O . ALA A 1 317 ? 12.925 -3.725 -32.794 1.00 39.09 317 ALA A O 1
ATOM 2540 N N . TYR A 1 318 ? 12.698 -5.406 -34.286 1.00 36.88 318 TYR A N 1
ATOM 2541 C CA . TYR A 1 318 ? 13.763 -5.039 -35.216 1.00 36.88 318 TYR A CA 1
ATOM 2542 C C . TYR A 1 318 ? 13.567 -3.629 -35.809 1.00 36.88 318 TYR A C 1
ATOM 2544 O O . TYR A 1 318 ? 14.480 -2.806 -35.735 1.00 36.88 318 TYR A O 1
ATOM 2552 N N . ASP A 1 319 ? 12.349 -3.306 -36.250 1.00 45.03 319 ASP A N 1
ATOM 2553 C CA . ASP A 1 319 ? 11.992 -2.000 -36.832 1.00 45.03 319 ASP A CA 1
ATOM 2554 C C . ASP A 1 319 ? 12.026 -0.852 -35.800 1.00 45.03 319 ASP A C 1
ATOM 2556 O O . ASP A 1 319 ? 12.308 0.301 -36.123 1.00 45.03 319 ASP A O 1
ATOM 2560 N N . LEU A 1 320 ? 11.766 -1.162 -34.523 1.00 38.81 320 LEU A N 1
ATOM 2561 C CA . LEU A 1 320 ? 11.728 -0.187 -33.424 1.00 38.81 320 LEU A CA 1
ATOM 2562 C C . LEU A 1 320 ? 13.133 0.188 -32.932 1.00 38.81 320 LEU A C 1
ATOM 2564 O O . LEU A 1 320 ? 13.393 1.317 -32.509 1.00 38.81 320 LEU A O 1
ATOM 2568 N N . VAL A 1 321 ? 14.054 -0.773 -32.989 1.00 39.25 321 VAL A N 1
ATOM 2569 C CA . VAL A 1 321 ? 15.468 -0.568 -32.668 1.00 39.25 321 VAL A CA 1
ATOM 2570 C C . VAL A 1 321 ? 16.152 0.246 -33.768 1.00 39.25 321 VAL A C 1
ATOM 2572 O O . VAL A 1 321 ? 17.037 1.030 -33.444 1.00 39.25 321 VAL A O 1
ATOM 2575 N N . GLU A 1 322 ? 15.718 0.140 -35.026 1.00 42.78 322 GLU A N 1
ATOM 2576 C CA . GLU A 1 322 ? 16.261 0.883 -36.175 1.00 42.78 322 GLU A CA 1
ATOM 2577 C C . GLU A 1 322 ? 16.090 2.418 -36.051 1.00 42.78 322 GLU A C 1
ATOM 2579 O O . GLU A 1 322 ? 16.924 3.188 -36.532 1.00 42.78 322 GLU A O 1
ATOM 2584 N N . GLU A 1 323 ? 15.069 2.888 -35.324 1.00 44.94 323 GLU A N 1
ATOM 2585 C CA . GLU A 1 323 ? 14.683 4.308 -35.264 1.00 44.94 323 GLU A CA 1
ATOM 2586 C C . GLU A 1 323 ? 15.297 5.088 -34.079 1.00 44.94 323 GLU A C 1
ATOM 2588 O O . GLU A 1 323 ? 15.544 6.291 -34.175 1.00 44.94 323 GLU A O 1
ATOM 2593 N N . VAL A 1 324 ? 15.672 4.401 -32.991 1.00 38.94 324 VAL A N 1
ATOM 2594 C CA . VAL A 1 324 ? 16.356 4.969 -31.798 1.00 38.94 324 VAL A CA 1
ATOM 2595 C C . VAL A 1 324 ? 17.791 5.462 -32.113 1.00 38.94 324 VAL A C 1
ATOM 2597 O O . VAL A 1 324 ? 18.470 6.077 -31.287 1.00 38.94 324 VAL A O 1
ATOM 2600 N N . PHE A 1 325 ? 18.289 5.199 -33.324 1.00 41.16 325 PHE A N 1
ATOM 2601 C CA . PHE A 1 325 ? 19.711 5.215 -33.670 1.00 41.16 325 PHE A CA 1
ATOM 2602 C C . PHE A 1 325 ? 20.319 6.546 -34.126 1.00 41.16 325 PHE A C 1
ATOM 2604 O O . PHE A 1 325 ? 21.523 6.560 -34.387 1.00 41.16 325 PHE A O 1
ATOM 2611 N N . LYS A 1 326 ? 19.597 7.669 -34.193 1.00 46.72 326 LYS A N 1
ATOM 2612 C CA . LYS A 1 326 ? 20.184 8.894 -34.784 1.00 46.72 326 LYS A CA 1
ATOM 2613 C C . LYS A 1 326 ? 20.897 9.839 -33.796 1.00 46.72 326 LYS A C 1
ATOM 2615 O O . LYS A 1 326 ? 21.360 10.896 -34.205 1.00 46.72 326 LYS A O 1
ATOM 2620 N N . HIS A 1 327 ? 21.099 9.436 -32.532 1.00 45.22 327 HIS A N 1
ATOM 2621 C CA . HIS A 1 327 ? 21.960 10.154 -31.570 1.00 45.22 327 HIS A CA 1
ATOM 2622 C C . HIS A 1 327 ? 22.899 9.206 -30.785 1.00 45.22 327 HIS A C 1
ATOM 2624 O O . HIS A 1 327 ? 22.441 8.492 -29.884 1.00 45.22 327 HIS A O 1
ATOM 2630 N N . PRO A 1 328 ? 24.227 9.218 -31.045 1.00 42.97 328 PRO A N 1
ATOM 2631 C CA . PRO A 1 328 ? 25.186 8.264 -30.468 1.00 42.97 328 PRO A CA 1
ATOM 2632 C C . PRO A 1 328 ? 25.249 8.260 -28.936 1.00 42.97 328 PRO A C 1
ATOM 2634 O O . PRO A 1 328 ? 25.432 7.209 -28.333 1.00 42.97 328 PRO A O 1
ATOM 2637 N N . SER A 1 329 ? 25.068 9.417 -28.293 1.00 49.06 329 SER A N 1
ATOM 2638 C CA . SER A 1 329 ? 25.183 9.573 -26.835 1.00 49.06 329 SER A CA 1
ATOM 2639 C C . SER A 1 329 ? 23.915 9.200 -26.056 1.00 49.06 329 SER A C 1
ATOM 2641 O O . SER A 1 329 ? 23.957 9.100 -24.830 1.00 49.06 329 SER A O 1
ATOM 2643 N N . ARG A 1 330 ? 22.782 8.994 -26.744 1.00 52.53 330 ARG A N 1
ATOM 2644 C CA . ARG A 1 330 ? 21.473 8.685 -26.131 1.00 52.53 330 ARG A CA 1
ATOM 2645 C C . ARG A 1 330 ? 20.983 7.273 -26.459 1.00 52.53 330 ARG A C 1
ATOM 2647 O O . ARG A 1 330 ? 20.277 6.675 -25.650 1.00 52.53 330 ARG A O 1
ATOM 2654 N N . LYS A 1 331 ? 21.439 6.710 -27.581 1.00 49.91 331 LYS A N 1
ATOM 2655 C CA . LYS A 1 331 ? 21.151 5.348 -28.049 1.00 49.91 331 LYS A CA 1
ATOM 2656 C C . LYS A 1 331 ? 21.415 4.274 -26.993 1.00 49.91 331 LYS A C 1
ATOM 2658 O O . LYS A 1 331 ? 20.535 3.465 -26.719 1.00 49.91 331 LYS A O 1
ATOM 2663 N N . ASP A 1 332 ? 22.589 4.288 -26.364 1.00 52.59 332 ASP A N 1
ATOM 2664 C CA . ASP A 1 332 ? 22.931 3.277 -25.358 1.00 52.59 332 ASP A CA 1
ATOM 2665 C C . ASP A 1 332 ? 22.025 3.383 -24.128 1.00 52.59 332 ASP A C 1
ATOM 2667 O O . ASP A 1 332 ? 21.661 2.368 -23.544 1.00 52.59 332 ASP A O 1
ATOM 2671 N N . ARG A 1 333 ? 21.586 4.593 -23.762 1.00 53.50 333 ARG A N 1
ATOM 2672 C CA . ARG A 1 333 ? 20.696 4.806 -22.615 1.00 53.50 333 ARG A CA 1
ATOM 2673 C C . ARG A 1 333 ? 19.298 4.245 -22.877 1.00 53.50 333 ARG A C 1
ATOM 2675 O O . ARG A 1 333 ? 18.780 3.531 -22.026 1.00 53.50 333 ARG A O 1
ATOM 2682 N N . ILE A 1 334 ? 18.726 4.503 -24.054 1.00 51.91 334 ILE A N 1
ATOM 2683 C CA . ILE A 1 334 ? 17.392 4.007 -24.436 1.00 51.91 334 ILE A CA 1
ATOM 2684 C C . ILE A 1 334 ? 17.421 2.491 -24.651 1.00 51.91 334 ILE A C 1
ATOM 2686 O O . ILE A 1 334 ? 16.555 1.778 -24.152 1.00 51.91 334 ILE A O 1
ATOM 2690 N N . LEU A 1 335 ? 18.449 1.971 -25.326 1.00 51.78 335 LEU A N 1
ATOM 2691 C CA . LEU A 1 335 ? 18.579 0.538 -25.578 1.00 51.78 335 LEU A CA 1
ATOM 2692 C C . LEU A 1 335 ? 18.840 -0.246 -24.283 1.00 51.78 335 LEU A C 1
ATOM 2694 O O . LEU A 1 335 ? 18.264 -1.312 -24.092 1.00 51.78 335 LEU A O 1
ATOM 2698 N N . ASN A 1 336 ? 19.673 0.276 -23.376 1.00 54.91 336 ASN A N 1
ATOM 2699 C CA . ASN A 1 336 ? 19.891 -0.336 -22.063 1.00 54.91 336 ASN A CA 1
ATOM 2700 C C . ASN A 1 336 ? 18.657 -0.212 -21.165 1.00 54.91 336 ASN A C 1
ATOM 2702 O O . ASN A 1 336 ? 18.396 -1.128 -20.389 1.00 54.91 336 ASN A O 1
ATOM 2706 N N . PHE A 1 337 ? 17.881 0.869 -21.286 1.00 57.41 337 PHE A N 1
ATOM 2707 C CA . PHE A 1 337 ? 16.594 1.002 -20.610 1.00 57.41 337 PHE A CA 1
ATOM 2708 C C . PHE A 1 337 ? 15.594 -0.043 -21.115 1.00 57.41 337 PHE A C 1
ATOM 2710 O O . PHE A 1 337 ? 15.061 -0.788 -20.303 1.00 57.41 337 PHE A O 1
ATOM 2717 N N . LEU A 1 338 ? 15.401 -0.176 -22.433 1.00 52.22 338 LEU A N 1
ATOM 2718 C CA . LEU A 1 338 ? 14.473 -1.148 -23.023 1.00 52.22 338 LEU A CA 1
ATOM 2719 C C . LEU A 1 338 ? 14.911 -2.595 -22.775 1.00 52.22 338 LEU A C 1
ATOM 2721 O O . LEU A 1 338 ? 14.098 -3.404 -22.345 1.00 52.22 338 LEU A O 1
ATOM 2725 N N . LYS A 1 339 ? 16.198 -2.925 -22.953 1.00 54.09 339 LYS A N 1
ATOM 2726 C CA . LYS A 1 339 ? 16.743 -4.246 -22.585 1.00 54.09 339 LYS A CA 1
ATOM 2727 C C . LYS A 1 339 ? 16.613 -4.508 -21.091 1.00 54.09 339 LYS A C 1
ATOM 2729 O O . LYS A 1 339 ? 16.279 -5.612 -20.686 1.00 54.09 339 LYS A O 1
ATOM 2734 N N . GLY A 1 340 ? 16.876 -3.494 -20.270 1.00 55.12 340 GLY A N 1
ATOM 2735 C CA . GLY A 1 340 ? 16.698 -3.564 -18.828 1.00 55.12 340 GLY A CA 1
ATOM 2736 C C . GLY A 1 340 ? 15.241 -3.796 -18.448 1.00 55.12 340 GLY A C 1
ATOM 2737 O O . GLY A 1 340 ? 14.992 -4.587 -17.551 1.00 55.12 340 GLY A O 1
ATOM 2738 N N . LEU A 1 341 ? 14.298 -3.150 -19.130 1.00 52.97 341 LEU A N 1
ATOM 2739 C CA . LEU A 1 341 ? 12.864 -3.317 -18.935 1.00 52.97 341 LEU A CA 1
ATOM 2740 C C . LEU A 1 341 ? 12.425 -4.724 -19.350 1.00 52.97 341 LEU A C 1
ATOM 2742 O O . LEU A 1 341 ? 11.855 -5.424 -18.527 1.00 52.97 341 LEU A O 1
ATOM 2746 N N . ILE A 1 342 ? 12.773 -5.178 -20.557 1.00 53.06 342 ILE A N 1
ATOM 2747 C CA . ILE A 1 342 ? 12.448 -6.524 -21.063 1.00 53.06 342 ILE A CA 1
ATOM 2748 C C . ILE A 1 342 ? 13.022 -7.605 -20.139 1.00 53.06 342 ILE A C 1
ATOM 2750 O O . ILE A 1 342 ? 12.263 -8.408 -19.608 1.00 53.06 342 ILE A O 1
ATOM 2754 N N . ASN A 1 343 ? 14.322 -7.554 -19.823 1.00 53.19 343 ASN A N 1
ATOM 2755 C CA . ASN A 1 343 ? 14.961 -8.523 -18.924 1.00 53.19 343 ASN A CA 1
ATOM 2756 C C . ASN A 1 343 ? 14.362 -8.516 -17.508 1.00 53.19 343 ASN A C 1
ATOM 2758 O O . ASN A 1 343 ? 14.473 -9.509 -16.792 1.00 53.19 343 ASN A O 1
ATOM 2762 N N . ARG A 1 344 ? 13.805 -7.383 -17.054 1.00 53.44 344 ARG A N 1
ATOM 2763 C CA . ARG A 1 344 ? 13.117 -7.283 -15.757 1.00 53.44 344 ARG A CA 1
ATOM 2764 C C . ARG A 1 344 ? 11.703 -7.847 -15.837 1.00 53.44 344 ARG A C 1
ATOM 2766 O O . ARG A 1 344 ? 11.290 -8.487 -14.882 1.00 53.44 344 ARG A O 1
ATOM 2773 N N . LEU A 1 345 ? 10.990 -7.632 -16.942 1.00 50.72 345 LEU A N 1
ATOM 2774 C CA . LEU A 1 345 ? 9.640 -8.151 -17.165 1.00 50.72 345 LEU A CA 1
ATOM 2775 C C . LEU A 1 345 ? 9.635 -9.670 -17.355 1.00 50.72 345 LEU A C 1
ATOM 2777 O O . LEU A 1 345 ? 8.794 -10.336 -16.770 1.00 50.72 345 LEU A O 1
ATOM 2781 N N . GLU A 1 346 ? 10.628 -10.228 -18.049 1.00 52.44 346 GLU A N 1
ATOM 2782 C CA . GLU A 1 346 ? 10.829 -11.683 -18.174 1.00 52.44 346 GLU A CA 1
ATOM 2783 C C . GLU A 1 346 ? 11.114 -12.381 -16.829 1.00 52.44 346 GLU A C 1
ATOM 2785 O O . GLU A 1 346 ? 11.000 -13.600 -16.717 1.00 52.44 346 GLU A O 1
ATOM 2790 N N . GLN A 1 347 ? 11.497 -11.625 -15.792 1.00 50.12 347 GLN A N 1
ATOM 2791 C CA . GLN A 1 347 ? 11.718 -12.151 -14.439 1.00 50.12 347 GLN A CA 1
ATOM 2792 C C . GLN A 1 347 ? 10.461 -12.116 -13.559 1.00 50.12 347 GLN A C 1
ATOM 2794 O O . GLN A 1 347 ? 10.494 -12.672 -12.457 1.00 50.12 347 GLN A O 1
ATOM 2799 N N . VAL A 1 348 ? 9.378 -11.468 -14.002 1.00 50.66 348 VAL A N 1
ATOM 2800 C CA . VAL A 1 348 ? 8.109 -11.415 -13.269 1.00 50.66 348 VAL A CA 1
ATOM 2801 C C . VAL A 1 348 ? 7.237 -12.582 -13.728 1.00 50.66 348 VAL A C 1
ATOM 2803 O O . VAL A 1 348 ? 6.463 -12.458 -14.664 1.00 50.66 348 VAL A O 1
ATOM 2806 N N . ASP A 1 349 ? 7.411 -13.720 -13.063 1.00 53.09 349 ASP A N 1
ATOM 2807 C CA . ASP A 1 349 ? 6.538 -14.891 -13.171 1.00 53.09 349 ASP A CA 1
ATOM 2808 C C . ASP A 1 349 ? 5.379 -14.701 -12.183 1.00 53.09 349 ASP A C 1
ATOM 2810 O O . ASP A 1 349 ? 5.633 -14.641 -10.972 1.00 53.09 349 ASP A O 1
ATOM 2814 N N . THR A 1 350 ? 4.148 -14.503 -12.666 1.00 53.06 350 THR A N 1
ATOM 2815 C CA . THR A 1 350 ? 2.990 -14.255 -11.779 1.00 53.06 350 THR A CA 1
ATOM 2816 C C . THR A 1 350 ? 2.159 -15.502 -11.474 1.00 53.06 350 THR A C 1
ATOM 2818 O O . THR A 1 350 ? 1.200 -15.399 -10.710 1.00 53.06 350 THR A O 1
ATOM 2821 N N . GLY A 1 351 ? 2.560 -16.682 -11.967 1.00 59.31 351 GLY A N 1
ATOM 2822 C CA . GLY A 1 351 ? 1.831 -17.936 -11.755 1.00 59.31 351 GLY A CA 1
ATOM 2823 C C . GLY A 1 351 ? 0.378 -17.907 -12.255 1.00 59.31 351 GLY A C 1
ATOM 2824 O O . GLY A 1 351 ? -0.065 -16.962 -12.907 1.00 59.31 351 GLY A O 1
ATOM 2825 N N . ASP A 1 352 ? -0.381 -18.962 -11.945 1.00 68.00 352 ASP A N 1
ATOM 2826 C CA . ASP A 1 352 ? -1.815 -19.014 -12.258 1.00 68.00 352 ASP A CA 1
ATOM 2827 C C . ASP A 1 352 ? -2.593 -17.994 -11.411 1.00 68.00 352 ASP A C 1
ATOM 2829 O O . ASP A 1 352 ? -2.341 -17.858 -10.206 1.00 68.00 352 ASP A O 1
ATOM 2833 N N . ALA A 1 353 ? -3.583 -17.325 -12.015 1.00 77.62 353 ALA A N 1
ATOM 2834 C CA . ALA A 1 353 ? -4.489 -16.439 -11.289 1.00 77.62 353 ALA A CA 1
ATOM 2835 C C . ALA A 1 353 ? -5.273 -17.213 -10.229 1.00 77.62 353 ALA A C 1
ATOM 2837 O O . ALA A 1 353 ? -5.908 -18.220 -10.532 1.00 77.62 353 ALA A O 1
ATOM 2838 N N . ARG A 1 354 ? -5.224 -16.749 -8.980 1.00 86.56 354 ARG A N 1
ATOM 2839 C CA . ARG A 1 354 ? -5.871 -17.407 -7.838 1.00 86.56 354 ARG A CA 1
ATOM 2840 C C . ARG A 1 354 ? -6.207 -16.384 -6.771 1.00 86.56 354 ARG A C 1
ATOM 2842 O O . ARG A 1 354 ? -5.431 -15.459 -6.550 1.00 86.56 354 ARG A O 1
ATOM 2849 N N . VAL A 1 355 ? -7.315 -16.568 -6.062 1.00 90.00 355 VAL A N 1
ATOM 2850 C CA . VAL A 1 355 ? -7.705 -15.706 -4.938 1.00 90.00 355 VAL A CA 1
ATOM 2851 C C . VAL A 1 355 ? -7.927 -16.553 -3.695 1.00 90.00 355 VAL A C 1
ATOM 2853 O O . VAL A 1 355 ? -8.585 -17.590 -3.736 1.00 90.00 355 VAL A O 1
ATOM 2856 N N . TRP A 1 356 ? -7.404 -16.079 -2.570 1.00 91.19 356 TRP A N 1
ATOM 2857 C CA . TRP A 1 356 ? -7.687 -16.595 -1.242 1.00 91.19 356 TRP A CA 1
ATOM 2858 C C . TRP A 1 356 ? -8.333 -15.506 -0.404 1.00 91.19 356 TRP A C 1
ATOM 2860 O O . TRP A 1 356 ? -7.768 -14.425 -0.223 1.00 91.19 356 TRP A O 1
ATOM 2870 N N . LEU A 1 357 ? -9.496 -15.817 0.153 1.00 93.94 357 LEU A N 1
ATOM 2871 C CA . LEU A 1 357 ? -10.082 -15.056 1.243 1.00 93.94 357 LEU A CA 1
ATOM 2872 C C . LEU A 1 357 ? -9.424 -15.501 2.548 1.00 93.94 357 LEU A C 1
ATOM 2874 O O . LEU A 1 357 ? -9.199 -16.692 2.763 1.00 93.94 357 LEU A O 1
ATOM 2878 N N . ARG A 1 358 ? -9.118 -14.550 3.425 1.00 93.19 358 ARG A N 1
ATOM 2879 C CA . ARG A 1 358 ? -8.496 -14.814 4.721 1.00 93.19 358 ARG A CA 1
ATOM 2880 C C . ARG A 1 358 ? -9.260 -14.140 5.837 1.00 93.19 358 ARG A C 1
ATOM 2882 O O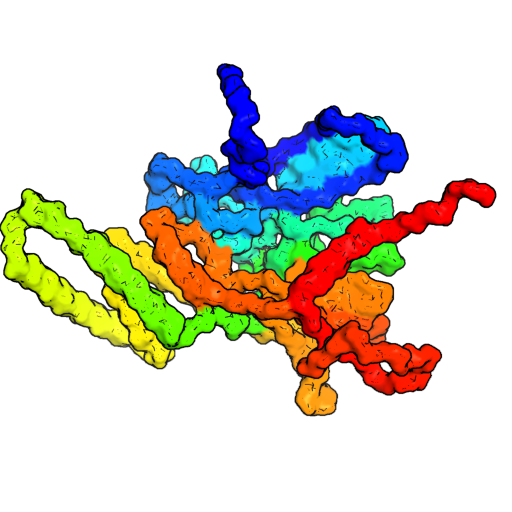 . ARG A 1 358 ? -9.625 -12.975 5.707 1.00 93.19 358 ARG A O 1
ATOM 2889 N N . ARG A 1 359 ? -9.435 -14.866 6.939 1.00 93.56 359 ARG A N 1
ATOM 2890 C CA . ARG A 1 359 ? -10.086 -14.400 8.166 1.00 93.56 359 ARG A CA 1
ATOM 2891 C C . ARG A 1 359 ? -9.090 -14.421 9.317 1.00 93.56 359 ARG A C 1
ATOM 2893 O O . ARG A 1 359 ? -8.356 -15.392 9.518 1.00 93.56 359 ARG A O 1
ATOM 2900 N N . TRP A 1 360 ? -9.072 -13.345 10.091 1.00 93.31 360 TRP A N 1
ATOM 2901 C CA . TRP A 1 360 ? -8.238 -13.196 11.273 1.00 93.31 360 TRP A CA 1
ATOM 2902 C C . TRP A 1 360 ? -9.078 -12.764 12.475 1.00 93.31 360 TRP A C 1
ATOM 2904 O O . TRP A 1 360 ? -9.766 -11.750 12.427 1.00 93.31 360 TRP A O 1
ATOM 2914 N N . LYS A 1 361 ? -8.988 -13.543 13.557 1.00 91.00 361 LYS A N 1
ATOM 2915 C CA . LYS A 1 361 ? -9.726 -13.352 14.821 1.00 91.00 361 LYS A CA 1
ATOM 2916 C C . LYS A 1 361 ? -8.798 -12.997 15.991 1.00 91.00 361 LYS A C 1
ATOM 2918 O O . LYS A 1 361 ? -8.983 -13.469 17.105 1.00 91.00 361 LYS A O 1
ATOM 2923 N N . GLY A 1 362 ? -7.686 -12.309 15.723 1.00 85.00 362 GLY A N 1
ATOM 2924 C CA . GLY A 1 362 ? -6.661 -12.010 16.736 1.00 85.00 362 GLY A CA 1
ATOM 2925 C C . GLY A 1 362 ? -5.649 -13.138 17.013 1.00 85.00 362 GLY A C 1
ATOM 2926 O O . GLY A 1 362 ? -4.640 -12.908 17.678 1.00 85.00 362 GLY A O 1
ATOM 2927 N N . ALA A 1 363 ? -5.850 -14.345 16.471 1.00 73.31 363 ALA A N 1
ATOM 2928 C CA . ALA A 1 363 ? -4.960 -15.496 16.664 1.00 73.31 363 ALA A CA 1
ATOM 2929 C C . ALA A 1 363 ? -3.631 -15.406 15.874 1.00 73.31 363 ALA A C 1
ATOM 2931 O O . ALA A 1 363 ? -3.464 -14.597 14.963 1.00 73.31 363 ALA A O 1
ATOM 2932 N N . LYS A 1 364 ? -2.655 -16.278 16.181 1.00 70.31 364 LYS A N 1
ATOM 2933 C CA . LYS A 1 364 ? -1.367 -16.337 15.444 1.00 70.31 364 LYS A CA 1
ATOM 2934 C C . LYS A 1 364 ? -1.493 -16.888 14.016 1.00 70.31 364 LYS A C 1
ATOM 2936 O O . LYS A 1 364 ? -0.603 -16.646 13.196 1.00 70.31 364 LYS A O 1
ATOM 2941 N N . GLN A 1 365 ? -2.534 -17.666 13.735 1.00 81.31 365 GLN A N 1
ATOM 2942 C CA . GLN A 1 365 ? -2.822 -18.227 12.415 1.00 81.31 365 GLN A CA 1
ATOM 2943 C C . GLN A 1 365 ? -4.073 -17.571 11.838 1.00 81.31 365 GLN A C 1
ATOM 2945 O O . GLN A 1 365 ? -4.964 -17.166 12.582 1.00 81.31 365 GLN A O 1
ATOM 2950 N N . MET A 1 366 ? -4.082 -17.431 10.517 1.00 88.56 366 MET A N 1
ATOM 2951 C CA . MET A 1 366 ? -5.247 -16.988 9.764 1.00 88.56 366 MET A CA 1
ATOM 2952 C C . MET A 1 366 ? -5.936 -18.211 9.195 1.00 88.56 366 MET A C 1
ATOM 2954 O O . MET A 1 366 ? -5.267 -19.166 8.799 1.00 88.56 366 MET A O 1
ATOM 2958 N N . GLU A 1 367 ? -7.252 -18.148 9.142 1.00 90.25 367 GLU A N 1
ATOM 2959 C CA . GLU A 1 367 ? -8.033 -19.082 8.350 1.00 90.25 367 GLU A CA 1
ATOM 2960 C C . GLU A 1 367 ? -8.023 -18.597 6.901 1.00 90.25 367 GLU A C 1
ATOM 2962 O O . GLU A 1 367 ? -7.993 -17.388 6.644 1.00 90.25 367 GLU A O 1
ATOM 2967 N N . GLU A 1 368 ? -8.004 -19.532 5.957 1.00 90.06 368 GLU A N 1
ATOM 2968 C CA . GLU A 1 368 ? -7.960 -19.215 4.536 1.00 90.06 368 GLU A CA 1
ATOM 2969 C C . GLU A 1 368 ? -8.852 -20.142 3.718 1.00 90.06 368 GLU A C 1
ATOM 2971 O O . GLU A 1 368 ? -8.976 -21.335 4.005 1.00 90.06 368 GLU A O 1
ATOM 2976 N N . TRP A 1 369 ? -9.433 -19.581 2.663 1.00 91.00 369 TRP A N 1
ATOM 2977 C CA . TRP A 1 369 ? -10.255 -20.301 1.703 1.00 91.00 369 TRP A CA 1
ATOM 2978 C C . TRP A 1 369 ? -9.878 -19.870 0.300 1.00 91.00 369 TRP A C 1
ATOM 2980 O O . TRP A 1 369 ? -9.815 -18.676 0.005 1.00 91.00 369 TRP A O 1
ATOM 2990 N N . ARG A 1 370 ? -9.646 -20.847 -0.576 1.00 89.69 370 ARG A N 1
ATOM 2991 C CA . ARG A 1 370 ? -9.504 -20.587 -2.009 1.00 89.69 370 ARG A CA 1
ATOM 2992 C C . ARG A 1 370 ? -10.873 -20.234 -2.585 1.00 89.69 370 ARG A C 1
ATOM 2994 O O . ARG A 1 370 ? -11.829 -20.975 -2.354 1.00 89.69 370 ARG A O 1
ATOM 3001 N N . VAL A 1 371 ? -10.945 -19.128 -3.313 1.00 90.06 371 VAL A N 1
ATOM 3002 C CA . VAL A 1 371 ? -12.167 -18.638 -3.954 1.00 90.06 371 VAL A CA 1
ATOM 3003 C C . VAL A 1 371 ? -12.247 -19.235 -5.356 1.00 90.06 371 VAL A C 1
ATOM 3005 O O . VAL A 1 371 ? -11.372 -18.978 -6.185 1.00 90.06 371 VAL A O 1
ATOM 3008 N N . VAL A 1 372 ? -13.267 -20.055 -5.598 1.00 87.62 372 VAL A N 1
ATOM 3009 C CA . VAL A 1 372 ? -13.450 -20.811 -6.847 1.00 87.62 372 VAL A CA 1
ATOM 3010 C C . VAL A 1 372 ? -14.880 -20.690 -7.361 1.00 87.62 372 VAL A C 1
ATOM 3012 O O . VAL A 1 372 ? -15.786 -20.476 -6.564 1.00 87.62 372 VAL A O 1
ATOM 3015 N N . VAL A 1 373 ? -15.082 -20.865 -8.662 1.00 84.25 373 VAL A N 1
ATOM 3016 C CA . VAL A 1 373 ? -16.391 -20.975 -9.325 1.00 84.25 373 VAL A CA 1
ATOM 3017 C C . VAL A 1 373 ? -16.625 -22.405 -9.822 1.00 84.25 373 VAL A C 1
ATOM 3019 O O . VAL A 1 373 ? -15.649 -23.138 -10.014 1.00 84.25 373 VAL A O 1
ATOM 3022 N N . PRO A 1 374 ? -17.884 -22.848 -10.007 1.00 80.88 374 PRO A N 1
ATOM 3023 C CA . PRO A 1 374 ? -18.163 -24.107 -10.696 1.00 80.88 374 PRO A CA 1
ATOM 3024 C C . PRO A 1 374 ? -17.554 -24.104 -12.106 1.00 80.88 374 PRO A C 1
ATOM 3026 O O . PRO A 1 374 ? -17.700 -23.121 -12.829 1.00 80.88 374 PRO A O 1
ATOM 3029 N N . GLY A 1 375 ? -16.865 -25.183 -12.480 1.00 80.31 375 GLY A N 1
ATOM 3030 C CA . GLY A 1 375 ? -16.300 -25.357 -13.823 1.00 80.31 375 GLY A CA 1
ATOM 3031 C C . GLY A 1 375 ? -17.311 -25.898 -14.839 1.00 80.31 375 GLY A C 1
ATOM 3032 O O . GLY A 1 375 ? -18.481 -26.121 -14.523 1.00 80.31 375 GLY A O 1
ATOM 3033 N N . GLU A 1 376 ? -16.852 -26.169 -16.065 1.00 80.31 376 GLU A N 1
ATOM 3034 C CA . GLU A 1 376 ? -17.716 -26.663 -17.158 1.00 80.31 376 GLU A CA 1
ATOM 3035 C C . GLU A 1 376 ? -18.418 -28.000 -16.855 1.00 80.31 376 GLU A C 1
ATOM 3037 O O . GLU A 1 376 ? -19.486 -28.287 -17.403 1.00 80.31 376 GLU A O 1
ATOM 3042 N N . LYS A 1 377 ? -17.816 -28.847 -16.012 1.00 81.12 377 LYS A N 1
ATOM 3043 C CA . LYS A 1 377 ? -18.376 -30.146 -15.622 1.00 81.12 377 LYS A CA 1
ATOM 3044 C C . LYS A 1 377 ? -18.840 -30.119 -14.179 1.00 81.12 377 LYS A C 1
ATOM 3046 O O . LYS A 1 377 ? -18.197 -29.548 -13.304 1.00 81.12 377 LYS A O 1
ATOM 3051 N N . GLU A 1 378 ? -19.931 -30.826 -13.919 1.00 79.56 378 GLU A N 1
ATOM 3052 C CA . GLU A 1 378 ? -20.435 -31.009 -12.564 1.00 79.56 378 GLU A CA 1
ATOM 3053 C C . GLU A 1 378 ? -19.358 -31.638 -11.664 1.00 79.56 378 GLU A C 1
ATOM 3055 O O . GLU A 1 378 ? -18.827 -32.711 -11.956 1.00 79.56 378 GLU A O 1
ATOM 3060 N N . GLY A 1 379 ? -19.025 -30.947 -10.573 1.00 77.75 379 GLY A N 1
ATOM 3061 C CA . GLY A 1 379 ? -17.977 -31.349 -9.633 1.00 77.75 379 GLY A CA 1
ATOM 3062 C C . GLY A 1 379 ? -16.584 -30.774 -9.918 1.00 77.75 379 GLY A C 1
ATOM 3063 O O . GLY A 1 379 ? -15.724 -30.880 -9.037 1.00 77.75 379 GLY A O 1
ATOM 3064 N N . ASP A 1 380 ? -16.372 -30.133 -11.073 1.00 80.38 380 ASP A N 1
ATOM 3065 C CA . ASP A 1 380 ? -15.151 -29.379 -11.372 1.00 80.38 380 ASP A CA 1
ATOM 3066 C C . ASP A 1 380 ? -15.239 -27.949 -10.816 1.00 80.38 380 ASP A C 1
ATOM 3068 O O . ASP A 1 380 ? -16.317 -27.366 -10.678 1.00 80.38 380 ASP A O 1
ATOM 3072 N N . TRP A 1 381 ? -14.079 -27.388 -10.468 1.00 82.19 381 TRP A N 1
ATOM 3073 C CA . TRP A 1 381 ? -13.953 -26.062 -9.863 1.00 82.19 381 TRP A CA 1
ATOM 3074 C C . TRP A 1 381 ? -12.807 -25.298 -10.508 1.00 82.19 381 TRP A C 1
ATOM 3076 O O . TRP A 1 381 ? -11.706 -25.839 -10.652 1.00 82.19 381 TRP A O 1
ATOM 3086 N N . GLU A 1 382 ? -13.046 -24.031 -10.812 1.00 85.31 382 GLU A N 1
ATOM 3087 C CA . GLU A 1 382 ? -12.095 -23.141 -11.471 1.00 85.31 382 GLU A CA 1
ATOM 3088 C C . GLU A 1 382 ? -11.782 -21.936 -10.581 1.00 85.31 382 GLU A C 1
ATOM 3090 O O . GLU A 1 382 ? -12.601 -21.507 -9.772 1.00 85.31 382 GLU A O 1
ATOM 3095 N N . ASP A 1 383 ? -10.569 -21.395 -10.681 1.00 86.50 383 ASP A N 1
ATOM 3096 C CA . ASP A 1 383 ? -10.228 -20.163 -9.970 1.00 86.50 383 ASP A CA 1
ATOM 3097 C C . ASP A 1 383 ? -10.983 -18.972 -10.558 1.00 86.50 383 ASP A C 1
ATOM 3099 O O . ASP A 1 383 ? -11.135 -18.858 -11.775 1.00 86.50 383 ASP A O 1
ATOM 3103 N N . ILE A 1 384 ? -11.389 -18.030 -9.702 1.00 85.62 384 ILE A N 1
ATOM 3104 C CA . ILE A 1 384 ? -11.935 -16.769 -10.202 1.00 85.62 384 ILE A CA 1
ATOM 3105 C C . ILE A 1 384 ? -10.871 -15.986 -10.981 1.00 85.62 384 ILE A C 1
ATOM 3107 O O . ILE A 1 384 ? -9.738 -15.806 -10.527 1.00 85.62 384 ILE A O 1
ATOM 3111 N N . SER A 1 385 ? -11.250 -15.477 -12.153 1.00 81.19 385 SER A N 1
ATOM 3112 C CA . SER A 1 385 ? -10.376 -14.628 -12.962 1.00 81.19 385 SER A CA 1
ATOM 3113 C C . SER A 1 385 ? -10.409 -13.183 -12.464 1.00 81.19 385 SER A C 1
ATOM 3115 O O . SER A 1 385 ? -11.477 -12.585 -12.327 1.00 81.19 385 SER A O 1
ATOM 3117 N N . ILE A 1 386 ? -9.226 -12.614 -12.217 1.00 81.94 386 ILE A N 1
ATOM 3118 C CA . ILE A 1 386 ? -9.050 -11.206 -11.842 1.00 81.94 386 ILE A CA 1
ATOM 3119 C C . ILE A 1 386 ? -8.669 -10.421 -13.091 1.00 81.94 386 ILE A C 1
ATOM 3121 O O . ILE A 1 386 ? -7.538 -10.509 -13.586 1.00 81.94 386 ILE A O 1
ATOM 3125 N N . GLN A 1 387 ? -9.595 -9.614 -13.591 1.00 76.88 387 GLN A N 1
ATOM 3126 C CA . GLN A 1 387 ? -9.370 -8.802 -14.778 1.00 76.88 387 GLN A CA 1
ATOM 3127 C C . GLN A 1 387 ? -8.494 -7.592 -14.467 1.00 76.88 387 GLN A C 1
ATOM 3129 O O . GLN A 1 387 ? -7.665 -7.225 -15.306 1.00 76.88 387 GLN A O 1
ATOM 3134 N N . MET A 1 388 ? -8.625 -6.997 -13.277 1.00 79.31 388 MET A N 1
ATOM 3135 C CA . MET A 1 388 ? -7.927 -5.780 -12.860 1.00 79.31 388 MET A CA 1
ATOM 3136 C C . MET A 1 388 ? -7.185 -5.990 -11.534 1.00 79.31 388 MET A C 1
ATOM 3138 O O . MET A 1 388 ? -6.044 -6.460 -11.554 1.00 79.31 388 MET A O 1
ATOM 3142 N N . SER A 1 389 ? -7.778 -5.649 -10.392 1.00 84.62 389 SER A N 1
ATOM 3143 C CA . SER A 1 389 ? -7.162 -5.836 -9.077 1.00 84.62 389 SER A CA 1
ATOM 3144 C C . SER A 1 389 ? -8.204 -6.028 -7.979 1.00 84.62 389 SER A C 1
ATOM 3146 O O . SER A 1 389 ? -9.259 -5.394 -7.973 1.00 84.62 389 SER A O 1
ATOM 3148 N N . MET A 1 390 ? -7.853 -6.834 -6.975 1.00 89.88 390 MET A N 1
ATOM 3149 C CA . MET A 1 390 ? -8.624 -6.963 -5.732 1.00 89.88 390 MET A CA 1
ATOM 3150 C C . MET A 1 390 ? -8.220 -5.869 -4.735 1.00 89.88 390 MET A C 1
ATOM 3152 O O . MET A 1 390 ? -7.833 -6.164 -3.608 1.00 89.88 390 MET A O 1
ATOM 3156 N N . HIS A 1 391 ? -8.234 -4.608 -5.173 1.00 90.88 391 HIS A N 1
ATOM 3157 C CA . HIS A 1 391 ? -7.793 -3.455 -4.375 1.00 90.88 391 HIS A CA 1
ATOM 3158 C C . HIS A 1 391 ? -8.725 -3.154 -3.193 1.00 90.88 391 HIS A C 1
ATOM 3160 O O . HIS A 1 391 ? -8.282 -2.649 -2.161 1.00 90.88 391 HIS A O 1
ATOM 3166 N N . GLN A 1 392 ? -10.020 -3.456 -3.348 1.00 91.50 392 GLN A N 1
ATOM 3167 C CA . GLN A 1 392 ? -11.057 -3.160 -2.364 1.00 91.50 392 GLN A CA 1
ATOM 3168 C C . GLN A 1 392 ? -11.934 -4.374 -2.070 1.00 91.50 392 GLN A C 1
ATOM 3170 O O . GLN A 1 392 ? -12.210 -5.197 -2.941 1.00 91.50 392 GLN A O 1
ATOM 3175 N N . MET A 1 393 ? -12.406 -4.467 -0.829 1.00 94.62 393 MET A N 1
ATOM 3176 C CA . MET A 1 393 ? -13.471 -5.386 -0.438 1.00 94.62 393 MET A CA 1
ATOM 3177 C C . MET A 1 393 ? -14.447 -4.700 0.521 1.00 94.62 393 MET A C 1
ATOM 3179 O O . MET A 1 393 ? -14.136 -3.649 1.080 1.00 94.62 393 MET A O 1
ATOM 3183 N N . GLN A 1 394 ? -15.641 -5.267 0.657 1.00 94.56 394 GLN A N 1
ATOM 3184 C CA . GLN A 1 394 ? -16.710 -4.808 1.547 1.00 94.56 394 GLN A CA 1
ATOM 3185 C C . GLN A 1 394 ? -17.324 -6.001 2.287 1.00 94.56 394 GLN A C 1
ATOM 3187 O O . GLN A 1 394 ? -17.094 -7.157 1.920 1.00 94.56 394 GLN A O 1
ATOM 3192 N N . ILE A 1 395 ? -18.101 -5.728 3.330 1.00 94.56 395 ILE A N 1
ATOM 3193 C CA . ILE A 1 395 ? -18.838 -6.745 4.081 1.00 94.56 395 ILE A CA 1
ATOM 3194 C C . ILE A 1 395 ? -20.269 -6.282 4.335 1.00 94.56 395 ILE A C 1
ATOM 3196 O O . ILE A 1 395 ? -20.526 -5.094 4.516 1.00 94.56 395 ILE A O 1
ATOM 3200 N N . THR A 1 396 ? -21.194 -7.231 4.332 1.00 92.94 396 THR A N 1
ATOM 3201 C CA . THR A 1 396 ? -22.580 -7.073 4.768 1.00 92.94 396 THR A CA 1
ATOM 3202 C C . THR A 1 396 ? -22.887 -8.120 5.837 1.00 92.94 396 THR A C 1
ATOM 3204 O O . THR A 1 396 ? -22.070 -9.009 6.112 1.00 92.94 396 THR A O 1
ATOM 3207 N N . ASP A 1 397 ? -24.091 -8.068 6.407 1.00 89.81 397 ASP A N 1
ATOM 3208 C CA . ASP A 1 397 ? -24.555 -9.074 7.371 1.00 89.81 397 ASP A CA 1
ATOM 3209 C C . ASP A 1 397 ? -24.422 -10.502 6.822 1.00 89.81 397 ASP A C 1
ATOM 3211 O O . ASP A 1 397 ? -24.095 -11.426 7.563 1.00 89.81 397 ASP A O 1
ATOM 3215 N N . ARG A 1 398 ? -24.607 -10.676 5.506 1.00 90.12 398 ARG A N 1
ATOM 3216 C CA . ARG A 1 398 ? -24.597 -11.990 4.855 1.00 90.12 398 ARG A CA 1
ATOM 3217 C C . ARG A 1 398 ? -23.385 -12.255 3.971 1.00 90.12 398 ARG A C 1
ATOM 3219 O O . ARG A 1 398 ? -22.966 -13.402 3.862 1.00 90.12 398 ARG A O 1
ATOM 3226 N N . TYR A 1 399 ? -22.824 -11.236 3.327 1.00 92.69 399 TYR A N 1
ATOM 3227 C CA . TYR A 1 399 ? -21.838 -11.433 2.267 1.00 92.69 399 TYR A CA 1
ATOM 3228 C C . TYR A 1 399 ? -20.519 -10.733 2.550 1.00 92.69 399 TYR A C 1
ATOM 3230 O O . TYR A 1 399 ? -20.480 -9.604 3.032 1.00 92.69 399 TYR A O 1
ATOM 3238 N N . ILE A 1 400 ? -19.431 -11.374 2.142 1.00 94.00 400 ILE A N 1
ATOM 3239 C CA . ILE A 1 400 ? -18.172 -10.692 1.851 1.00 94.00 400 ILE A CA 1
ATOM 3240 C C . ILE A 1 400 ? -18.176 -10.359 0.363 1.00 94.00 400 ILE A C 1
ATOM 3242 O O . ILE A 1 400 ? -18.447 -11.218 -0.473 1.00 94.00 400 ILE A O 1
ATOM 3246 N N . VAL A 1 401 ? -17.886 -9.107 0.033 1.00 93.62 401 VAL A N 1
ATOM 3247 C CA . VAL A 1 401 ? -17.906 -8.591 -1.336 1.00 93.62 401 VAL A CA 1
ATOM 3248 C C . VAL A 1 401 ? -16.476 -8.308 -1.769 1.00 93.62 401 VAL A C 1
ATOM 3250 O O . VAL A 1 401 ? -15.843 -7.387 -1.251 1.00 93.62 401 VAL A O 1
ATOM 3253 N N . LEU A 1 402 ? -15.954 -9.078 -2.720 1.00 92.81 402 LEU A N 1
ATOM 3254 C CA . LEU A 1 402 ? -14.660 -8.794 -3.342 1.00 92.81 402 LEU A CA 1
ATOM 3255 C C . LEU A 1 402 ? -14.880 -7.951 -4.596 1.00 92.81 402 LEU A C 1
ATOM 3257 O O . LEU A 1 402 ? -15.738 -8.269 -5.419 1.00 92.81 402 LEU A O 1
ATOM 3261 N N . SER A 1 403 ? -14.106 -6.878 -4.735 1.00 90.94 403 SER A N 1
ATOM 3262 C CA . SER A 1 403 ? -14.228 -5.925 -5.836 1.00 90.94 403 SER A CA 1
ATOM 3263 C C . SER A 1 403 ? -13.046 -6.074 -6.787 1.00 90.94 403 SER A C 1
ATOM 3265 O O . SER A 1 403 ? -11.922 -5.708 -6.435 1.00 90.94 403 SER A O 1
ATOM 3267 N N . ASP A 1 404 ? -13.292 -6.590 -7.994 1.00 87.62 404 ASP A N 1
ATOM 3268 C CA . ASP A 1 404 ? -12.319 -6.563 -9.091 1.00 87.62 404 ASP A CA 1
ATOM 3269 C C . ASP A 1 404 ? -12.361 -5.178 -9.747 1.00 87.62 404 ASP A C 1
ATOM 3271 O O . ASP A 1 404 ? -13.020 -4.930 -10.760 1.00 87.62 404 ASP A O 1
ATOM 3275 N N . SER A 1 405 ? -11.743 -4.233 -9.045 1.00 78.25 405 SER A N 1
ATOM 3276 C CA . SER A 1 405 ? -11.888 -2.801 -9.281 1.00 78.25 405 SER A CA 1
ATOM 3277 C C . SER A 1 405 ? -10.858 -2.242 -10.252 1.00 78.25 405 SER A C 1
ATOM 3279 O O . SER A 1 405 ? -9.773 -2.787 -10.453 1.00 78.25 405 SER A O 1
ATOM 3281 N N . VAL A 1 406 ? -11.217 -1.113 -10.866 1.00 62.88 406 VAL A N 1
ATOM 3282 C CA . VAL A 1 406 ? -10.466 -0.460 -11.942 1.00 62.88 406 VAL A CA 1
ATOM 3283 C C . VAL A 1 406 ? -9.222 0.252 -11.392 1.00 62.88 406 VAL A C 1
ATOM 3285 O O . VAL A 1 406 ? -9.128 1.476 -11.387 1.00 62.88 406 VAL A O 1
ATOM 3288 N N . PHE A 1 407 ? -8.228 -0.517 -10.956 1.00 65.56 407 PHE A N 1
ATOM 3289 C CA . PHE A 1 407 ? -6.857 -0.043 -10.794 1.00 65.56 407 PHE A CA 1
ATOM 3290 C C . PHE A 1 407 ? -5.999 -0.684 -11.888 1.00 65.56 407 PHE A C 1
ATOM 3292 O O . PHE A 1 407 ? -5.579 -1.838 -11.794 1.00 65.56 407 PHE A O 1
ATOM 3299 N N . SER A 1 408 ? -5.796 0.042 -12.995 1.00 63.88 408 SER A N 1
ATOM 3300 C CA . SER A 1 408 ? -5.029 -0.468 -14.137 1.00 63.88 408 SER A CA 1
ATOM 3301 C C . SER A 1 408 ? -3.545 -0.558 -13.783 1.00 63.88 408 SER A C 1
ATOM 3303 O O . SER A 1 408 ? -2.787 0.398 -13.938 1.00 63.88 408 SER A O 1
ATOM 3305 N N . LEU A 1 409 ? -3.122 -1.739 -13.331 1.00 63.78 409 LEU A N 1
ATOM 3306 C CA . LEU A 1 409 ? -1.720 -2.137 -13.196 1.00 63.78 409 LEU A CA 1
ATOM 3307 C C . LEU A 1 409 ? -1.110 -2.411 -14.583 1.00 63.78 409 LEU A C 1
ATOM 3309 O O . LEU A 1 409 ? -0.702 -3.532 -14.889 1.00 63.78 409 LEU A O 1
ATOM 3313 N N . ALA A 1 410 ? -1.131 -1.413 -15.465 1.00 67.19 410 ALA A N 1
ATOM 3314 C CA . ALA A 1 410 ? -0.508 -1.483 -16.781 1.00 67.19 410 ALA A CA 1
ATOM 3315 C C . ALA A 1 410 ? 0.994 -1.160 -16.698 1.00 67.19 410 ALA A C 1
ATOM 3317 O O . ALA A 1 410 ? 1.451 -0.475 -15.784 1.00 67.19 410 ALA A O 1
ATOM 3318 N N . LEU A 1 411 ? 1.785 -1.578 -17.689 1.00 66.06 411 LEU A N 1
ATOM 3319 C CA . LEU A 1 411 ? 3.215 -1.237 -17.723 1.00 66.06 411 LEU A CA 1
ATOM 3320 C C . LEU A 1 411 ? 3.462 0.278 -17.751 1.00 66.06 411 LEU A C 1
ATOM 3322 O O . LEU A 1 411 ? 4.489 0.743 -17.263 1.00 66.06 411 LEU A O 1
ATOM 3326 N N . SER A 1 412 ? 2.513 1.064 -18.266 1.00 67.44 412 SER A N 1
ATOM 3327 C CA . SER A 1 412 ? 2.602 2.526 -18.272 1.00 67.44 412 SER A CA 1
ATOM 3328 C C . SER A 1 412 ? 2.665 3.142 -16.871 1.00 67.44 412 SER A C 1
ATOM 3330 O O . SER A 1 412 ? 3.308 4.181 -16.708 1.00 67.44 412 SER A O 1
ATOM 3332 N N . VAL A 1 413 ? 2.064 2.506 -15.855 1.00 73.00 413 VAL A N 1
ATOM 3333 C CA . VAL A 1 413 ? 2.138 2.970 -14.457 1.00 73.00 413 VAL A CA 1
ATOM 3334 C C . VAL A 1 413 ? 3.419 2.533 -13.748 1.00 73.00 413 VAL A C 1
ATOM 3336 O O . VAL A 1 413 ? 3.668 2.985 -12.637 1.00 73.00 413 VAL A O 1
ATOM 3339 N N . MET A 1 414 ? 4.249 1.697 -14.385 1.00 71.38 414 MET A N 1
ATOM 3340 C CA . MET A 1 414 ? 5.568 1.274 -13.893 1.00 71.38 414 MET A CA 1
ATOM 3341 C C . MET A 1 414 ? 6.709 2.228 -14.315 1.00 71.38 414 MET A C 1
ATOM 3343 O O . MET A 1 414 ? 7.877 1.968 -14.030 1.00 71.38 414 MET A O 1
ATOM 3347 N N . LEU A 1 415 ? 6.391 3.343 -14.989 1.00 71.81 415 LEU A N 1
ATOM 3348 C CA . LEU A 1 415 ? 7.363 4.296 -15.538 1.00 71.81 415 LEU A CA 1
ATOM 3349 C C . LEU A 1 415 ? 7.295 5.671 -14.845 1.00 71.81 415 LEU A C 1
ATOM 3351 O O . LEU A 1 415 ? 6.238 6.302 -14.825 1.00 71.81 415 LEU A O 1
ATOM 3355 N N . ASN A 1 416 ? 8.439 6.169 -14.355 1.00 69.81 416 ASN A N 1
ATOM 3356 C CA . ASN A 1 416 ? 8.584 7.440 -13.616 1.00 69.81 416 ASN A CA 1
ATOM 3357 C C . ASN A 1 416 ? 9.035 8.631 -14.476 1.00 69.81 416 ASN A C 1
ATOM 3359 O O . ASN A 1 416 ? 9.718 9.498 -13.968 1.00 69.81 416 ASN A O 1
ATOM 3363 N N . ASP A 1 417 ? 8.670 8.677 -15.760 1.00 73.31 417 ASP A N 1
ATOM 3364 C CA . ASP A 1 417 ? 9.209 9.619 -16.764 1.00 73.31 417 ASP A CA 1
ATOM 3365 C C . ASP A 1 417 ? 10.614 9.224 -17.268 1.00 73.31 417 ASP A C 1
ATOM 3367 O O . ASP A 1 417 ? 11.632 9.830 -16.921 1.00 73.31 417 ASP A O 1
ATOM 3371 N N . PRO A 1 418 ? 10.703 8.168 -18.100 1.00 64.50 418 PRO A N 1
ATOM 3372 C CA . PRO A 1 418 ? 11.960 7.745 -18.713 1.00 64.50 418 PRO A CA 1
ATOM 3373 C C . PRO A 1 418 ? 12.595 8.816 -19.617 1.00 64.50 418 PRO A C 1
ATOM 3375 O O . PRO A 1 418 ? 13.779 8.686 -19.952 1.00 64.50 418 PRO A O 1
ATOM 3378 N N . PHE A 1 419 ? 11.847 9.852 -20.023 1.00 67.19 419 PHE A N 1
ATOM 3379 C CA . PHE A 1 419 ? 12.281 10.842 -21.003 1.00 67.19 419 PHE A CA 1
ATOM 3380 C C . PHE A 1 419 ? 11.876 12.279 -20.614 1.00 67.19 419 PHE A C 1
ATOM 3382 O O . PHE A 1 419 ? 11.203 12.949 -21.391 1.00 67.19 419 PHE A O 1
ATOM 3389 N N . GLU A 1 420 ? 12.404 12.793 -19.491 1.00 65.44 420 GLU A N 1
ATOM 3390 C CA . GLU A 1 420 ? 12.153 14.158 -18.946 1.00 65.44 420 GLU A CA 1
ATOM 3391 C C . GLU A 1 420 ? 12.241 15.297 -19.992 1.00 65.44 420 GLU A C 1
ATOM 3393 O O . GLU A 1 420 ? 11.635 16.354 -19.838 1.00 65.44 420 GLU A O 1
ATOM 3398 N N . HIS A 1 421 ? 13.003 15.112 -21.075 1.00 66.12 421 HIS A N 1
ATOM 3399 C CA . HIS A 1 421 ? 13.199 16.118 -22.129 1.00 66.12 421 HIS A CA 1
ATOM 3400 C C . HIS A 1 421 ? 12.392 15.865 -23.411 1.00 66.12 421 HIS A C 1
ATOM 3402 O O . HIS A 1 421 ? 12.522 16.636 -24.357 1.00 66.12 421 HIS A O 1
ATOM 3408 N N . LEU A 1 422 ? 11.601 14.792 -23.471 1.00 66.94 422 LEU A N 1
ATOM 3409 C CA . LEU A 1 422 ? 10.817 14.381 -24.638 1.00 66.94 422 LEU A CA 1
ATOM 3410 C C . LEU A 1 422 ? 9.388 13.998 -24.198 1.00 66.94 422 LEU A C 1
ATOM 3412 O O 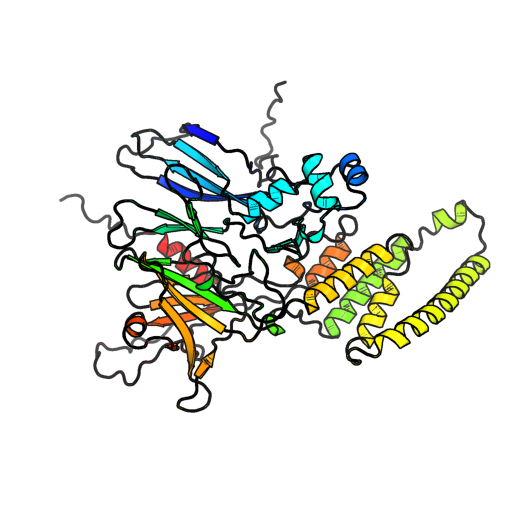. LEU A 1 422 ? 9.013 12.825 -24.289 1.00 66.94 422 LEU A O 1
ATOM 3416 N N . PRO A 1 423 ? 8.577 14.966 -23.726 1.00 71.06 423 PRO A N 1
ATOM 3417 C CA . PRO A 1 423 ? 7.244 14.696 -23.175 1.00 71.06 423 PRO A CA 1
ATOM 3418 C C . PRO A 1 423 ? 6.312 14.009 -24.181 1.00 71.06 423 PRO A C 1
ATOM 3420 O O . PRO A 1 423 ? 5.509 13.158 -23.811 1.00 71.06 423 PRO A O 1
ATOM 3423 N N . GLU A 1 424 ? 6.463 14.310 -25.471 1.00 69.50 424 GLU A N 1
ATOM 3424 C CA . GLU A 1 424 ? 5.703 13.644 -26.526 1.00 69.50 424 GLU A CA 1
ATOM 3425 C C . GLU A 1 424 ? 6.029 12.150 -26.647 1.00 69.50 424 GLU A C 1
ATOM 3427 O O . GLU A 1 424 ? 5.132 11.333 -26.863 1.00 69.50 424 GLU A O 1
ATOM 3432 N N . LEU A 1 425 ? 7.306 11.775 -26.507 1.00 67.38 425 LEU A N 1
ATOM 3433 C CA . LEU A 1 425 ? 7.739 10.378 -26.544 1.00 67.38 425 LEU A CA 1
ATOM 3434 C C . LEU A 1 425 ? 7.216 9.620 -25.322 1.00 67.38 425 LEU A C 1
ATOM 3436 O O . LEU A 1 425 ? 6.736 8.495 -25.472 1.00 67.38 425 LEU A O 1
ATOM 3440 N N . ASP A 1 426 ? 7.277 10.236 -24.139 1.00 68.50 426 ASP A N 1
ATOM 3441 C CA . ASP A 1 426 ? 6.710 9.671 -22.911 1.00 68.50 426 ASP A CA 1
ATOM 3442 C C . ASP A 1 426 ? 5.194 9.453 -23.046 1.00 68.50 426 ASP A C 1
ATOM 3444 O O . ASP A 1 426 ? 4.711 8.345 -22.813 1.00 68.50 426 ASP A O 1
ATOM 3448 N N . GLU A 1 427 ? 4.441 10.444 -23.537 1.00 76.00 427 GLU A N 1
ATOM 3449 C CA . GLU A 1 427 ? 2.995 10.321 -23.768 1.00 76.00 427 GLU A CA 1
ATOM 3450 C C . GLU A 1 427 ? 2.662 9.166 -24.728 1.00 76.00 427 GLU A C 1
ATOM 3452 O O . GLU A 1 427 ? 1.779 8.342 -24.457 1.00 76.00 427 GLU A O 1
ATOM 3457 N N . LYS A 1 428 ? 3.383 9.075 -25.851 1.00 70.62 428 LYS A N 1
ATOM 3458 C CA . LYS A 1 428 ? 3.198 8.024 -26.866 1.00 70.62 428 LYS A CA 1
ATOM 3459 C C . LYS A 1 428 ? 3.542 6.642 -26.296 1.00 70.62 428 LYS A C 1
ATOM 3461 O O . LYS A 1 428 ? 2.765 5.701 -26.483 1.00 70.62 428 LYS A O 1
ATOM 3466 N N . LEU A 1 429 ? 4.652 6.522 -25.560 1.00 68.56 429 LEU A N 1
ATOM 3467 C CA . LEU A 1 429 ? 5.065 5.285 -24.892 1.00 68.56 429 LEU A CA 1
ATOM 3468 C C . LEU A 1 429 ? 4.039 4.854 -23.838 1.00 68.56 429 LEU A C 1
ATOM 3470 O O . LEU A 1 429 ? 3.631 3.694 -23.814 1.00 68.56 429 LEU A O 1
ATOM 3474 N N . ARG A 1 430 ? 3.566 5.778 -22.997 1.00 74.88 430 ARG A N 1
ATOM 3475 C CA . ARG A 1 430 ? 2.537 5.485 -21.994 1.00 74.88 430 ARG A CA 1
ATOM 3476 C C . ARG A 1 430 ? 1.237 5.040 -22.641 1.00 74.88 430 ARG A C 1
ATOM 3478 O O . ARG A 1 430 ? 0.664 4.060 -22.188 1.00 74.88 430 ARG A O 1
ATOM 3485 N N . ARG A 1 431 ? 0.781 5.686 -23.718 1.00 73.81 431 ARG A N 1
ATOM 3486 C CA . ARG A 1 431 ? -0.416 5.248 -24.463 1.00 73.81 431 ARG A CA 1
ATOM 3487 C C . ARG A 1 431 ? -0.281 3.832 -25.018 1.00 73.81 431 ARG A C 1
ATOM 3489 O O . ARG A 1 431 ? -1.261 3.096 -24.999 1.00 73.81 431 ARG A O 1
ATOM 3496 N N . LEU A 1 432 ? 0.906 3.459 -25.494 1.00 66.88 432 LEU A N 1
ATOM 3497 C CA . LEU A 1 432 ? 1.193 2.109 -25.983 1.00 66.88 432 LEU A CA 1
ATOM 3498 C C . LEU A 1 432 ? 1.181 1.077 -24.843 1.00 66.88 432 LEU A C 1
ATOM 3500 O O . LEU A 1 432 ? 0.617 -0.002 -24.993 1.00 66.88 432 LEU A O 1
ATOM 3504 N N . LEU A 1 433 ? 1.814 1.408 -23.717 1.00 69.38 433 LEU A N 1
ATOM 3505 C CA . LEU A 1 433 ? 1.944 0.515 -22.564 1.00 69.38 433 LEU A CA 1
ATOM 3506 C C . LEU A 1 433 ? 0.700 0.487 -21.664 1.00 69.38 433 LEU A C 1
ATOM 3508 O O . LEU A 1 433 ? 0.622 -0.340 -20.756 1.00 69.38 433 LEU A O 1
ATOM 3512 N N . SER A 1 434 ? -0.252 1.393 -21.887 1.00 72.94 434 SER A N 1
ATOM 3513 C CA . SER A 1 434 ? -1.530 1.434 -21.186 1.00 72.94 434 SER A CA 1
ATOM 3514 C C . SER A 1 434 ? -2.475 0.351 -21.693 1.00 72.94 434 SER A C 1
ATOM 3516 O O . SER A 1 434 ? -2.564 0.065 -22.886 1.00 72.94 434 SER A O 1
ATOM 3518 N N . LYS A 1 435 ? -3.250 -0.209 -20.767 1.00 70.62 435 LYS A N 1
ATOM 3519 C CA . LYS A 1 435 ? -4.344 -1.132 -21.059 1.00 70.62 435 LYS A CA 1
ATOM 3520 C C . LYS A 1 435 ? -5.675 -0.414 -20.868 1.00 70.62 435 LYS A C 1
ATOM 3522 O O . LYS A 1 435 ? -5.819 0.367 -19.927 1.00 70.62 435 LYS A O 1
ATOM 3527 N N . ALA A 1 436 ? -6.628 -0.669 -21.766 1.00 73.81 436 ALA A N 1
ATOM 3528 C CA . ALA A 1 436 ? -7.984 -0.159 -21.614 1.00 73.81 436 ALA A CA 1
ATOM 3529 C C . ALA A 1 436 ? -8.585 -0.689 -20.307 1.00 73.81 436 ALA A C 1
ATOM 3531 O O . ALA A 1 436 ? -8.489 -1.878 -20.006 1.00 73.81 436 ALA A O 1
ATOM 3532 N N . THR A 1 437 ? -9.176 0.207 -19.529 1.00 74.00 437 THR A N 1
ATOM 3533 C CA . THR A 1 437 ? -9.949 -0.145 -18.342 1.00 74.00 437 THR A CA 1
ATOM 3534 C C . THR A 1 437 ? -11.295 -0.716 -18.766 1.00 74.00 437 THR A C 1
ATOM 3536 O O . THR A 1 437 ? -11.944 -0.156 -19.652 1.00 74.00 437 THR A O 1
ATOM 3539 N N . ILE A 1 438 ? -11.724 -1.803 -18.130 1.00 76.56 438 ILE A N 1
ATOM 3540 C CA . ILE A 1 438 ? -13.083 -2.324 -18.306 1.00 76.56 438 ILE A CA 1
ATOM 3541 C C . ILE A 1 438 ? -14.113 -1.287 -17.808 1.00 76.56 438 ILE A C 1
ATOM 3543 O O . ILE A 1 438 ? -13.863 -0.626 -16.798 1.00 76.56 438 ILE A O 1
ATOM 3547 N N . PRO A 1 439 ? -15.243 -1.089 -18.515 1.00 80.81 439 PRO A N 1
ATOM 3548 C CA . PRO A 1 439 ? -16.233 -0.058 -18.184 1.00 80.81 439 PRO A CA 1
ATOM 3549 C C . PRO A 1 439 ? -17.233 -0.492 -17.099 1.00 80.81 439 PRO A C 1
ATOM 3551 O O . PRO A 1 439 ? -18.203 0.216 -16.832 1.00 80.81 439 PRO A O 1
ATOM 3554 N N . TYR A 1 440 ? -17.025 -1.659 -16.495 1.00 81.69 440 TYR A N 1
ATOM 3555 C CA . TYR A 1 440 ? -17.857 -2.217 -15.440 1.00 81.69 440 TYR A CA 1
ATOM 3556 C C . TYR A 1 440 ? -16.985 -2.652 -14.268 1.00 81.69 440 TYR A C 1
ATOM 3558 O O . TYR A 1 440 ? -15.794 -2.931 -14.420 1.00 81.69 440 TYR A O 1
ATOM 3566 N N . LEU A 1 441 ? -17.605 -2.721 -13.098 1.00 82.38 441 LEU A N 1
ATOM 3567 C CA . LEU A 1 441 ? -17.033 -3.333 -11.917 1.00 82.38 441 LEU A CA 1
ATOM 3568 C C . LEU A 1 441 ? -17.568 -4.755 -11.781 1.00 82.38 441 LEU A C 1
ATOM 3570 O O . LEU A 1 441 ? -18.784 -4.955 -11.795 1.00 82.38 441 LEU A O 1
ATOM 3574 N N . ARG A 1 442 ? -16.669 -5.728 -11.620 1.00 86.06 442 ARG A N 1
ATOM 3575 C CA . ARG A 1 442 ? -17.039 -7.109 -11.308 1.00 86.06 442 ARG A CA 1
ATOM 3576 C C . ARG A 1 442 ? -16.966 -7.318 -9.797 1.00 86.06 442 ARG A C 1
ATOM 3578 O O . ARG A 1 442 ? -15.934 -7.066 -9.176 1.00 86.06 442 ARG A O 1
ATOM 3585 N N . LEU A 1 443 ? -18.081 -7.756 -9.220 1.00 89.25 443 LEU A N 1
ATOM 3586 C CA . LEU A 1 443 ? -18.197 -8.073 -7.801 1.00 89.25 443 LEU A CA 1
ATOM 3587 C C . LEU A 1 443 ? -18.352 -9.576 -7.607 1.00 89.25 443 LEU A C 1
ATOM 3589 O O . LEU A 1 443 ? -19.177 -10.206 -8.266 1.00 89.25 443 LEU A O 1
ATOM 3593 N N . TRP A 1 444 ? -17.604 -10.110 -6.650 1.00 89.00 444 TRP A N 1
ATOM 3594 C CA . TRP A 1 444 ? -17.710 -11.488 -6.193 1.00 89.00 444 TRP A CA 1
ATOM 3595 C C . TRP A 1 444 ? -18.342 -11.491 -4.808 1.00 89.00 444 TRP A C 1
ATOM 3597 O O . TRP A 1 444 ? -17.802 -10.896 -3.874 1.00 89.00 444 TRP A O 1
ATOM 3607 N N . LEU A 1 445 ? -19.493 -12.140 -4.674 1.00 89.75 445 LEU A N 1
ATOM 3608 C CA . LEU A 1 445 ? -20.204 -12.256 -3.406 1.00 89.75 445 LEU A CA 1
ATOM 3609 C C . LEU A 1 445 ? -19.909 -13.629 -2.799 1.00 89.75 445 LEU A C 1
ATOM 3611 O O . LEU A 1 445 ? -20.063 -14.653 -3.461 1.00 89.75 445 LEU A O 1
ATOM 3615 N N . ILE A 1 446 ? -19.471 -13.636 -1.546 1.00 89.38 446 ILE A N 1
ATOM 3616 C CA . ILE A 1 446 ? -19.145 -14.836 -0.776 1.00 89.38 446 ILE A CA 1
ATOM 3617 C C . ILE A 1 446 ? -20.107 -14.906 0.405 1.00 89.38 446 ILE A C 1
ATOM 3619 O O . ILE A 1 446 ? -20.109 -13.992 1.231 1.00 89.38 446 ILE A O 1
ATOM 3623 N N . ASP A 1 447 ? -20.927 -15.956 0.487 1.00 88.50 447 ASP A N 1
ATOM 3624 C CA . ASP A 1 447 ? -21.835 -16.152 1.622 1.00 88.50 447 ASP A CA 1
ATOM 3625 C C . ASP A 1 447 ? -21.021 -16.495 2.878 1.00 88.50 447 ASP A C 1
ATOM 3627 O O . ASP A 1 447 ? -20.224 -17.437 2.905 1.00 88.50 447 ASP A O 1
ATOM 3631 N N . ARG A 1 448 ? -21.195 -15.693 3.928 1.00 89.06 448 ARG A N 1
ATOM 3632 C CA . ARG A 1 448 ? -20.445 -15.830 5.177 1.00 89.06 448 ARG A CA 1
ATOM 3633 C C . ARG A 1 448 ? -20.760 -17.131 5.901 1.00 89.06 448 ARG A C 1
ATOM 3635 O O . ARG A 1 448 ? -19.878 -17.655 6.577 1.00 89.06 448 ARG A O 1
ATOM 3642 N N . GLU A 1 449 ? -21.968 -17.671 5.747 1.00 87.50 449 GLU A N 1
ATOM 3643 C CA . GLU A 1 449 ? -22.336 -18.939 6.383 1.00 87.50 449 GLU A CA 1
ATOM 3644 C C . GLU A 1 449 ? -21.512 -20.119 5.849 1.00 87.50 449 GLU A C 1
ATOM 3646 O O . GLU A 1 449 ? -21.356 -21.127 6.542 1.00 87.50 449 GLU A O 1
ATOM 3651 N N . GLU A 1 450 ? -20.954 -20.016 4.638 1.00 83.88 450 GLU A N 1
ATOM 3652 C CA . GLU A 1 450 ? -20.122 -21.078 4.068 1.00 83.88 450 GLU A CA 1
ATOM 3653 C C . GLU A 1 450 ? -18.732 -21.163 4.700 1.00 83.88 450 GLU A C 1
ATOM 3655 O O . GLU A 1 450 ? -18.166 -22.257 4.751 1.00 83.88 450 GLU A O 1
ATOM 3660 N N . LEU A 1 451 ? -18.211 -20.056 5.246 1.00 85.19 451 LEU A N 1
ATOM 3661 C CA . LEU A 1 451 ? -16.883 -20.001 5.876 1.00 85.19 451 LEU A CA 1
ATOM 3662 C C . LEU A 1 451 ? -16.730 -21.055 6.979 1.00 85.19 451 LEU A C 1
ATOM 3664 O O . LEU A 1 451 ? -15.672 -21.675 7.104 1.00 85.19 451 LEU A O 1
ATOM 3668 N N . ASP A 1 452 ? -17.795 -21.272 7.752 1.00 81.12 452 ASP A N 1
ATOM 3669 C CA . ASP A 1 452 ? -17.811 -22.206 8.880 1.00 81.12 452 ASP A CA 1
ATOM 3670 C C . ASP A 1 452 ? -18.284 -23.617 8.480 1.00 81.12 452 ASP A C 1
ATOM 3672 O O . ASP A 1 452 ? -18.059 -24.577 9.220 1.00 81.12 452 ASP A O 1
ATOM 3676 N N . ARG A 1 453 ? -18.918 -23.771 7.307 1.00 77.25 453 ARG A N 1
ATOM 3677 C CA . ARG A 1 453 ? -19.412 -25.064 6.798 1.00 77.25 453 ARG A CA 1
ATOM 3678 C C . ARG A 1 453 ? -18.368 -25.813 5.975 1.00 77.25 453 ARG A C 1
ATOM 3680 O O . ARG A 1 453 ? -18.287 -27.036 6.078 1.00 77.25 453 ARG A O 1
ATOM 3687 N N . VAL A 1 454 ? -17.588 -25.103 5.158 1.00 65.56 454 VAL A N 1
ATOM 3688 C CA . VAL A 1 454 ? -16.653 -25.702 4.196 1.00 65.56 454 VAL A CA 1
ATOM 3689 C C . VAL A 1 454 ? -15.236 -25.171 4.441 1.00 65.56 454 VAL A C 1
ATOM 3691 O O . VAL A 1 454 ? -14.859 -24.111 3.940 1.00 65.56 454 VAL A O 1
ATOM 3694 N N . PRO A 1 455 ? -14.399 -25.887 5.209 1.00 62.38 455 PRO A N 1
ATOM 3695 C CA . PRO A 1 455 ? -13.014 -25.479 5.396 1.00 62.38 455 PRO A CA 1
ATOM 3696 C C . PRO A 1 455 ? -12.207 -25.618 4.092 1.00 62.38 455 PRO A C 1
ATOM 3698 O O . PRO A 1 455 ? -12.214 -26.659 3.436 1.00 62.38 455 PRO A O 1
ATOM 3701 N N . GLY A 1 456 ? -11.457 -24.570 3.737 1.00 59.59 456 GLY A N 1
ATOM 3702 C CA . GLY A 1 456 ? -10.402 -24.600 2.715 1.00 59.59 456 GLY A CA 1
ATOM 3703 C C . GLY A 1 456 ? -10.803 -24.230 1.280 1.00 59.59 456 GLY A C 1
ATOM 3704 O O . GLY A 1 456 ? -9.917 -23.889 0.489 1.00 59.59 456 GLY A O 1
ATOM 3705 N N . ARG A 1 457 ? -12.093 -24.238 0.917 1.00 57.00 457 ARG A N 1
ATOM 3706 C CA . ARG A 1 457 ? -12.596 -23.780 -0.398 1.00 57.00 457 ARG A CA 1
ATOM 3707 C C . ARG A 1 457 ? -13.966 -23.133 -0.249 1.00 57.00 457 ARG A C 1
ATOM 3709 O O . ARG A 1 457 ? -14.787 -23.665 0.488 1.00 57.00 457 ARG A O 1
ATOM 3716 N N . ILE A 1 458 ? -14.197 -22.024 -0.947 1.00 61.09 458 ILE A N 1
ATOM 3717 C CA . ILE A 1 458 ? -15.483 -21.320 -0.946 1.00 61.09 458 ILE A CA 1
ATOM 3718 C C . ILE A 1 458 ? -15.896 -20.992 -2.367 1.00 61.09 458 ILE A C 1
ATOM 3720 O O . ILE A 1 458 ? -15.066 -20.602 -3.195 1.00 61.09 458 ILE A O 1
ATOM 3724 N N . ILE A 1 459 ? -17.192 -21.150 -2.608 1.00 54.19 459 ILE A N 1
ATOM 3725 C CA . ILE A 1 459 ? -17.806 -20.936 -3.902 1.00 54.19 459 ILE A CA 1
ATOM 3726 C C . ILE A 1 459 ? -18.079 -19.440 -4.063 1.00 54.19 459 ILE A C 1
ATOM 3728 O O . ILE A 1 459 ? -18.826 -18.825 -3.303 1.00 54.19 459 ILE A O 1
ATOM 3732 N N . SER A 1 460 ? -17.450 -18.846 -5.064 1.00 46.16 460 SER A N 1
ATOM 3733 C CA . SER A 1 460 ? -17.934 -17.632 -5.698 1.00 46.16 460 SER A CA 1
ATOM 3734 C C . SER A 1 460 ? -18.602 -18.031 -7.007 1.00 46.16 460 SER A C 1
ATOM 3736 O O . SER A 1 460 ? -18.277 -19.069 -7.564 1.00 46.16 460 SER A O 1
ATOM 3738 N N . PHE A 1 461 ? -19.581 -17.277 -7.480 1.00 55.28 461 PHE A N 1
ATOM 3739 C CA . PHE A 1 461 ? -20.397 -17.680 -8.622 1.00 55.28 461 PHE A CA 1
ATOM 3740 C C . PHE A 1 461 ? -20.258 -16.619 -9.709 1.00 55.28 461 PHE A C 1
ATOM 3742 O O . PHE A 1 461 ? -20.388 -15.429 -9.418 1.00 55.28 461 PHE A O 1
ATOM 3749 N N . ASP A 1 462 ? -19.981 -17.051 -10.936 1.00 38.19 462 ASP A N 1
ATOM 3750 C CA . ASP A 1 462 ? -19.993 -16.206 -12.128 1.00 38.19 462 ASP A CA 1
ATOM 3751 C C . ASP A 1 462 ? -21.246 -16.572 -12.927 1.00 38.19 462 ASP A C 1
ATOM 3753 O O . ASP A 1 462 ? -21.489 -17.750 -13.181 1.00 38.19 462 ASP A O 1
ATOM 3757 N N . ASP A 1 463 ? -22.064 -15.587 -13.282 1.00 37.97 463 ASP A N 1
ATOM 3758 C CA . ASP A 1 463 ? -23.099 -15.781 -14.293 1.00 37.97 463 ASP A CA 1
ATOM 3759 C C . ASP A 1 463 ? -23.005 -14.582 -15.235 1.00 37.97 463 ASP A C 1
ATOM 3761 O O . ASP A 1 463 ? -23.391 -13.465 -14.890 1.00 37.97 463 ASP A O 1
ATOM 3765 N N . ASP A 1 464 ? -22.447 -14.808 -16.424 1.00 38.66 464 ASP A N 1
ATOM 3766 C CA . ASP A 1 464 ? -22.265 -13.820 -17.501 1.00 38.66 464 ASP A CA 1
ATOM 3767 C C . ASP A 1 464 ? -23.615 -13.354 -18.116 1.00 38.66 464 ASP A C 1
ATOM 3769 O O . ASP A 1 464 ? -23.676 -12.739 -19.185 1.00 38.66 464 ASP A O 1
ATOM 3773 N N . GLN A 1 465 ? -24.737 -13.621 -17.445 1.00 33.91 465 GLN A N 1
ATOM 3774 C CA . GLN A 1 465 ? -26.073 -13.185 -17.831 1.00 33.91 465 GLN A CA 1
ATOM 3775 C C . GLN A 1 465 ? -26.356 -11.814 -17.199 1.00 33.91 465 GLN A C 1
ATOM 3777 O O . GLN A 1 465 ? -26.677 -11.702 -16.019 1.00 33.91 465 GLN A O 1
ATOM 3782 N N . ASN A 1 466 ? -26.247 -10.750 -18.001 1.00 33.38 466 ASN A N 1
ATOM 3783 C CA . ASN A 1 466 ? -26.655 -9.383 -17.653 1.00 33.38 466 ASN A CA 1
ATOM 3784 C C . ASN A 1 466 ? -28.052 -9.344 -16.996 1.00 33.38 466 ASN A C 1
ATOM 3786 O O . ASN A 1 466 ? -29.068 -9.314 -17.693 1.00 33.38 466 ASN A O 1
ATOM 3790 N N . ILE A 1 467 ? -28.122 -9.279 -15.664 1.00 34.12 467 ILE A N 1
ATOM 3791 C CA . ILE A 1 467 ? -29.375 -8.984 -14.965 1.00 34.12 467 ILE A CA 1
ATOM 3792 C C . ILE A 1 467 ? -29.555 -7.469 -14.946 1.00 34.12 467 ILE A C 1
ATOM 3794 O O . ILE A 1 467 ? -28.831 -6.732 -14.277 1.00 34.12 467 ILE A O 1
ATOM 3798 N N . ASN A 1 468 ? -30.552 -7.012 -15.695 1.00 28.83 468 ASN A N 1
ATOM 3799 C CA . ASN A 1 468 ? -31.001 -5.631 -15.699 1.00 28.83 468 ASN A CA 1
ATOM 3800 C C . ASN A 1 468 ? -31.701 -5.349 -14.354 1.00 28.83 468 ASN A C 1
ATOM 3802 O O . ASN A 1 468 ? -32.791 -5.855 -14.102 1.00 28.83 468 ASN A O 1
ATOM 3806 N N . LEU A 1 469 ? -31.068 -4.574 -13.469 1.00 33.56 469 LEU A N 1
ATOM 3807 C CA . LEU A 1 469 ? -31.516 -4.307 -12.088 1.00 33.56 469 LEU A CA 1
ATOM 3808 C C . LEU A 1 469 ? -32.775 -3.418 -11.972 1.00 33.56 469 LEU A C 1
ATOM 3810 O O . LEU A 1 469 ? -32.969 -2.776 -10.941 1.00 33.56 469 LEU A O 1
ATOM 3814 N N . GLN A 1 470 ? -33.624 -3.339 -13.000 1.00 31.19 470 GLN A N 1
ATOM 3815 C CA . GLN A 1 470 ? -34.791 -2.450 -12.977 1.00 31.19 470 GLN A CA 1
ATOM 3816 C C . GLN A 1 470 ? -36.161 -3.117 -12.856 1.00 31.19 470 GLN A C 1
ATOM 3818 O O . GLN A 1 470 ? -37.064 -2.422 -12.415 1.00 31.19 470 GLN A O 1
ATOM 3823 N N . ASP A 1 471 ? -36.339 -4.419 -13.089 1.00 35.00 471 ASP A N 1
ATOM 3824 C CA . ASP A 1 471 ? -37.682 -5.018 -13.020 1.00 35.00 471 ASP A CA 1
ATOM 3825 C C . ASP A 1 471 ? -37.654 -6.482 -12.547 1.00 35.00 471 ASP A C 1
ATOM 3827 O O . ASP A 1 471 ? -37.565 -7.392 -13.366 1.00 35.00 471 ASP A O 1
ATOM 3831 N N . ASP A 1 472 ? -37.778 -6.738 -11.239 1.00 34.59 472 ASP A N 1
ATOM 3832 C CA . ASP A 1 472 ? -38.363 -8.011 -10.781 1.00 34.59 472 ASP A CA 1
ATOM 3833 C C . ASP A 1 472 ? -39.034 -7.891 -9.393 1.00 34.59 472 ASP A C 1
ATOM 3835 O O . ASP A 1 472 ? -38.362 -7.959 -8.361 1.00 34.59 472 ASP A O 1
ATOM 3839 N N . PRO A 1 473 ? -40.367 -7.717 -9.334 1.00 34.47 473 PRO A N 1
ATOM 3840 C CA . PRO A 1 473 ? -41.140 -7.720 -8.095 1.00 34.47 473 PRO A CA 1
ATOM 3841 C C . PRO A 1 473 ? -41.551 -9.130 -7.613 1.00 34.47 473 PRO A C 1
ATOM 3843 O O . PRO A 1 473 ? -42.430 -9.232 -6.758 1.00 34.47 473 PRO A O 1
ATOM 3846 N N . SER A 1 474 ? -40.973 -10.224 -8.133 1.00 33.97 474 SER A N 1
ATOM 3847 C CA . SER A 1 474 ? -41.484 -11.590 -7.900 1.00 33.97 474 SER A CA 1
ATOM 3848 C C . SER A 1 474 ? -40.676 -12.498 -6.956 1.00 33.97 474 SER A C 1
ATOM 3850 O O . SER A 1 474 ? -40.943 -13.699 -6.886 1.00 33.97 474 SER A O 1
ATOM 3852 N N . VAL A 1 475 ? -39.758 -11.964 -6.144 1.00 40.62 475 VAL A N 1
ATOM 3853 C CA . VAL A 1 475 ? -39.110 -12.762 -5.082 1.00 40.62 475 VAL A CA 1
ATOM 3854 C C . VAL A 1 475 ? -39.984 -12.760 -3.823 1.00 40.62 475 VAL A C 1
ATOM 3856 O O . VAL A 1 475 ? -39.856 -11.901 -2.958 1.00 40.62 475 VAL A O 1
ATOM 3859 N N . GLY A 1 476 ? -40.918 -13.711 -3.758 1.00 35.53 476 GLY A N 1
ATOM 3860 C CA . GLY A 1 476 ? -41.771 -13.957 -2.592 1.00 35.53 476 GLY A CA 1
ATOM 3861 C C . GLY A 1 476 ? -41.057 -14.671 -1.432 1.00 35.53 476 GLY A C 1
ATOM 3862 O O . GLY A 1 476 ? -40.153 -15.479 -1.640 1.00 35.53 476 GLY A O 1
ATOM 3863 N N . ASP A 1 477 ? -41.529 -14.386 -0.215 1.00 35.41 477 ASP A N 1
ATOM 3864 C CA . ASP A 1 477 ? -41.015 -14.773 1.113 1.00 35.41 477 ASP A CA 1
ATOM 3865 C C . ASP A 1 477 ? -41.075 -16.284 1.468 1.00 35.41 477 ASP A C 1
ATOM 3867 O O . ASP A 1 477 ? -41.550 -16.649 2.546 1.00 35.41 477 ASP A O 1
ATOM 3871 N N . ASP A 1 478 ? -40.611 -17.204 0.614 1.00 35.19 478 ASP A N 1
ATOM 3872 C CA . ASP A 1 478 ? -40.538 -18.642 0.958 1.00 35.19 478 ASP A CA 1
ATOM 3873 C C . ASP A 1 478 ? -39.081 -19.145 1.092 1.00 35.19 478 ASP A C 1
ATOM 3875 O O . ASP A 1 478 ? -38.461 -19.533 0.097 1.00 35.19 478 ASP A O 1
ATOM 3879 N N . PRO A 1 479 ? -38.516 -19.213 2.319 1.00 34.50 479 PRO A N 1
ATOM 3880 C CA . PRO A 1 479 ? -37.133 -19.635 2.559 1.00 34.50 479 PRO A CA 1
ATOM 3881 C C . PRO A 1 479 ? -36.872 -21.129 2.303 1.00 34.50 479 PRO A C 1
ATOM 3883 O O . PRO A 1 479 ? -35.733 -21.575 2.432 1.00 34.50 479 PRO A O 1
ATOM 3886 N N . LYS A 1 480 ? -37.898 -21.937 1.989 1.00 30.67 480 LYS A N 1
ATOM 3887 C CA . LYS A 1 480 ? -37.790 -23.408 1.908 1.00 30.67 480 LYS A CA 1
ATOM 3888 C C . LYS A 1 480 ? -37.684 -23.972 0.487 1.00 30.67 480 LYS A C 1
ATOM 3890 O O . LYS A 1 480 ? -37.613 -25.190 0.337 1.00 30.67 480 LYS A O 1
ATOM 3895 N N . LYS A 1 481 ? -37.645 -23.127 -0.551 1.00 29.94 481 LYS A N 1
ATOM 3896 C CA . LYS A 1 481 ? -37.543 -23.558 -1.964 1.00 29.94 481 LYS A CA 1
ATOM 3897 C C . LYS A 1 481 ? -36.163 -23.396 -2.613 1.00 29.94 481 LYS A C 1
ATOM 3899 O O . LYS A 1 481 ? -36.030 -23.654 -3.806 1.00 29.94 481 LYS A O 1
ATOM 3904 N N . LEU A 1 482 ? -35.131 -23.014 -1.865 1.00 32.69 482 LEU A N 1
ATOM 3905 C CA . LEU A 1 482 ? -33.774 -22.912 -2.404 1.00 32.69 482 LEU A CA 1
ATOM 3906 C C . LEU A 1 482 ? -33.093 -24.293 -2.380 1.00 32.69 482 LEU A C 1
ATOM 3908 O O . LEU A 1 482 ? -32.738 -24.799 -1.318 1.00 32.69 482 LEU A O 1
ATOM 3912 N N . GLY A 1 483 ? -32.943 -24.902 -3.563 1.00 30.25 483 GLY A N 1
ATOM 3913 C CA . GLY A 1 483 ? -31.995 -26.000 -3.814 1.00 30.25 483 GLY A CA 1
ATOM 3914 C C . GLY A 1 483 ? -30.532 -25.544 -3.641 1.00 30.25 483 GLY A C 1
ATOM 3915 O O . GLY A 1 483 ? -30.318 -24.423 -3.174 1.00 30.25 483 GLY A O 1
ATOM 3916 N N . PRO A 1 484 ? -29.521 -26.380 -3.971 1.00 31.56 484 PRO A N 1
ATOM 3917 C CA . PRO A 1 484 ? -28.118 -26.079 -3.679 1.00 31.56 484 PRO A CA 1
ATOM 3918 C C . PRO A 1 484 ? -27.742 -24.678 -4.176 1.00 31.56 484 PRO A C 1
ATOM 3920 O O . PRO A 1 484 ? -28.069 -24.273 -5.291 1.00 31.56 484 PRO A O 1
ATOM 3923 N N . HIS A 1 485 ? -27.168 -23.936 -3.237 1.00 36.00 485 HIS A N 1
ATOM 3924 C CA . HIS A 1 485 ? -27.236 -22.489 -3.089 1.00 36.00 485 HIS A CA 1
ATOM 3925 C C . HIS A 1 485 ? -26.652 -21.712 -4.281 1.00 36.00 485 HIS A C 1
ATOM 3927 O O . HIS A 1 485 ? -25.644 -22.106 -4.854 1.00 36.00 485 HIS A O 1
ATOM 3933 N N . THR A 1 486 ? -27.311 -20.612 -4.657 1.00 31.91 486 THR A N 1
ATOM 3934 C CA . THR A 1 486 ? -27.072 -19.827 -5.884 1.00 31.91 486 THR A CA 1
ATOM 3935 C C . THR A 1 486 ? -26.523 -18.433 -5.531 1.00 31.91 486 THR A C 1
ATOM 3937 O O . THR A 1 486 ? -27.106 -17.765 -4.676 1.00 31.91 486 THR A O 1
ATOM 3940 N N . VAL A 1 487 ? -25.461 -17.943 -6.191 1.00 40.91 487 VAL A N 1
ATOM 3941 C CA . VAL A 1 487 ? -24.994 -16.533 -6.099 1.00 40.91 487 VAL A CA 1
ATOM 3942 C C . VAL A 1 487 ? -24.730 -15.965 -7.503 1.00 40.91 487 VAL A C 1
ATOM 3944 O O . VAL A 1 487 ? -24.634 -16.713 -8.470 1.00 40.91 487 VAL A O 1
ATOM 3947 N N . LYS A 1 488 ? -24.682 -14.631 -7.612 1.00 40.78 488 LYS A N 1
ATOM 3948 C CA . LYS A 1 488 ? -24.651 -13.842 -8.852 1.00 40.78 488 LYS A CA 1
ATOM 3949 C C . LYS A 1 488 ? -23.386 -12.976 -8.915 1.00 40.78 488 LYS A C 1
ATOM 3951 O O . LYS A 1 488 ? -23.167 -12.183 -7.997 1.00 40.78 488 LYS A O 1
ATOM 3956 N N . ALA A 1 489 ? -22.619 -13.049 -10.002 1.00 41.66 489 ALA A N 1
ATOM 3957 C CA . ALA A 1 489 ? -21.738 -11.950 -10.390 1.00 41.66 489 ALA A CA 1
ATOM 3958 C C . ALA A 1 489 ? -22.615 -10.811 -10.920 1.00 41.66 489 ALA A C 1
ATOM 3960 O O . ALA A 1 489 ? -23.484 -11.021 -11.763 1.00 41.66 489 ALA A O 1
ATOM 3961 N N . ILE A 1 490 ? -22.435 -9.601 -10.392 1.00 50.66 490 ILE A N 1
ATOM 3962 C CA . ILE A 1 490 ? -23.229 -8.444 -10.817 1.00 50.66 490 ILE A CA 1
ATOM 3963 C C . ILE A 1 490 ? -22.279 -7.457 -11.491 1.00 50.66 490 ILE A C 1
ATOM 3965 O O . ILE A 1 490 ? -21.520 -6.784 -10.786 1.00 50.66 490 ILE A O 1
ATOM 3969 N N . PRO A 1 491 ? -22.288 -7.350 -12.833 1.00 48.38 491 PRO A N 1
ATOM 3970 C CA . PRO A 1 491 ? -21.602 -6.262 -13.503 1.00 48.38 491 PRO A CA 1
ATOM 3971 C C . PRO A 1 491 ? -22.329 -4.963 -13.154 1.00 48.38 491 PRO A C 1
ATOM 3973 O O . PRO A 1 491 ? -23.472 -4.741 -13.552 1.00 48.38 491 PRO A O 1
ATOM 3976 N N . LEU A 1 492 ? -21.673 -4.097 -12.387 1.00 49.97 492 LEU A N 1
ATOM 3977 C CA . LEU A 1 492 ? -22.201 -2.768 -12.096 1.00 49.97 492 LEU A CA 1
ATOM 3978 C C . LEU A 1 492 ? -21.517 -1.740 -12.999 1.00 49.97 492 LEU A C 1
ATOM 3980 O O . LEU A 1 492 ? -20.283 -1.718 -13.069 1.00 49.97 492 LEU A O 1
ATOM 3984 N N . PRO A 1 493 ? -22.272 -0.844 -13.660 1.00 57.75 493 PRO A N 1
ATOM 3985 C CA . PRO A 1 493 ? -21.687 0.350 -14.251 1.00 57.75 493 PRO A CA 1
ATOM 3986 C C . PRO A 1 493 ? -20.893 1.121 -13.191 1.00 57.75 493 PRO A C 1
ATOM 3988 O O . PRO A 1 493 ? -21.330 1.243 -12.044 1.00 57.75 493 PRO A O 1
ATOM 3991 N N . VAL A 1 494 ? -19.736 1.671 -13.567 1.00 49.53 494 VAL A N 1
ATOM 3992 C CA . VAL A 1 494 ? -18.838 2.392 -12.639 1.00 49.53 494 VAL A CA 1
ATOM 3993 C C . VAL A 1 494 ? -19.571 3.506 -11.870 1.00 49.53 494 VAL A C 1
ATOM 3995 O O . VAL A 1 494 ? -19.319 3.723 -10.685 1.00 49.53 494 VAL A O 1
ATOM 3998 N N . GLU A 1 495 ? -20.539 4.163 -12.508 1.00 46.53 495 GLU A N 1
ATOM 3999 C CA . GLU A 1 495 ? -21.367 5.217 -11.908 1.00 46.53 495 GLU A CA 1
ATOM 4000 C C . GLU A 1 495 ? -22.219 4.727 -10.721 1.00 46.53 495 GLU A C 1
ATOM 4002 O O . GLU A 1 495 ? -22.444 5.473 -9.764 1.00 46.53 495 GLU A O 1
ATOM 4007 N N . SER A 1 496 ? -22.662 3.466 -10.738 1.00 47.81 496 SER A N 1
ATOM 4008 C CA . SER A 1 496 ? -23.448 2.859 -9.656 1.00 47.81 496 SER A CA 1
ATOM 4009 C C . SER A 1 496 ? -22.595 2.575 -8.414 1.00 47.81 496 SER A C 1
ATOM 4011 O O . SER A 1 496 ? -23.083 2.693 -7.290 1.00 47.81 496 SER A O 1
ATOM 4013 N N . PHE A 1 497 ? -21.308 2.268 -8.596 1.00 42.81 497 PHE A N 1
ATOM 4014 C CA . PHE A 1 497 ? -20.380 1.991 -7.495 1.00 42.81 497 PHE A CA 1
ATOM 4015 C C . PHE A 1 497 ? -20.029 3.242 -6.677 1.00 42.81 497 PHE A C 1
ATOM 4017 O O . PHE A 1 497 ? -19.997 3.187 -5.448 1.00 42.81 497 PHE A O 1
ATOM 4024 N N . VAL A 1 498 ? -19.844 4.394 -7.336 1.00 39.88 498 VAL A N 1
ATOM 4025 C CA . VAL A 1 498 ? -19.578 5.675 -6.650 1.00 39.88 498 VAL A CA 1
ATOM 4026 C C . VAL A 1 498 ? -20.720 6.032 -5.689 1.00 39.88 498 VAL A C 1
ATOM 4028 O O . VAL A 1 498 ? -20.475 6.512 -4.581 1.00 39.88 498 VAL A O 1
ATOM 4031 N N . ARG A 1 499 ? -21.972 5.728 -6.063 1.00 37.72 499 ARG A N 1
ATOM 4032 C CA . ARG A 1 499 ? -23.131 5.923 -5.179 1.00 37.72 499 ARG A CA 1
ATOM 4033 C C . ARG A 1 499 ? -23.096 4.989 -3.967 1.00 37.72 499 ARG A C 1
ATOM 4035 O O . ARG A 1 499 ? -23.291 5.479 -2.859 1.00 37.72 499 ARG A O 1
ATOM 4042 N N . LEU A 1 500 ? -22.767 3.707 -4.149 1.00 44.16 500 LEU A N 1
ATOM 4043 C CA . LEU A 1 500 ? -22.663 2.730 -3.052 1.00 44.16 500 LEU A CA 1
ATOM 4044 C C . LEU A 1 500 ? -21.614 3.129 -1.999 1.00 44.16 500 LEU A C 1
ATOM 4046 O O . LEU A 1 500 ? -21.899 3.069 -0.801 1.00 44.16 500 LEU A O 1
ATOM 4050 N N . GLN A 1 501 ? -20.439 3.611 -2.424 1.00 35.97 501 GLN A N 1
ATOM 4051 C CA . GLN A 1 501 ? -19.404 4.093 -1.497 1.00 35.97 501 GLN A CA 1
ATOM 4052 C C . GLN A 1 501 ? -19.832 5.355 -0.735 1.00 35.97 501 GLN A C 1
ATOM 4054 O O . GLN A 1 501 ? -19.532 5.490 0.450 1.00 35.97 501 GLN A O 1
ATOM 4059 N N . SER A 1 502 ? -20.575 6.261 -1.379 1.00 32.56 502 SER A N 1
ATOM 4060 C CA . SER A 1 502 ? -21.072 7.479 -0.722 1.00 32.56 502 SER A CA 1
ATOM 4061 C C . SER A 1 502 ? -22.156 7.204 0.331 1.00 32.56 502 SER A C 1
ATOM 4063 O O . SER A 1 502 ? -22.207 7.886 1.352 1.00 32.56 502 SER A O 1
ATOM 4065 N N . THR A 1 503 ? -22.975 6.163 0.142 1.00 32.34 503 THR A N 1
ATOM 4066 C CA . THR A 1 503 ? -24.067 5.799 1.064 1.00 32.34 503 THR A CA 1
ATOM 4067 C C . THR A 1 503 ? -23.612 5.088 2.341 1.00 32.34 503 THR A C 1
ATOM 4069 O O . THR A 1 503 ? -24.364 5.058 3.306 1.00 32.34 503 THR A O 1
ATOM 4072 N N . HIS A 1 504 ? -22.389 4.547 2.397 1.00 32.22 504 HIS A N 1
ATOM 4073 C CA . HIS A 1 504 ? -21.822 3.987 3.638 1.00 32.22 504 HIS A CA 1
ATOM 4074 C C . HIS A 1 504 ? -21.160 5.041 4.545 1.00 32.22 504 HIS A C 1
ATOM 4076 O O . HIS A 1 504 ? -20.898 4.755 5.709 1.00 32.22 504 HIS A O 1
ATOM 4082 N N . PHE A 1 505 ? -20.952 6.273 4.062 1.00 26.09 505 PHE A N 1
ATOM 4083 C CA . PHE A 1 505 ? -20.575 7.411 4.915 1.00 26.09 505 PHE A CA 1
ATOM 4084 C C . PHE A 1 505 ? -21.780 8.132 5.536 1.00 26.09 505 PHE A C 1
ATOM 4086 O O . PHE A 1 505 ? -21.610 8.901 6.480 1.00 26.09 505 PHE A O 1
ATOM 4093 N N . SER A 1 506 ? -23.002 7.857 5.071 1.00 26.08 506 SER A N 1
ATOM 4094 C CA . SER A 1 506 ? -24.221 8.215 5.793 1.00 26.08 506 SER A CA 1
ATOM 4095 C C . SER A 1 506 ? -24.636 7.044 6.677 1.00 26.08 506 SER A C 1
ATOM 4097 O O . SER A 1 506 ? -25.506 6.253 6.315 1.00 26.08 506 SER A O 1
ATOM 4099 N N . ALA A 1 507 ? -24.017 6.926 7.851 1.00 27.31 507 ALA A N 1
ATOM 4100 C CA . ALA A 1 507 ? -24.683 6.234 8.942 1.00 27.31 507 ALA A CA 1
ATOM 4101 C C . ALA A 1 507 ? -26.048 6.911 9.138 1.00 27.31 507 ALA A C 1
ATOM 4103 O O . ALA A 1 507 ? -26.126 8.132 9.293 1.00 27.31 507 ALA A O 1
ATOM 4104 N N . ASN A 1 508 ? -27.112 6.114 9.066 1.00 28.67 508 ASN A N 1
ATOM 4105 C CA . ASN A 1 508 ? -28.469 6.514 9.404 1.00 28.67 508 ASN A CA 1
ATOM 4106 C C . ASN A 1 508 ? -28.491 7.058 10.841 1.00 28.67 508 ASN A C 1
ATOM 4108 O O . ASN A 1 508 ? -28.674 6.306 11.795 1.00 28.67 508 ASN A O 1
ATOM 4112 N N . TYR A 1 509 ? -28.322 8.369 11.000 1.00 26.78 509 TYR A N 1
ATOM 4113 C CA . TYR A 1 509 ? -28.874 9.071 12.146 1.00 26.78 509 TYR A CA 1
ATOM 4114 C C . TYR A 1 509 ? -30.373 9.182 11.902 1.00 26.78 509 TYR A C 1
ATOM 4116 O O . TYR A 1 509 ? -30.848 10.062 11.181 1.00 26.78 509 TYR A O 1
ATOM 4124 N N . ASP A 1 510 ? -31.110 8.243 12.486 1.00 30.34 510 ASP A N 1
ATOM 4125 C CA . ASP A 1 510 ? -32.543 8.371 12.681 1.00 30.34 510 ASP A CA 1
ATOM 4126 C C . ASP A 1 510 ? -32.784 9.586 13.591 1.00 30.34 510 ASP A C 1
ATOM 4128 O O . ASP A 1 510 ? -32.623 9.534 14.809 1.00 30.34 510 ASP A O 1
ATOM 4132 N N . THR A 1 511 ? -33.088 10.735 12.987 1.00 31.58 511 THR A N 1
ATOM 4133 C CA . THR A 1 511 ? -33.420 11.982 13.694 1.00 31.58 511 THR A CA 1
ATOM 4134 C C . THR A 1 511 ? -34.897 12.047 14.087 1.00 31.58 511 THR A C 1
ATOM 4136 O O . THR A 1 511 ? -35.445 13.133 14.281 1.00 31.58 511 THR A O 1
ATOM 4139 N N . LYS A 1 512 ? -35.575 10.905 14.254 1.00 34.62 512 LYS A N 1
ATOM 4140 C CA . LYS A 1 512 ? -36.918 10.868 14.844 1.00 34.62 512 LYS A CA 1
ATOM 4141 C C . LYS A 1 512 ? -36.857 10.512 16.323 1.00 34.62 512 LYS A C 1
ATOM 4143 O O . LYS A 1 512 ? -37.016 9.365 16.718 1.00 34.62 512 LYS A O 1
ATOM 4148 N N . GLY A 1 513 ? -36.694 11.535 17.157 1.00 31.02 513 GLY A N 1
ATOM 4149 C CA . GLY A 1 513 ? -36.805 11.363 18.603 1.00 31.02 513 GLY A CA 1
ATOM 4150 C C . GLY A 1 513 ? -36.657 12.647 19.406 1.00 31.02 513 GLY A C 1
ATOM 4151 O O . GLY A 1 513 ? -35.825 12.709 20.303 1.00 31.02 513 GLY A O 1
ATOM 4152 N N . GLY A 1 514 ? -37.444 13.680 19.091 1.00 27.00 514 GLY A N 1
ATOM 4153 C CA . GLY A 1 514 ? -37.456 14.930 19.849 1.00 27.00 514 GLY A CA 1
ATOM 4154 C C . GLY A 1 514 ? -38.791 15.671 19.793 1.00 27.00 514 GLY A C 1
ATOM 4155 O O . GLY A 1 514 ? -38.948 16.549 18.955 1.00 27.00 514 GLY A O 1
ATOM 4156 N N . LYS A 1 515 ? -39.657 15.355 20.770 1.00 30.19 515 LYS A N 1
ATOM 4157 C CA . LYS A 1 515 ? -40.799 16.128 21.313 1.00 30.19 515 LYS A CA 1
ATOM 4158 C C . LYS A 1 515 ? -42.065 16.267 20.447 1.00 30.19 515 LYS A C 1
ATOM 4160 O O . LYS A 1 515 ? -42.140 17.144 19.597 1.00 30.19 515 LYS A O 1
ATOM 4165 N N . GLU A 1 516 ? -43.090 15.473 20.764 1.00 31.17 516 GLU A N 1
ATOM 4166 C CA . GLU A 1 516 ? -44.101 15.790 21.799 1.00 31.17 516 GLU A CA 1
ATOM 4167 C C . GLU A 1 516 ? -44.388 14.547 22.646 1.00 31.17 516 GLU A C 1
ATOM 4169 O O . GLU A 1 516 ? -44.332 13.432 22.074 1.00 31.17 516 GLU A O 1
#

Sequence (516 aa):
MSVENNPTSSYPKQAIMNASRNDYRVTLKIREGQIPEDIYGVVVMTNLVGSCNSNGLPYKSPTHQQKQEARLLPIEETASPLLVGDGAMLSIDFSQPGTAMAQSKLLIHPSTLVDEATTLQTKEGRVLARKHPLFHYYNFGILRIAFGLGPRNLVNTAIVPVRMQGDTADRVLVTVDLGRPMEVDPTTGHSVTMLGKVNNWWQANQQKRAWPFPMIQTTAHPVFDPHTHEFFTTLYFRDEASMRPDLSMTKWKKVWRILRQDHLTDALDRDELYDKEGIDERKLQRLINKEERRLNKIGEKLLDKLRMVGAEELEKAYDLVEEVFKHPSRKDRILNFLKGLINRLEQVDTGDARVWLRRWKGAKQMEEWRVVVPGEKEGDWEDISIQMSMHQMQITDRYIVLSDSVFSLALSVMLNDPFEHLPELDEKLRRLLSKATIPYLRLWLIDREELDRVPGRIISFDDDQNINLQDDPSVGDDPKKLGPHTVKAIPLPVESFVRLQSTHFSANYDTKGGKE